Protein AF-A0A354U410-F1 (afdb_monomer_lite)

Sequence (509 aa):
MMLEFVSAIKSRLQSLAKTGERLIVASDSEELFVDKGGERIQIRDIIRLSTDAERTATLAPLDKLYFVVSTGKLWSYRDGWECLNPAQESSAIRLAACTGIGVQYAAAGNVLSWIDPADVIYNGAELARWGKTVLVCKSGSYPASVTDGTIVAQTVRADGTKNAYRNGFTDTGARGGNGYCYRLFSQTESGTWNDLAANSFPNTSVVSWGLVQKFVREGLGATKFPVGTVFEVAHGEYKHTDGTGLTFRVVGHDQVPAADESLTHTMCLEMTDALFAAPLDAAENTYGISEDLYAQEGKTYYKWNYKEGTYPELVAGTDYQIGDRIVGYLEKNIGVRDQLGYSRFSQSNLLQWLNSAKSAGTWFNKQNIWDKATSAMESKAGFCYKLDAEFLAAVSPARITTALPEADGGGSETTDAKFWILSYSQVNGLKTNDYVKNVVAENDQLEWYKNTTHTKLKYPIDGGSSYVNWWLRSIYQTDDGRNLRMSTTPYYTYSANPEPWVVPACIIA

Structure (mmCIF, N/CA/C/O backbone):
data_AF-A0A354U410-F1
#
_entry.id   AF-A0A354U410-F1
#
loop_
_atom_site.group_PDB
_atom_site.id
_atom_site.type_symbol
_atom_site.label_atom_id
_atom_site.label_alt_id
_atom_site.label_comp_id
_atom_site.label_asym_id
_atom_site.label_entity_id
_atom_site.label_seq_id
_atom_site.pdbx_PDB_ins_code
_atom_site.Cartn_x
_atom_site.Cartn_y
_atom_site.Cartn_z
_atom_site.occupancy
_atom_site.B_iso_or_equiv
_atom_site.auth_seq_id
_atom_site.auth_comp_id
_atom_site.auth_asym_id
_atom_site.auth_atom_id
_atom_site.pdbx_PDB_model_num
ATOM 1 N N . MET A 1 1 ? 7.288 -26.033 51.733 1.00 35.72 1 MET A N 1
ATOM 2 C CA . MET A 1 1 ? 8.503 -25.303 51.316 1.00 35.72 1 MET A CA 1
ATOM 3 C C . MET A 1 1 ? 8.498 -25.326 49.798 1.00 35.72 1 MET A C 1
ATOM 5 O O . MET A 1 1 ? 8.440 -26.414 49.244 1.00 35.72 1 MET A O 1
ATOM 9 N N . MET A 1 2 ? 8.346 -24.174 49.147 1.00 40.31 2 MET A N 1
ATOM 10 C CA . MET A 1 2 ? 8.136 -24.089 47.697 1.00 40.31 2 MET A CA 1
ATOM 11 C C . MET A 1 2 ? 9.506 -24.151 47.009 1.00 40.31 2 MET A C 1
ATOM 13 O O . MET A 1 2 ? 10.302 -23.236 47.199 1.00 40.31 2 MET A O 1
ATOM 17 N N . LEU A 1 3 ? 9.801 -25.239 46.288 1.00 50.56 3 LEU A N 1
ATOM 18 C CA . LEU A 1 3 ? 11.000 -25.322 45.446 1.00 50.56 3 LEU A CA 1
ATOM 19 C C . LEU A 1 3 ? 10.814 -24.410 44.228 1.00 50.56 3 LEU A C 1
ATOM 21 O O . LEU A 1 3 ? 9.790 -24.480 43.550 1.00 50.56 3 LEU A O 1
ATOM 25 N N . GLU A 1 4 ? 11.808 -23.580 43.934 1.00 56.00 4 GLU A N 1
ATOM 26 C CA . GLU A 1 4 ? 11.840 -22.763 42.717 1.00 56.00 4 GLU A CA 1
ATOM 27 C C . GLU A 1 4 ? 12.144 -23.654 41.494 1.00 56.00 4 GLU A C 1
ATOM 29 O O . GLU A 1 4 ? 13.003 -24.531 41.572 1.00 56.00 4 GLU A O 1
ATOM 34 N N . PHE A 1 5 ? 11.454 -23.460 40.364 1.00 60.91 5 PHE A N 1
ATOM 35 C CA . PHE A 1 5 ? 11.671 -24.237 39.133 1.00 60.91 5 PHE A CA 1
ATOM 36 C C . PHE A 1 5 ? 12.392 -23.405 38.072 1.00 60.91 5 PHE A C 1
ATOM 38 O O . PHE A 1 5 ? 11.953 -22.310 37.729 1.00 60.91 5 PHE A O 1
ATOM 45 N N . VAL A 1 6 ? 13.472 -23.947 37.510 1.00 64.38 6 VAL A N 1
ATOM 46 C CA . VAL A 1 6 ? 14.327 -23.261 36.533 1.00 64.38 6 VAL A CA 1
ATOM 47 C C . VAL A 1 6 ? 14.554 -24.157 35.313 1.00 64.38 6 VAL A C 1
ATOM 49 O O . VAL A 1 6 ? 14.873 -25.334 35.445 1.00 64.38 6 VAL A O 1
ATOM 52 N N . SER A 1 7 ? 14.421 -23.609 34.106 1.00 63.28 7 SER A N 1
ATOM 53 C CA . SER A 1 7 ? 14.826 -24.280 32.861 1.00 63.28 7 SER A CA 1
ATOM 54 C C . SER A 1 7 ? 16.170 -23.721 32.389 1.00 63.28 7 SER A C 1
ATOM 56 O O . SER A 1 7 ? 16.378 -22.507 32.428 1.00 63.28 7 SER A O 1
ATOM 58 N N . ALA A 1 8 ? 17.102 -24.583 31.978 1.00 66.75 8 ALA A N 1
ATOM 59 C CA . ALA A 1 8 ? 18.435 -24.189 31.516 1.00 66.75 8 ALA A CA 1
ATOM 60 C C . ALA A 1 8 ? 18.971 -25.150 30.442 1.00 66.75 8 ALA A C 1
ATOM 62 O O . ALA A 1 8 ? 18.522 -26.276 30.341 1.00 66.75 8 ALA A O 1
ATOM 63 N N . ILE A 1 9 ? 19.978 -24.738 29.670 1.00 70.81 9 ILE A N 1
ATOM 64 C CA . ILE A 1 9 ? 20.715 -25.626 28.748 1.00 70.81 9 ILE A CA 1
ATOM 65 C C . ILE A 1 9 ? 21.840 -26.321 29.537 1.00 70.81 9 ILE A C 1
ATOM 67 O O . ILE A 1 9 ? 22.535 -25.653 30.311 1.00 70.81 9 ILE A O 1
ATOM 71 N N . LYS A 1 10 ? 22.064 -27.629 29.347 1.00 75.31 10 LYS A N 1
ATOM 72 C CA . LYS A 1 10 ? 23.011 -28.470 30.107 1.00 75.31 10 LYS A CA 1
ATOM 73 C C . LYS A 1 10 ? 24.411 -27.871 30.155 1.00 75.31 10 LYS A C 1
ATOM 75 O O . LYS A 1 10 ? 25.024 -27.811 31.221 1.00 75.31 10 LYS A O 1
ATOM 80 N N . SER A 1 11 ? 24.900 -27.365 29.024 1.00 77.12 11 SER A N 1
ATOM 81 C CA . SER A 1 11 ? 26.223 -26.729 28.920 1.00 77.12 11 SER A CA 1
ATOM 82 C C . SER A 1 11 ? 26.378 -25.477 29.796 1.00 77.12 11 SER A C 1
ATOM 84 O O . SER A 1 11 ? 27.492 -25.127 30.177 1.00 77.12 11 SER A O 1
ATOM 86 N N . ARG A 1 12 ? 25.271 -24.829 30.180 1.00 74.50 12 ARG A N 1
ATOM 87 C CA . ARG A 1 12 ? 25.245 -23.625 31.026 1.00 74.50 12 ARG A CA 1
ATOM 88 C C . ARG A 1 12 ? 24.966 -23.912 32.498 1.00 74.50 12 ARG A C 1
ATOM 90 O O . ARG A 1 12 ? 24.950 -22.985 33.311 1.00 74.50 12 ARG A O 1
ATOM 97 N N . LEU A 1 13 ? 24.793 -25.178 32.877 1.00 70.81 13 LEU A N 1
ATOM 98 C CA . LEU A 1 13 ? 24.575 -25.543 34.275 1.00 70.81 13 LEU A CA 1
ATOM 99 C C . LEU A 1 13 ? 25.763 -25.112 35.144 1.00 70.81 13 LEU A C 1
ATOM 101 O O . LEU A 1 13 ? 25.556 -24.518 36.197 1.00 70.81 13 LEU A O 1
ATOM 105 N N . GLN A 1 14 ? 27.004 -25.315 34.703 1.00 71.38 14 GLN A N 1
ATOM 106 C CA . GLN A 1 14 ? 28.181 -24.965 35.511 1.00 71.38 14 GLN A CA 1
ATOM 107 C C . GLN A 1 14 ? 28.264 -23.467 35.860 1.00 71.38 14 GLN A C 1
ATOM 109 O O . GLN A 1 14 ? 28.764 -23.124 36.926 1.00 71.38 14 GLN A O 1
ATOM 114 N N . SER A 1 15 ? 27.714 -22.591 35.011 1.00 72.31 15 SER A N 1
ATOM 115 C CA . SER A 1 15 ? 27.644 -21.141 35.240 1.00 72.31 15 SER A CA 1
ATOM 116 C C . SER A 1 15 ? 26.437 -20.676 36.066 1.00 72.31 15 SER A C 1
ATOM 118 O O . SER A 1 15 ? 26.373 -19.511 36.451 1.00 72.31 15 SER A O 1
ATOM 120 N N . LEU A 1 16 ? 25.462 -21.549 36.338 1.00 75.38 16 LEU A N 1
ATOM 121 C CA . LEU A 1 16 ? 24.238 -21.181 37.052 1.00 75.38 16 LEU A CA 1
ATOM 122 C C . LEU A 1 16 ? 24.474 -21.186 38.573 1.00 75.38 16 LEU A C 1
ATOM 124 O O . LEU A 1 16 ? 24.647 -22.254 39.170 1.00 75.38 16 LEU A O 1
ATOM 128 N N . ALA A 1 17 ? 24.431 -20.006 39.201 1.00 73.69 17 ALA A N 1
ATOM 129 C CA . ALA A 1 17 ? 24.721 -19.792 40.626 1.00 73.69 17 ALA A CA 1
ATOM 130 C C . ALA A 1 17 ? 23.870 -20.685 41.542 1.00 73.69 17 ALA A C 1
ATOM 132 O O . ALA A 1 17 ? 22.653 -20.565 41.501 1.00 73.69 17 ALA A O 1
ATOM 133 N N . LYS A 1 18 ? 24.479 -21.571 42.345 1.00 77.31 18 LYS A N 1
ATOM 134 C CA . LYS A 1 18 ? 23.812 -22.600 43.178 1.00 77.31 18 LYS A CA 1
ATOM 135 C C . LYS A 1 18 ? 23.160 -22.011 44.441 1.00 77.31 18 LYS A C 1
ATOM 137 O O . LYS A 1 18 ? 23.631 -22.229 45.554 1.00 77.31 18 LYS A O 1
ATOM 142 N N . THR A 1 19 ? 22.117 -21.211 44.263 1.00 66.75 19 THR A N 1
ATOM 143 C CA . THR A 1 19 ? 21.430 -20.490 45.342 1.00 66.75 19 THR A CA 1
ATOM 144 C C . THR A 1 19 ? 20.026 -21.044 45.575 1.00 66.75 19 THR A C 1
ATOM 146 O O . THR A 1 19 ? 19.324 -21.338 44.609 1.00 66.75 19 THR A O 1
ATOM 149 N N . GLY A 1 20 ? 19.606 -21.124 46.842 1.00 68.75 20 GLY A N 1
ATOM 150 C CA . GLY A 1 20 ? 18.267 -21.585 47.235 1.00 68.75 20 GLY A CA 1
ATOM 151 C C . GLY A 1 20 ? 18.055 -23.101 47.117 1.00 68.75 20 GLY A C 1
ATOM 152 O O . GLY A 1 20 ? 18.978 -23.844 46.785 1.00 68.75 20 GLY A O 1
ATOM 153 N N . GLU A 1 21 ? 16.832 -23.552 47.417 1.00 75.00 21 GLU A N 1
ATOM 154 C CA . GLU A 1 21 ? 16.355 -24.900 47.080 1.00 75.00 21 GLU A CA 1
ATOM 155 C C . GLU A 1 21 ? 15.552 -24.827 45.775 1.00 75.00 21 GLU A C 1
ATOM 157 O O . GLU A 1 21 ? 14.444 -24.284 45.750 1.00 75.00 21 GLU A O 1
ATOM 162 N N . ARG A 1 22 ? 16.113 -25.345 44.677 1.00 73.75 22 ARG A N 1
ATOM 163 C CA . ARG A 1 22 ? 15.498 -25.238 43.343 1.00 73.75 22 ARG A CA 1
ATOM 164 C C . ARG A 1 22 ? 15.654 -26.499 42.513 1.00 73.75 22 ARG A C 1
ATOM 166 O O . ARG A 1 22 ? 16.666 -27.192 42.610 1.00 73.75 22 ARG A O 1
ATOM 173 N N . LEU A 1 23 ? 14.671 -26.764 41.664 1.00 72.75 23 LEU A N 1
ATOM 174 C CA . LEU A 1 23 ? 14.696 -27.833 40.680 1.00 72.75 23 LEU A CA 1
ATOM 175 C C . LEU A 1 23 ? 15.019 -27.267 39.297 1.00 72.75 23 LEU A C 1
ATOM 177 O O . LEU A 1 23 ? 14.389 -26.313 38.847 1.00 72.75 23 LEU A O 1
ATOM 181 N N . ILE A 1 24 ? 15.986 -27.869 38.611 1.00 74.44 24 ILE A N 1
ATOM 182 C CA . ILE A 1 24 ? 16.465 -27.427 37.305 1.00 74.44 24 ILE A CA 1
ATOM 183 C C . ILE A 1 24 ? 16.218 -28.516 36.263 1.00 74.44 24 ILE A C 1
ATOM 185 O O . ILE A 1 24 ? 16.673 -29.648 36.432 1.00 74.44 24 ILE A O 1
ATOM 189 N N . VAL A 1 25 ? 15.560 -28.156 35.164 1.00 75.19 25 VAL A N 1
ATOM 190 C CA . VAL A 1 25 ? 15.396 -29.010 33.979 1.00 75.19 25 VAL A CA 1
ATOM 191 C C . VAL A 1 25 ? 16.395 -28.565 32.915 1.00 75.19 25 VAL A C 1
ATOM 193 O O . VAL A 1 25 ? 16.378 -27.404 32.500 1.00 75.19 25 VAL A O 1
ATOM 196 N N . ALA A 1 26 ? 17.262 -29.475 32.472 1.00 71.75 26 ALA A N 1
ATOM 197 C CA . ALA A 1 26 ? 18.112 -29.249 31.313 1.00 71.75 26 ALA A CA 1
ATOM 198 C C . ALA A 1 26 ? 17.288 -29.442 30.029 1.00 71.75 26 ALA A C 1
ATOM 200 O O . ALA A 1 26 ? 16.923 -30.567 29.698 1.00 71.75 26 ALA A O 1
ATOM 201 N N . SER A 1 27 ? 16.948 -28.360 29.333 1.00 63.16 27 SER A N 1
ATOM 202 C CA . SER A 1 27 ? 16.002 -28.373 28.209 1.00 63.16 27 SER A CA 1
ATOM 203 C C . SER A 1 27 ? 16.526 -29.060 26.943 1.00 63.16 27 SER A C 1
ATOM 205 O O . SER A 1 27 ? 15.733 -29.454 26.099 1.00 63.16 27 SER A O 1
ATOM 207 N N . ASP A 1 28 ? 17.842 -29.204 26.808 1.00 63.12 28 ASP A N 1
ATOM 208 C CA . ASP A 1 28 ? 18.547 -29.807 25.669 1.00 63.12 28 ASP A CA 1
ATOM 209 C C . ASP A 1 28 ? 18.929 -31.279 25.890 1.00 63.12 28 ASP A C 1
ATOM 211 O O . ASP A 1 28 ? 19.067 -32.030 24.929 1.00 63.12 28 ASP A O 1
ATOM 215 N N . SER A 1 29 ? 19.138 -31.691 27.142 1.00 69.06 29 SER A N 1
ATOM 216 C CA . SER A 1 29 ? 19.524 -33.064 27.500 1.00 69.06 29 SER A CA 1
ATOM 217 C C . SER A 1 29 ? 18.449 -33.840 28.251 1.00 69.06 29 SER A C 1
ATOM 219 O O . SER A 1 29 ? 18.647 -35.020 28.542 1.00 69.06 29 SER A O 1
ATOM 221 N N . GLU A 1 30 ? 17.359 -33.170 28.625 1.00 63.72 30 GLU A N 1
ATOM 222 C CA . GLU A 1 30 ? 16.240 -33.728 29.390 1.00 63.72 30 GLU A CA 1
ATOM 223 C C . GLU A 1 30 ? 16.666 -34.310 30.754 1.00 63.72 30 GLU A C 1
ATOM 225 O O . GLU A 1 30 ? 16.035 -35.213 31.317 1.00 63.72 30 GLU A O 1
ATOM 230 N N . GLU A 1 31 ? 17.782 -33.828 31.301 1.00 74.38 31 GLU A N 1
ATOM 231 C CA . GLU A 1 31 ? 18.284 -34.203 32.622 1.00 74.38 31 GLU A CA 1
ATOM 232 C C . GLU A 1 31 ? 17.722 -33.291 33.712 1.00 74.38 31 GLU A C 1
ATOM 234 O O . GLU A 1 31 ? 17.593 -32.081 33.533 1.00 74.38 31 GLU A O 1
ATOM 239 N N . LEU A 1 32 ? 17.431 -33.876 34.873 1.00 75.81 32 LEU A N 1
ATOM 240 C CA . LEU A 1 32 ? 16.887 -33.158 36.018 1.00 75.81 32 LEU A CA 1
ATOM 241 C C . LEU A 1 32 ? 17.950 -32.991 37.106 1.00 75.81 32 LEU A C 1
ATOM 243 O O . LEU A 1 32 ? 18.695 -33.925 37.412 1.00 75.81 32 LEU A O 1
ATOM 247 N N . PHE A 1 33 ? 18.003 -31.812 37.713 1.00 79.88 33 PHE A N 1
ATOM 248 C CA . PHE A 1 33 ? 18.924 -31.483 38.796 1.00 79.88 33 PHE A CA 1
ATOM 249 C C . PHE A 1 33 ? 18.185 -30.788 39.935 1.00 79.88 33 PHE A C 1
ATOM 251 O O . PHE A 1 33 ? 17.190 -30.107 39.712 1.00 79.88 33 PHE A O 1
ATOM 258 N N . VAL A 1 34 ? 18.700 -30.914 41.152 1.00 80.62 34 VAL A N 1
ATOM 259 C CA . VAL A 1 34 ? 18.273 -30.120 42.304 1.00 80.62 34 VAL A CA 1
ATOM 260 C C . VAL A 1 34 ? 19.475 -29.389 42.876 1.00 80.62 34 VAL A C 1
ATOM 262 O O . VAL A 1 34 ? 20.539 -29.988 43.046 1.00 80.62 34 VAL A O 1
ATOM 265 N N . ASP A 1 35 ? 19.307 -28.104 43.170 1.00 80.12 35 ASP A N 1
ATOM 266 C CA . ASP A 1 35 ? 20.242 -27.389 44.026 1.00 80.12 35 ASP A CA 1
ATOM 267 C C . ASP A 1 35 ? 19.722 -27.439 45.459 1.00 80.12 35 ASP A C 1
ATOM 269 O O . ASP A 1 35 ? 18.594 -27.022 45.728 1.00 80.12 35 ASP A O 1
ATOM 273 N N . LYS A 1 36 ? 20.530 -27.982 46.370 1.00 75.75 36 LYS A N 1
ATOM 274 C CA . LYS A 1 36 ? 20.214 -28.075 47.798 1.00 75.75 36 LYS A CA 1
ATOM 275 C C . LYS A 1 36 ? 21.492 -27.939 48.614 1.00 75.75 36 LYS A C 1
ATOM 277 O O . LYS A 1 36 ? 22.491 -28.582 48.312 1.00 75.75 36 LYS A O 1
ATOM 282 N N . GLY A 1 37 ? 21.475 -27.081 49.635 1.00 73.31 37 GLY A N 1
ATOM 283 C CA . GLY A 1 37 ? 22.643 -26.865 50.501 1.00 73.31 37 GLY A CA 1
ATOM 284 C C . GLY A 1 37 ? 23.884 -26.326 49.771 1.00 73.31 37 GLY A C 1
ATOM 285 O O . GLY A 1 37 ? 24.997 -26.568 50.218 1.00 73.31 37 GLY A O 1
ATOM 286 N N . GLY A 1 38 ? 23.708 -25.631 48.639 1.00 78.31 38 GLY A N 1
ATOM 287 C CA . GLY A 1 38 ? 24.810 -25.130 47.803 1.00 78.31 38 GLY A CA 1
ATOM 288 C C . GLY A 1 38 ? 25.418 -26.169 46.850 1.00 78.31 38 GLY A C 1
ATOM 289 O O . GLY A 1 38 ? 26.308 -25.838 46.061 1.00 78.31 38 GLY A O 1
ATOM 290 N N . GLU A 1 39 ? 24.923 -27.406 46.861 1.00 79.25 39 GLU A N 1
ATOM 291 C CA . GLU A 1 39 ? 25.323 -28.461 45.932 1.00 79.25 39 GLU A CA 1
ATOM 292 C C . GLU A 1 39 ? 24.299 -28.642 44.815 1.00 79.25 39 GLU A C 1
ATOM 294 O O . GLU A 1 39 ? 23.109 -28.434 45.029 1.00 79.25 39 GLU A O 1
ATOM 299 N N . ARG A 1 40 ? 24.770 -29.060 43.631 1.00 85.00 40 ARG A N 1
ATOM 300 C CA . ARG A 1 40 ? 23.913 -29.472 42.514 1.00 85.00 40 ARG A CA 1
ATOM 301 C C . ARG A 1 40 ? 23.954 -30.982 42.385 1.00 85.00 40 ARG A C 1
ATOM 303 O O . ARG A 1 40 ? 25.010 -31.535 42.082 1.00 85.00 40 ARG A O 1
ATOM 310 N N . ILE A 1 41 ? 22.808 -31.624 42.545 1.00 83.06 41 ILE A N 1
ATOM 311 C CA . ILE A 1 41 ? 22.662 -33.077 42.507 1.00 83.06 41 ILE A CA 1
ATOM 312 C C . ILE A 1 41 ? 21.814 -33.441 41.292 1.00 83.06 41 ILE A C 1
ATOM 314 O O . ILE A 1 41 ? 20.728 -32.901 41.101 1.00 83.06 41 ILE A O 1
ATOM 318 N N . GLN A 1 42 ? 22.302 -34.356 40.454 1.00 84.44 42 GLN A N 1
ATOM 319 C CA . GLN A 1 42 ? 21.511 -34.890 39.347 1.00 84.44 42 GLN A CA 1
ATOM 320 C C . GLN A 1 42 ? 20.494 -35.904 39.876 1.00 84.44 42 GLN A C 1
ATOM 322 O O . GLN A 1 42 ? 20.866 -36.867 40.548 1.00 84.44 42 GLN A O 1
ATOM 327 N N . ILE A 1 43 ? 19.225 -35.730 39.520 1.00 79.00 43 ILE A N 1
ATOM 328 C CA . ILE A 1 43 ? 18.167 -36.691 39.821 1.00 79.00 43 ILE A CA 1
ATOM 329 C C . ILE A 1 43 ? 18.164 -37.739 38.713 1.00 79.00 43 ILE A C 1
ATOM 331 O O . ILE A 1 43 ? 17.879 -37.445 37.552 1.00 79.00 43 ILE A O 1
ATOM 335 N N . ARG A 1 44 ? 18.531 -38.968 39.077 1.00 74.62 44 ARG A N 1
ATOM 336 C CA . ARG A 1 44 ? 18.616 -40.103 38.144 1.00 74.62 44 ARG A CA 1
ATOM 337 C C . ARG A 1 44 ? 17.431 -41.053 38.242 1.00 74.62 44 ARG A C 1
ATOM 339 O O . ARG A 1 44 ? 17.127 -41.726 37.266 1.00 74.62 44 ARG A O 1
ATOM 346 N N . ASP A 1 45 ? 16.767 -41.086 39.393 1.00 75.00 45 ASP A N 1
ATOM 347 C CA . ASP A 1 45 ? 15.606 -41.941 39.625 1.00 75.00 45 ASP A CA 1
ATOM 348 C C . ASP A 1 45 ? 14.314 -41.216 39.222 1.00 75.00 45 ASP A C 1
ATOM 350 O O . ASP A 1 45 ? 13.542 -40.747 40.056 1.00 75.00 45 ASP A O 1
ATOM 354 N N . ILE A 1 46 ? 14.141 -41.045 37.909 1.00 80.31 46 ILE A N 1
ATOM 355 C CA . ILE A 1 46 ? 12.980 -40.402 37.293 1.00 80.31 46 ILE A CA 1
ATOM 356 C C . ILE A 1 46 ? 12.508 -41.212 36.090 1.00 80.31 46 ILE A C 1
ATOM 358 O O . ILE A 1 46 ? 13.314 -41.644 35.263 1.00 80.31 46 ILE A O 1
ATOM 362 N N . ILE A 1 47 ? 11.198 -41.413 35.981 1.00 84.56 47 ILE A N 1
ATOM 363 C CA . ILE A 1 47 ? 10.589 -42.065 34.821 1.00 84.56 47 ILE A CA 1
ATOM 364 C C . ILE A 1 47 ? 10.319 -40.993 33.767 1.00 84.56 47 ILE A C 1
ATOM 366 O O . ILE A 1 47 ? 9.688 -39.978 34.051 1.00 84.56 47 ILE A O 1
ATOM 370 N N . ARG A 1 48 ? 10.813 -41.195 32.546 1.00 81.75 48 ARG A N 1
ATOM 371 C CA . ARG A 1 48 ? 10.570 -40.276 31.429 1.00 81.75 48 ARG A CA 1
ATOM 372 C C . ARG A 1 48 ? 9.453 -40.809 30.551 1.00 81.75 48 ARG A C 1
ATOM 374 O O . ARG A 1 48 ? 9.468 -41.982 30.190 1.00 81.75 48 ARG A O 1
ATOM 381 N N . LEU A 1 49 ? 8.524 -39.929 30.214 1.00 83.62 49 LEU A N 1
ATOM 382 C CA . LEU A 1 49 ? 7.410 -40.187 29.312 1.00 83.62 49 LEU A CA 1
ATOM 383 C C . LEU A 1 49 ? 7.479 -39.159 28.188 1.00 83.62 49 LEU A C 1
ATOM 385 O O . LEU A 1 49 ? 7.723 -37.978 28.441 1.00 83.62 49 LEU A O 1
ATOM 389 N N . SER A 1 50 ? 7.279 -39.574 26.947 1.00 75.31 50 SER A N 1
ATOM 390 C CA . SER A 1 50 ? 7.325 -38.660 25.808 1.00 75.31 50 SER A CA 1
ATOM 391 C C . SER A 1 50 ? 6.090 -37.758 25.788 1.00 75.31 50 SER A C 1
ATOM 393 O O . SER A 1 50 ? 6.191 -36.561 25.500 1.00 75.31 50 SER A O 1
ATOM 395 N N . THR A 1 51 ? 4.925 -38.295 26.159 1.00 77.69 51 THR A N 1
ATOM 396 C CA . THR A 1 51 ? 3.632 -37.596 26.076 1.00 77.69 51 THR A CA 1
ATOM 397 C C . THR A 1 51 ? 2.819 -37.656 27.366 1.00 77.69 51 THR A C 1
ATOM 399 O O . THR A 1 51 ? 2.967 -38.568 28.175 1.00 77.69 51 THR A O 1
ATOM 402 N N . ASP A 1 52 ? 1.923 -36.684 27.575 1.00 80.81 52 ASP A N 1
ATOM 403 C CA . ASP A 1 52 ? 1.004 -36.723 28.726 1.00 80.81 52 ASP A CA 1
ATOM 404 C C . ASP A 1 52 ? -0.024 -37.864 28.602 1.00 80.81 52 ASP A C 1
ATOM 406 O O . ASP A 1 52 ? -0.511 -38.389 29.601 1.00 80.81 52 ASP A O 1
ATOM 410 N N . ALA A 1 53 ? -0.294 -38.312 27.372 1.00 82.56 53 ALA A N 1
ATOM 411 C CA . ALA A 1 53 ? -1.114 -39.488 27.099 1.00 82.56 53 ALA A CA 1
ATOM 412 C C . ALA A 1 53 ? -0.481 -40.780 27.650 1.00 82.56 53 ALA A C 1
ATOM 414 O O . ALA A 1 53 ? -1.185 -41.629 28.187 1.00 82.56 53 ALA A O 1
ATOM 415 N N . GLU A 1 54 ? 0.847 -40.923 27.593 1.00 85.94 54 GLU A N 1
ATOM 416 C CA . GLU A 1 54 ? 1.546 -42.061 28.211 1.00 85.94 54 GLU A CA 1
ATOM 417 C C . GLU A 1 54 ? 1.439 -42.039 29.741 1.00 85.94 54 GLU A C 1
ATOM 419 O O . GLU A 1 54 ? 1.289 -43.086 30.376 1.00 85.94 54 GLU A O 1
ATOM 424 N N . ARG A 1 55 ? 1.452 -40.843 30.344 1.00 91.50 55 ARG A N 1
ATOM 425 C CA . ARG A 1 55 ? 1.261 -40.678 31.792 1.00 91.50 55 ARG A CA 1
ATOM 426 C C . ARG A 1 55 ? -0.118 -41.171 32.209 1.00 91.50 55 ARG A C 1
ATOM 428 O O . ARG A 1 55 ? -0.228 -41.990 33.118 1.00 91.50 55 ARG A O 1
ATOM 435 N N . THR A 1 56 ? -1.168 -40.707 31.539 1.00 86.00 56 THR A N 1
ATOM 436 C CA . THR A 1 56 ? -2.545 -41.106 31.870 1.00 86.00 56 THR A CA 1
ATOM 437 C C . THR A 1 56 ? -2.833 -42.572 31.548 1.00 86.00 56 THR A C 1
ATOM 439 O O . THR A 1 56 ? -3.634 -43.189 32.245 1.00 86.00 56 THR A O 1
ATOM 442 N N . ALA A 1 57 ? -2.143 -43.155 30.565 1.00 87.75 57 ALA A N 1
ATOM 443 C CA . ALA A 1 57 ? -2.241 -44.573 30.221 1.00 87.75 57 ALA A CA 1
ATOM 444 C C . ALA A 1 57 ? -1.442 -45.512 31.149 1.00 87.75 57 ALA A C 1
ATOM 446 O O . ALA A 1 57 ? -1.544 -46.733 31.018 1.00 87.75 57 ALA A O 1
ATOM 447 N N . THR A 1 58 ? -0.645 -44.987 32.087 1.00 87.31 58 THR A N 1
ATOM 448 C CA . THR A 1 58 ? 0.142 -45.817 33.012 1.00 87.31 58 THR A CA 1
ATOM 449 C C . THR A 1 58 ? -0.785 -46.519 34.014 1.00 87.31 58 THR A C 1
ATOM 451 O O . THR A 1 58 ? -1.298 -45.899 34.941 1.00 87.31 58 THR A O 1
ATOM 454 N N . LEU A 1 59 ? -0.985 -47.831 33.840 1.00 83.81 59 LEU A N 1
ATOM 455 C CA . LEU A 1 59 ? -1.951 -48.634 34.611 1.00 83.81 59 LEU A CA 1
ATOM 456 C C . LEU A 1 59 ? -1.534 -48.918 36.066 1.00 83.81 59 LEU A C 1
ATOM 458 O O . LEU A 1 59 ? -2.387 -49.213 36.898 1.00 83.81 59 LEU A O 1
ATOM 462 N N . ALA A 1 60 ? -0.236 -48.849 36.373 1.00 85.00 60 ALA A N 1
ATOM 463 C CA . ALA A 1 60 ? 0.307 -49.057 37.717 1.00 85.00 60 ALA A CA 1
ATOM 464 C C . ALA A 1 60 ? 1.496 -48.113 37.969 1.00 85.00 60 ALA A C 1
ATOM 466 O O . ALA A 1 60 ? 2.651 -48.550 37.913 1.00 85.00 60 ALA A O 1
ATOM 467 N N . PRO A 1 61 ? 1.253 -46.807 38.181 1.00 87.44 61 PRO A N 1
ATOM 468 C CA . PRO A 1 61 ? 2.340 -45.873 38.405 1.00 87.44 61 PRO A CA 1
ATOM 469 C C . PRO A 1 61 ? 3.011 -46.163 39.756 1.00 87.44 61 PRO A C 1
ATOM 471 O O . PRO A 1 61 ? 2.362 -46.318 40.787 1.00 87.44 61 PRO A O 1
ATOM 474 N N . LEU A 1 62 ? 4.336 -46.260 39.730 1.00 84.81 62 LEU A N 1
ATOM 475 C CA . LEU A 1 62 ? 5.203 -46.338 40.902 1.00 84.81 62 LEU A CA 1
ATOM 476 C C . LEU A 1 62 ? 5.226 -45.003 41.658 1.00 84.81 62 LEU A C 1
ATOM 478 O O . LEU A 1 62 ? 5.132 -43.952 41.019 1.00 84.81 62 LEU A O 1
ATOM 482 N N . ASP A 1 63 ? 5.467 -45.058 42.972 1.00 83.81 63 ASP A N 1
ATOM 483 C CA . ASP A 1 63 ? 5.757 -43.892 43.822 1.00 83.81 63 ASP A CA 1
ATOM 484 C C . ASP A 1 63 ? 7.133 -43.302 43.487 1.00 83.81 63 ASP A C 1
ATOM 486 O O . ASP A 1 63 ? 8.154 -43.568 44.127 1.00 83.81 63 ASP A O 1
ATOM 490 N N . LYS A 1 64 ? 7.164 -42.586 42.362 1.00 80.19 64 LYS A N 1
ATOM 491 C CA . LYS A 1 64 ? 8.339 -41.973 41.748 1.00 80.19 64 LYS A CA 1
ATOM 492 C C . LYS A 1 64 ? 7.977 -40.643 41.101 1.00 80.19 64 LYS A C 1
ATOM 494 O O . LYS A 1 64 ? 6.809 -40.292 40.927 1.00 80.19 64 LYS A O 1
ATOM 499 N N . LEU A 1 65 ? 9.019 -39.916 40.712 1.00 84.00 65 LEU A N 1
ATOM 500 C CA . LEU A 1 65 ? 8.894 -38.753 39.847 1.00 84.00 65 LEU A CA 1
ATOM 501 C C . LEU A 1 65 ? 8.758 -39.188 38.384 1.00 84.00 65 LEU A C 1
ATOM 503 O O . LEU A 1 65 ? 9.466 -40.091 37.929 1.00 84.00 65 LEU A O 1
ATOM 507 N N . TYR A 1 66 ? 7.894 -38.495 37.646 1.00 87.00 66 TYR A N 1
ATOM 508 C CA . TYR A 1 66 ? 7.694 -38.666 36.210 1.00 87.00 66 TYR A CA 1
ATOM 509 C C . TYR A 1 66 ? 7.922 -37.340 35.498 1.00 87.00 66 TYR A C 1
ATOM 511 O O . TYR A 1 66 ? 7.314 -36.337 35.863 1.00 87.00 66 TYR A O 1
ATOM 519 N N . PHE A 1 67 ? 8.761 -37.323 34.470 1.00 80.19 67 PHE A N 1
ATOM 520 C CA . PHE A 1 67 ? 8.940 -36.160 33.605 1.00 80.19 67 PHE A CA 1
ATOM 521 C C . PHE A 1 67 ? 8.311 -36.424 32.241 1.00 80.19 67 PHE A C 1
ATOM 523 O O . PHE A 1 67 ? 8.699 -37.368 31.554 1.00 80.19 67 PHE A O 1
ATOM 530 N N . VAL A 1 68 ? 7.347 -35.588 31.861 1.00 78.50 68 VAL A N 1
ATOM 531 C CA . VAL A 1 68 ? 6.688 -35.642 30.555 1.00 78.50 68 VAL A CA 1
ATOM 532 C C . VAL A 1 68 ? 7.388 -34.664 29.615 1.00 78.50 68 VAL A C 1
ATOM 534 O O . VAL A 1 68 ? 7.269 -33.449 29.776 1.00 78.50 68 VAL A O 1
ATOM 537 N N . VAL A 1 69 ? 8.112 -35.192 28.629 1.00 66.94 69 VAL A N 1
ATOM 538 C CA . VAL A 1 69 ? 9.010 -34.426 27.750 1.00 66.94 69 VAL A CA 1
ATOM 539 C C . VAL A 1 69 ? 8.245 -33.387 26.930 1.00 66.94 69 VAL A C 1
ATOM 541 O O . VAL A 1 69 ? 8.585 -32.209 26.974 1.00 66.94 69 VAL A O 1
ATOM 544 N N . SER A 1 70 ? 7.165 -33.785 26.249 1.00 62.25 70 SER A N 1
ATOM 545 C CA . SER A 1 70 ? 6.366 -32.873 25.405 1.00 62.25 70 SER A CA 1
ATOM 546 C C . SER A 1 70 ? 5.724 -31.701 26.151 1.00 62.25 70 SER A C 1
ATOM 548 O O . SER A 1 70 ? 5.403 -30.694 25.526 1.00 62.25 70 SER A O 1
ATOM 550 N N . THR A 1 71 ? 5.525 -31.809 27.468 1.00 63.12 71 THR A N 1
ATOM 551 C CA . THR A 1 71 ? 4.887 -30.757 28.278 1.00 63.12 71 THR A CA 1
ATOM 552 C C . THR A 1 71 ? 5.860 -30.054 29.225 1.00 63.12 71 THR A C 1
ATOM 554 O O . THR A 1 71 ? 5.502 -29.042 29.833 1.00 63.12 71 THR A O 1
ATOM 557 N N . GLY A 1 72 ? 7.080 -30.577 29.389 1.00 63.62 72 GLY A N 1
ATOM 558 C CA . GLY A 1 72 ? 8.043 -30.104 30.385 1.00 63.62 72 GLY A CA 1
ATOM 559 C C . GLY A 1 72 ? 7.544 -30.238 31.831 1.00 63.62 72 GLY A C 1
ATOM 560 O O . GLY A 1 72 ? 8.015 -29.515 32.717 1.00 63.62 72 GLY A O 1
ATOM 561 N N . LYS A 1 73 ? 6.558 -31.110 32.088 1.00 73.69 73 LYS A N 1
ATOM 562 C CA . LYS A 1 73 ? 5.916 -31.262 33.401 1.00 73.69 73 LYS A CA 1
ATOM 563 C C . LYS A 1 73 ? 6.528 -32.391 34.218 1.00 73.69 73 LYS A C 1
ATOM 565 O O . LYS A 1 73 ? 6.777 -33.482 33.714 1.00 73.69 73 LYS A O 1
ATOM 570 N N . LEU A 1 74 ? 6.727 -32.115 35.499 1.00 78.94 74 LEU A N 1
ATOM 571 C CA . LEU A 1 74 ? 7.125 -33.042 36.536 1.00 78.94 74 LEU A CA 1
ATOM 572 C C . LEU A 1 74 ? 5.898 -33.443 37.346 1.00 78.94 74 LEU A C 1
ATOM 574 O O . LEU A 1 74 ? 5.197 -32.595 37.897 1.00 78.94 74 LEU A O 1
ATOM 578 N N . TRP A 1 75 ? 5.703 -34.744 37.469 1.00 83.06 75 TRP A N 1
ATOM 579 C CA . TRP A 1 75 ? 4.598 -35.354 38.179 1.00 83.06 75 TRP A CA 1
ATOM 580 C C . TRP A 1 75 ? 5.101 -36.282 39.282 1.00 83.06 75 TRP A C 1
ATOM 582 O O . TRP A 1 75 ? 6.189 -36.850 39.191 1.00 83.06 75 TRP A O 1
ATOM 592 N N . SER A 1 76 ? 4.285 -36.444 40.312 1.00 86.12 76 SER A N 1
ATOM 593 C CA . SER A 1 76 ? 4.432 -37.407 41.403 1.00 86.12 76 SER A CA 1
ATOM 594 C C . SER A 1 76 ? 3.179 -38.277 41.442 1.00 86.12 76 SER A C 1
ATOM 596 O O . SER A 1 76 ? 2.086 -37.783 41.158 1.00 86.12 76 SER A O 1
ATOM 598 N N . TYR A 1 77 ? 3.328 -39.561 41.769 1.00 81.69 77 TYR A N 1
ATOM 599 C CA . TYR A 1 77 ? 2.194 -40.459 41.971 1.00 81.69 77 TYR A CA 1
ATOM 600 C C . TYR A 1 77 ? 2.272 -41.110 43.350 1.00 81.69 77 TYR A C 1
ATOM 602 O O . TYR A 1 77 ? 2.965 -42.105 43.521 1.00 81.69 77 TYR A O 1
ATOM 610 N N . ARG A 1 78 ? 1.570 -40.532 44.331 1.00 76.06 78 ARG A N 1
ATOM 611 C CA . ARG A 1 78 ? 1.455 -41.089 45.693 1.00 76.06 78 ARG A CA 1
ATOM 612 C C . ARG A 1 78 ? 0.051 -41.624 45.931 1.00 76.06 78 ARG A C 1
ATOM 614 O O . ARG A 1 78 ? -0.147 -42.828 45.982 1.00 76.06 78 ARG A O 1
ATOM 621 N N . ASP A 1 79 ? -0.921 -40.714 45.926 1.00 75.56 79 ASP A N 1
ATOM 622 C CA . ASP A 1 79 ? -2.355 -40.991 46.088 1.00 75.56 79 ASP A CA 1
ATOM 623 C C . ASP A 1 79 ? -3.155 -40.497 44.864 1.00 75.56 79 ASP A C 1
ATOM 625 O O . ASP A 1 79 ? -4.278 -40.005 44.966 1.00 75.56 79 ASP A O 1
ATOM 629 N N . GLY A 1 80 ? -2.528 -40.572 43.686 1.00 82.50 80 GLY A N 1
ATOM 630 C CA . GLY A 1 80 ? -2.992 -39.968 42.439 1.00 82.50 80 GLY A CA 1
ATOM 631 C C . GLY A 1 80 ? -1.910 -39.115 41.777 1.00 82.50 80 GLY A C 1
ATOM 632 O O . GLY A 1 80 ? -0.859 -38.849 42.361 1.00 82.50 80 GLY A O 1
ATOM 633 N N . TRP A 1 81 ? -2.160 -38.702 40.533 1.00 87.38 81 TRP A N 1
ATOM 634 C CA . TRP A 1 81 ? -1.239 -37.852 39.779 1.00 87.38 81 TRP A CA 1
ATOM 635 C C . TRP A 1 81 ? -1.244 -36.419 40.316 1.00 87.38 81 TRP A C 1
ATOM 637 O O . TRP A 1 81 ? -2.235 -35.705 40.181 1.00 87.38 81 TRP A O 1
ATOM 647 N N . GLU A 1 82 ? -0.109 -35.979 40.846 1.00 83.69 82 GLU A N 1
ATOM 648 C CA . GLU A 1 82 ? 0.117 -34.613 41.312 1.00 83.69 82 GLU A CA 1
ATOM 649 C C . GLU A 1 82 ? 1.177 -33.936 40.436 1.00 83.69 82 GLU A C 1
ATOM 651 O O . GLU A 1 82 ? 2.303 -34.423 40.323 1.00 83.69 82 GLU A O 1
ATOM 656 N N . CYS A 1 83 ? 0.832 -32.814 39.797 1.00 79.94 83 CYS A N 1
ATOM 657 C CA . CYS A 1 83 ? 1.802 -32.017 39.048 1.00 79.94 83 CYS A CA 1
ATOM 658 C C . CYS A 1 83 ? 2.604 -31.160 40.030 1.00 79.94 83 CYS A C 1
ATOM 660 O O . CYS A 1 83 ? 2.033 -30.349 40.753 1.00 79.94 83 CYS A O 1
ATOM 662 N N . LEU A 1 84 ? 3.927 -31.307 40.028 1.00 71.12 84 LEU A N 1
ATOM 663 C CA . LEU A 1 84 ? 4.827 -30.608 40.949 1.00 71.12 84 LEU A CA 1
ATOM 664 C C . LEU A 1 84 ? 5.322 -29.270 40.389 1.00 71.12 84 LEU A C 1
ATOM 666 O O . LEU A 1 84 ? 5.712 -28.395 41.155 1.00 71.12 84 LEU A O 1
ATOM 670 N N . ASN A 1 85 ? 5.272 -29.096 39.065 1.00 63.19 85 ASN A N 1
ATOM 671 C CA . ASN A 1 85 ? 5.467 -27.818 38.374 1.00 63.19 85 ASN A CA 1
ATOM 672 C C . ASN A 1 85 ? 4.263 -27.484 37.483 1.00 63.19 85 ASN A C 1
ATOM 674 O O . ASN A 1 85 ? 4.405 -27.330 36.254 1.00 63.19 85 ASN A O 1
ATOM 678 N N . PRO A 1 86 ? 3.053 -27.360 38.070 1.00 62.91 86 PRO A N 1
ATOM 679 C CA . PRO A 1 86 ? 1.949 -26.799 37.309 1.00 62.91 86 PRO A CA 1
ATOM 680 C C . PRO A 1 86 ? 2.482 -25.507 36.698 1.00 62.91 86 PRO A C 1
ATOM 682 O O . PRO A 1 86 ? 3.315 -24.830 37.314 1.00 62.91 86 PRO A O 1
ATOM 685 N N . ALA A 1 87 ? 2.129 -25.231 35.435 1.00 52.78 87 ALA A N 1
ATOM 686 C CA . ALA A 1 87 ? 2.479 -23.928 34.889 1.00 52.78 87 ALA A CA 1
ATOM 687 C C . ALA A 1 87 ? 2.046 -22.947 35.972 1.00 52.78 87 ALA A C 1
ATOM 689 O O . ALA A 1 87 ? 0.967 -23.126 36.547 1.00 52.78 87 ALA A O 1
ATOM 690 N N . GLN A 1 88 ? 2.894 -21.984 36.323 1.00 43.78 88 GLN A N 1
ATOM 691 C CA . GLN A 1 88 ? 2.309 -20.786 36.877 1.00 43.78 88 GLN A CA 1
ATOM 692 C C . GLN A 1 88 ? 1.391 -20.328 35.751 1.00 43.78 88 GLN A C 1
ATOM 694 O O . GLN A 1 88 ? 1.843 -19.724 34.781 1.00 43.78 88 GLN A O 1
ATOM 699 N N . GLU A 1 89 ? 0.125 -20.747 35.804 1.00 40.75 89 GLU A N 1
ATOM 700 C CA . GLU A 1 89 ? -0.932 -20.038 35.144 1.00 40.75 89 GLU A CA 1
ATOM 701 C C . GLU A 1 89 ? -0.762 -18.659 35.719 1.00 40.75 89 GLU A C 1
ATOM 703 O O . GLU A 1 89 ? -1.028 -18.409 36.900 1.00 40.75 89 GLU A O 1
ATOM 708 N N . SER A 1 90 ? -0.145 -17.799 34.921 1.00 43.56 90 SER A N 1
ATOM 709 C CA . SER A 1 90 ? -0.060 -16.418 35.282 1.00 43.56 90 SER A CA 1
ATOM 710 C C . SER A 1 90 ? -1.465 -15.888 35.099 1.00 43.56 90 SER A C 1
ATOM 712 O O . SER A 1 90 ? -1.811 -15.278 34.093 1.00 43.56 90 SER A O 1
ATOM 714 N N . SER A 1 91 ? -2.282 -16.123 36.115 1.00 42.75 91 SER A N 1
ATOM 715 C CA . SER A 1 91 ? -3.558 -15.467 36.343 1.00 42.75 91 SER A CA 1
ATOM 716 C C . SER A 1 91 ? -3.401 -13.937 36.406 1.00 42.75 91 SER A C 1
ATOM 718 O O . SER A 1 91 ? -4.398 -13.220 36.463 1.00 42.75 91 SER A O 1
ATOM 720 N N . ALA A 1 92 ? -2.166 -13.418 36.323 1.00 56.66 92 ALA A N 1
ATOM 721 C CA . ALA A 1 92 ? -1.816 -12.009 36.365 1.00 56.66 92 ALA A CA 1
ATOM 722 C C . ALA A 1 92 ? -1.187 -11.428 35.078 1.00 56.66 92 ALA A C 1
ATOM 724 O O . ALA A 1 92 ? -1.054 -10.203 35.016 1.00 56.66 92 ALA A O 1
ATOM 725 N N . ILE A 1 93 ? -0.798 -12.209 34.054 1.00 69.62 93 ILE A N 1
ATOM 726 C CA . ILE A 1 93 ? -0.250 -11.605 32.820 1.00 69.62 93 ILE A CA 1
ATOM 727 C C . ILE A 1 93 ? -1.401 -11.055 31.980 1.00 69.62 93 ILE A C 1
ATOM 729 O O . ILE A 1 93 ? -2.163 -11.778 31.342 1.00 69.62 93 ILE A O 1
ATOM 733 N N . ARG A 1 94 ? -1.519 -9.728 32.013 1.00 77.94 94 ARG A N 1
ATOM 734 C CA . ARG A 1 94 ? -2.466 -8.962 31.207 1.00 77.94 94 ARG A CA 1
ATOM 735 C C . ARG A 1 94 ? -1.951 -8.822 29.777 1.00 77.94 94 ARG A C 1
ATOM 737 O O . ARG A 1 94 ? -0.749 -8.736 29.535 1.00 77.94 94 ARG A O 1
ATOM 744 N N . LEU A 1 95 ? -2.888 -8.740 28.842 1.00 88.94 95 LEU A N 1
ATOM 745 C CA . LEU A 1 95 ? -2.615 -8.369 27.456 1.00 88.94 95 LEU A CA 1
ATOM 746 C C . LEU A 1 95 ? -2.257 -6.878 27.358 1.00 88.94 95 LEU A C 1
ATOM 748 O O . LEU A 1 95 ? -2.647 -6.081 28.215 1.00 88.94 95 LEU A O 1
ATOM 752 N N . ALA A 1 96 ? -1.568 -6.498 26.282 1.00 89.81 96 ALA A N 1
ATOM 753 C CA . ALA A 1 96 ? -1.377 -5.094 25.929 1.00 89.81 96 ALA A CA 1
ATOM 754 C C . ALA A 1 96 ? -2.721 -4.404 25.624 1.00 89.81 96 ALA A C 1
ATOM 756 O O . ALA A 1 96 ? -3.735 -5.063 25.382 1.00 89.81 96 ALA A O 1
ATOM 757 N N . ALA A 1 97 ? -2.731 -3.069 25.634 1.00 93.56 97 ALA A N 1
ATOM 758 C CA . ALA A 1 97 ? -3.880 -2.299 25.167 1.00 93.56 97 ALA A CA 1
ATOM 759 C C . ALA A 1 97 ? -4.203 -2.621 23.697 1.00 93.56 97 ALA A C 1
ATOM 761 O O . ALA A 1 97 ? -3.312 -2.953 22.912 1.00 93.56 97 ALA A O 1
ATOM 762 N N . CYS A 1 98 ? -5.480 -2.509 23.341 1.00 95.31 98 CYS A N 1
ATOM 763 C CA . CYS A 1 98 ? -5.908 -2.523 21.947 1.00 95.31 98 CYS A CA 1
ATOM 764 C C . CYS A 1 98 ? -5.311 -1.307 21.220 1.00 95.31 98 CYS A C 1
ATOM 766 O O . CYS A 1 98 ? -5.077 -0.262 21.831 1.00 95.31 98 CYS A O 1
ATOM 768 N N . THR A 1 99 ? -5.084 -1.433 19.917 1.00 94.88 99 THR A N 1
ATOM 769 C CA . THR A 1 99 ? -4.580 -0.342 19.061 1.00 94.88 99 THR A CA 1
ATOM 770 C C . THR A 1 99 ? -5.598 -0.008 17.968 1.00 94.88 99 THR A C 1
ATOM 772 O O . THR A 1 99 ? -6.701 -0.550 17.978 1.00 94.88 99 THR A O 1
ATOM 775 N N . GLY A 1 100 ? -5.300 0.936 17.066 1.00 93.50 100 GLY A N 1
ATOM 776 C CA . GLY A 1 100 ? -6.226 1.330 15.989 1.00 93.50 100 GLY A CA 1
ATOM 777 C C . GLY A 1 100 ? -7.571 1.880 16.487 1.00 93.50 100 GLY A C 1
ATOM 778 O O . GLY A 1 100 ? -8.592 1.744 15.808 1.00 93.50 100 GLY A O 1
ATOM 779 N N . ILE A 1 101 ? -7.587 2.435 17.706 1.00 95.94 101 ILE A N 1
ATOM 780 C CA . ILE A 1 101 ? -8.780 2.980 18.358 1.00 95.94 101 ILE A CA 1
ATOM 781 C C . ILE A 1 101 ? -9.188 4.255 17.619 1.00 95.94 101 ILE A C 1
ATOM 783 O O . ILE A 1 101 ? -8.545 5.295 17.745 1.00 95.94 101 ILE A O 1
ATOM 787 N N . GLY A 1 102 ? -10.273 4.163 16.855 1.00 95.81 102 GLY A N 1
ATOM 788 C CA . GLY A 1 102 ? -10.880 5.286 16.146 1.00 95.81 102 GLY A CA 1
ATOM 789 C C . GLY A 1 102 ? -12.372 5.355 16.429 1.00 95.81 102 GLY A C 1
ATOM 790 O O . GLY A 1 102 ? -13.031 4.323 16.515 1.00 95.81 102 GLY A O 1
ATOM 791 N N . VAL A 1 103 ? -12.921 6.559 16.557 1.00 95.19 103 VAL A N 1
ATOM 792 C CA . VAL A 1 103 ? -14.363 6.788 16.704 1.00 95.19 103 VAL A CA 1
ATOM 793 C C . VAL A 1 103 ? -14.810 7.970 15.854 1.00 95.19 103 VAL A C 1
ATOM 795 O O . VAL A 1 103 ? -14.179 9.024 15.849 1.00 95.19 103 VAL A O 1
ATOM 798 N N . GLN A 1 104 ? -15.932 7.813 15.158 1.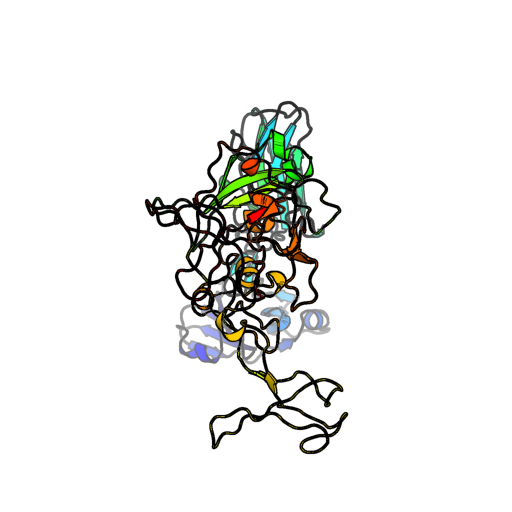00 93.25 104 GLN A N 1
ATOM 799 C CA . GLN A 1 104 ? -16.702 8.914 14.597 1.00 93.25 104 GLN A CA 1
ATOM 800 C C . GLN A 1 104 ? -18.074 8.959 15.266 1.00 93.25 104 GLN A C 1
ATOM 802 O O . GLN A 1 104 ? -18.854 8.010 15.174 1.00 93.25 104 GLN A O 1
ATOM 807 N N . TYR A 1 105 ? -18.372 10.090 15.900 1.00 90.38 105 TYR A N 1
ATOM 808 C CA . TYR A 1 105 ? -19.663 10.337 16.529 1.00 90.38 105 TYR A CA 1
ATOM 809 C C . TYR A 1 105 ? -20.673 10.905 15.529 1.00 90.38 105 TYR A C 1
ATOM 811 O O . TYR A 1 105 ? -20.378 11.885 14.842 1.00 90.38 105 TYR A O 1
ATOM 819 N N . ALA A 1 106 ? -21.876 10.330 15.470 1.00 86.38 106 ALA A N 1
ATOM 820 C CA . ALA A 1 106 ? -22.969 10.845 14.644 1.00 86.38 106 ALA A CA 1
ATOM 821 C C . ALA A 1 106 ? -24.345 10.548 15.256 1.00 86.38 106 ALA A C 1
ATOM 823 O O . ALA A 1 106 ? -24.518 9.599 16.017 1.00 86.38 106 ALA A O 1
ATOM 824 N N . ALA A 1 107 ? -25.350 11.357 14.904 1.00 81.31 107 ALA A N 1
ATOM 825 C CA . ALA A 1 107 ? -26.711 11.218 15.433 1.00 81.31 107 ALA A CA 1
ATOM 826 C C . ALA A 1 107 ? -27.361 9.865 15.084 1.00 81.31 107 ALA A C 1
ATOM 828 O O . ALA A 1 107 ? -28.143 9.341 15.869 1.00 81.31 107 ALA A O 1
ATOM 829 N N . ALA A 1 108 ? -27.010 9.293 13.929 1.00 80.50 108 ALA A N 1
ATOM 830 C CA . ALA A 1 108 ? -27.527 8.010 13.452 1.00 80.50 108 ALA A CA 1
ATOM 831 C C . ALA A 1 108 ? -26.814 6.780 14.055 1.00 80.50 108 ALA A C 1
ATOM 833 O O . ALA A 1 108 ? -27.156 5.651 13.714 1.00 80.50 108 ALA A O 1
ATOM 834 N N . GLY A 1 109 ? -25.821 6.990 14.924 1.00 87.00 109 GLY A N 1
ATOM 835 C CA . GLY A 1 109 ? -24.986 5.936 15.493 1.00 87.00 109 GLY A CA 1
ATOM 836 C C . GLY A 1 109 ? -23.507 6.292 15.416 1.00 87.00 109 GLY A C 1
ATOM 837 O O . GLY A 1 109 ? -23.090 7.121 14.605 1.00 87.00 109 GLY A O 1
ATOM 838 N N . ASN A 1 110 ? -22.712 5.668 16.276 1.00 92.31 110 ASN A N 1
ATOM 839 C CA . ASN A 1 110 ? -21.272 5.896 16.330 1.00 92.31 110 ASN A CA 1
ATOM 840 C C . ASN A 1 110 ? -20.543 4.794 15.562 1.00 92.31 110 ASN A C 1
ATOM 842 O O . ASN A 1 110 ? -20.951 3.632 15.592 1.00 92.31 110 ASN A O 1
ATOM 846 N N . VAL A 1 111 ? -19.457 5.152 14.882 1.00 93.62 111 VAL A N 1
ATOM 847 C CA . VAL A 1 111 ? -18.631 4.201 14.131 1.00 93.62 111 VAL A CA 1
ATOM 848 C C . VAL A 1 111 ? -17.283 4.073 14.820 1.00 93.62 111 VAL A C 1
ATOM 850 O O . VAL A 1 111 ? -16.608 5.080 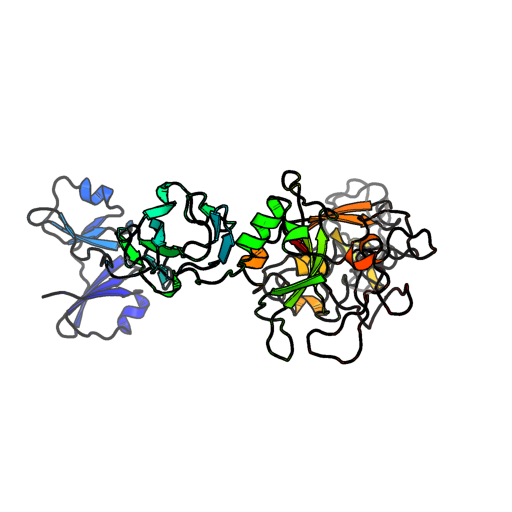15.009 1.00 93.62 111 VAL A O 1
ATOM 853 N N . LEU A 1 112 ? -16.900 2.857 15.205 1.00 95.69 112 LEU A N 1
ATOM 854 C CA . LEU A 1 112 ? -15.720 2.580 16.025 1.00 95.69 112 LEU A CA 1
ATOM 855 C C . LEU A 1 112 ? -14.816 1.547 15.362 1.00 95.69 112 LEU A C 1
ATOM 857 O O . LEU A 1 112 ? -15.325 0.572 14.830 1.00 95.69 112 LEU A O 1
ATOM 861 N N . SER A 1 113 ? -13.499 1.686 15.447 1.00 97.12 113 SER A N 1
ATOM 862 C CA . SER A 1 113 ? -12.540 0.657 15.017 1.00 97.12 113 SER A CA 1
ATOM 863 C C . SER A 1 113 ? -11.562 0.309 16.129 1.00 97.12 113 SER A C 1
ATOM 865 O O . SER A 1 113 ? -11.288 1.147 16.988 1.00 97.12 113 SER A O 1
ATOM 867 N N . TRP A 1 114 ? -11.007 -0.902 16.089 1.00 97.12 114 TRP A N 1
ATOM 868 C CA . TRP A 1 114 ? -9.868 -1.291 16.923 1.00 97.12 114 TRP A CA 1
ATOM 869 C C . TRP A 1 114 ? -9.155 -2.533 16.384 1.00 97.12 114 TRP A C 1
ATOM 871 O O . TRP A 1 114 ? -9.708 -3.313 15.608 1.00 97.12 114 TRP A O 1
ATOM 881 N N . ILE A 1 115 ? -7.934 -2.740 16.861 1.00 96.31 115 ILE A N 1
ATOM 882 C CA . ILE A 1 115 ? -7.109 -3.926 16.660 1.00 96.31 115 ILE A CA 1
ATOM 883 C C . ILE A 1 115 ? -6.976 -4.638 18.007 1.00 96.31 115 ILE A C 1
ATOM 885 O O . ILE A 1 115 ? -6.611 -4.033 19.020 1.00 96.31 115 ILE A O 1
ATOM 889 N N . ASP A 1 116 ? -7.291 -5.930 18.009 1.00 97.12 116 ASP A N 1
ATOM 890 C CA . ASP A 1 116 ? -7.159 -6.804 19.168 1.00 97.12 116 ASP A CA 1
ATOM 891 C C . ASP A 1 116 ? -5.681 -6.993 19.534 1.00 97.12 116 ASP A C 1
ATOM 893 O O . ASP A 1 116 ? -4.823 -7.085 18.648 1.00 97.12 116 ASP A O 1
ATOM 897 N N . PRO A 1 117 ? -5.350 -7.114 20.829 1.00 95.00 117 PRO A N 1
ATOM 898 C CA . PRO A 1 117 ? -3.965 -7.245 21.243 1.00 95.00 117 PRO A CA 1
ATOM 899 C C . PRO A 1 117 ? -3.332 -8.549 20.738 1.00 95.00 117 PRO A C 1
ATOM 901 O O . PRO A 1 117 ? -3.971 -9.600 20.570 1.00 95.00 117 PRO A O 1
ATOM 904 N N . ALA A 1 118 ? -2.025 -8.477 20.497 1.00 91.94 118 ALA A N 1
ATOM 905 C CA . ALA A 1 118 ? -1.211 -9.643 20.194 1.00 91.94 118 ALA A CA 1
ATOM 906 C C . ALA A 1 118 ? -1.102 -10.581 21.409 1.00 91.94 118 ALA A C 1
ATOM 908 O O . ALA A 1 118 ? -1.377 -10.197 22.548 1.00 91.94 118 ALA A O 1
ATOM 909 N N . ASP A 1 119 ? -0.683 -11.817 21.144 1.00 90.25 119 ASP A N 1
ATOM 910 C CA . ASP A 1 119 ? -0.304 -12.753 22.202 1.00 90.25 119 ASP A CA 1
ATOM 911 C C . ASP A 1 119 ? 0.980 -12.265 22.887 1.00 90.25 119 ASP A C 1
ATOM 913 O O . ASP A 1 119 ? 1.828 -11.621 22.264 1.00 90.25 119 ASP A O 1
ATOM 917 N N . VAL A 1 120 ? 1.117 -12.536 24.185 1.00 82.75 120 VAL A N 1
ATOM 918 C CA . VAL A 1 120 ? 2.298 -12.131 24.954 1.00 82.75 120 VAL A CA 1
ATOM 919 C C . VAL A 1 120 ? 3.336 -13.234 24.831 1.00 82.75 120 VAL A C 1
ATOM 921 O O . VAL A 1 120 ? 3.181 -14.302 25.418 1.00 82.75 120 VAL A O 1
ATOM 924 N N . ILE A 1 121 ? 4.399 -12.971 24.073 1.00 78.69 121 ILE A N 1
ATOM 925 C CA . ILE A 1 121 ? 5.507 -13.904 23.851 1.00 78.69 121 ILE A CA 1
ATOM 926 C C . ILE A 1 121 ? 6.780 -13.306 24.454 1.00 78.69 121 ILE A C 1
ATOM 928 O O . ILE A 1 121 ? 7.126 -12.160 24.170 1.00 78.69 121 ILE A O 1
ATOM 932 N N . TYR A 1 122 ? 7.497 -14.084 25.265 1.00 65.94 122 TYR A N 1
ATOM 933 C CA . TYR A 1 122 ? 8.785 -13.699 25.843 1.00 65.94 122 TYR A CA 1
ATOM 934 C C . TYR A 1 122 ? 9.819 -14.803 25.618 1.00 65.94 122 TYR A C 1
ATOM 936 O O . TYR A 1 122 ? 9.616 -15.942 26.028 1.00 65.94 122 TYR A O 1
ATOM 944 N N . ASN A 1 123 ? 10.935 -14.476 24.957 1.00 64.69 123 ASN A N 1
ATOM 945 C CA . ASN A 1 123 ? 11.999 -15.430 24.608 1.00 64.69 123 ASN A CA 1
ATOM 946 C C . ASN A 1 123 ? 11.492 -16.712 23.913 1.00 64.69 123 ASN A C 1
ATOM 948 O O . ASN A 1 123 ? 11.983 -17.807 24.175 1.00 64.69 123 ASN A O 1
ATOM 952 N N . GLY A 1 124 ? 10.489 -16.578 23.040 1.00 64.88 124 GLY A N 1
ATOM 953 C CA . GLY A 1 124 ? 9.877 -17.703 22.324 1.00 64.88 124 GLY A CA 1
ATOM 954 C C . GLY A 1 124 ? 8.874 -18.523 23.144 1.00 64.88 124 GLY A C 1
ATOM 955 O O . GLY A 1 124 ? 8.217 -19.390 22.577 1.00 64.88 124 GLY A O 1
ATOM 956 N N . ALA A 1 125 ? 8.708 -18.238 24.439 1.00 60.50 125 ALA A N 1
ATOM 957 C CA . ALA A 1 125 ? 7.661 -18.825 25.263 1.00 60.50 125 ALA A CA 1
ATOM 958 C C . ALA A 1 125 ? 6.398 -17.955 25.231 1.00 60.50 125 ALA A C 1
ATOM 960 O O . ALA A 1 125 ? 6.453 -16.738 25.419 1.00 60.50 125 ALA A O 1
ATOM 961 N N . GLU A 1 126 ? 5.252 -18.587 25.011 1.00 79.88 126 GLU A N 1
ATOM 962 C CA . GLU A 1 126 ? 3.947 -17.939 25.074 1.00 79.88 126 GLU A CA 1
ATOM 963 C C . GLU A 1 126 ? 3.520 -17.804 26.543 1.00 79.88 126 GLU A C 1
ATOM 965 O O . GLU A 1 126 ? 3.369 -18.795 27.256 1.00 79.88 126 GLU A O 1
ATOM 970 N N . LEU A 1 127 ? 3.381 -16.566 27.015 1.00 75.94 127 LEU A N 1
ATOM 971 C CA . LEU A 1 127 ? 3.043 -16.250 28.403 1.00 75.94 127 LEU A CA 1
ATOM 972 C C . LEU A 1 127 ? 1.549 -15.980 28.607 1.00 75.94 127 LEU A C 1
ATOM 974 O O . LEU A 1 127 ? 1.031 -16.201 29.700 1.00 75.94 127 LEU A O 1
ATOM 978 N N . ALA A 1 128 ? 0.864 -15.473 27.580 1.00 83.12 128 ALA A N 1
ATOM 979 C CA . ALA A 1 128 ? -0.580 -15.278 27.587 1.00 83.12 128 ALA A CA 1
ATOM 980 C C . ALA A 1 128 ? -1.137 -15.236 26.162 1.00 83.12 128 ALA A C 1
ATOM 982 O O . ALA A 1 128 ? -0.597 -14.552 25.290 1.00 83.12 128 ALA A O 1
ATOM 983 N N . ARG A 1 129 ? -2.267 -15.914 25.955 1.00 88.69 129 ARG A N 1
ATOM 984 C CA . ARG A 1 129 ? -2.990 -15.946 24.680 1.00 88.69 129 ARG A CA 1
ATOM 985 C C . ARG A 1 129 ? -4.228 -15.086 24.765 1.00 88.69 129 ARG A C 1
ATOM 987 O O . ARG A 1 129 ? -5.016 -15.258 25.691 1.00 88.69 129 ARG A O 1
ATOM 994 N N . TRP A 1 130 ? -4.429 -14.193 23.803 1.00 95.25 130 TRP A N 1
ATOM 995 C CA . TRP A 1 130 ? -5.667 -13.425 23.678 1.00 95.25 130 TRP A CA 1
ATOM 996 C C . TRP A 1 130 ? -6.852 -14.368 23.444 1.00 95.25 130 TRP A C 1
ATOM 998 O O . TRP A 1 130 ? -6.847 -15.094 22.464 1.00 95.25 130 TRP A O 1
ATOM 1008 N N . GLY A 1 131 ? -7.860 -14.372 24.308 1.00 95.56 131 GLY A N 1
ATOM 1009 C CA . GLY A 1 131 ? -9.068 -15.187 24.160 1.00 95.56 131 GLY A CA 1
ATOM 1010 C C . GLY A 1 131 ? -10.213 -14.439 23.476 1.00 95.56 131 GLY A C 1
ATOM 1011 O O . GLY A 1 131 ? -10.872 -14.993 22.598 1.00 95.56 131 GLY A O 1
ATOM 1012 N N . LYS A 1 132 ? -10.454 -13.181 23.867 1.00 97.50 132 LYS A N 1
ATOM 1013 C CA . LYS A 1 132 ? -11.510 -12.325 23.300 1.00 97.50 132 LYS A CA 1
ATOM 1014 C C . LYS A 1 132 ? -11.301 -10.845 23.611 1.00 97.50 132 LYS A C 1
ATOM 1016 O O . LYS A 1 132 ? -10.579 -10.519 24.549 1.00 97.50 132 LYS A O 1
ATOM 1021 N N . THR A 1 133 ? -11.992 -9.965 22.895 1.00 98.31 133 THR A N 1
ATOM 1022 C CA . THR A 1 133 ? -12.168 -8.547 23.242 1.00 98.31 133 THR A CA 1
ATOM 1023 C C . THR A 1 133 ? -13.650 -8.210 23.250 1.00 98.31 133 THR A C 1
ATOM 1025 O O . THR A 1 133 ? -14.371 -8.586 22.332 1.00 98.31 133 THR A O 1
ATOM 1028 N N . VAL A 1 134 ? -14.117 -7.490 24.270 1.00 98.00 134 VAL A N 1
ATOM 1029 C CA . VAL A 1 134 ? -15.492 -6.974 24.335 1.00 98.00 134 VAL A CA 1
ATOM 1030 C C . VAL A 1 134 ? -15.491 -5.450 24.320 1.00 98.00 134 VAL A C 1
ATOM 1032 O O . VAL A 1 134 ? -14.710 -4.818 25.032 1.00 98.00 134 VAL A O 1
ATOM 1035 N N . LEU A 1 135 ? -16.378 -4.863 23.519 1.00 97.81 135 LEU A N 1
ATOM 1036 C CA . LEU A 1 135 ? -16.636 -3.428 23.478 1.00 97.81 135 LEU A CA 1
ATOM 1037 C C . LEU A 1 135 ? -17.853 -3.117 24.344 1.00 97.81 135 LEU A C 1
ATOM 1039 O O . LEU A 1 135 ? -18.963 -3.573 24.057 1.00 97.81 135 LEU A O 1
ATOM 1043 N N . VAL A 1 136 ? -17.649 -2.321 25.389 1.00 97.12 136 VAL A N 1
ATOM 1044 C CA . VAL A 1 136 ? -18.703 -1.915 26.321 1.00 97.12 136 VAL A CA 1
ATOM 1045 C C . VAL A 1 136 ? -19.009 -0.440 26.119 1.00 97.12 136 VAL A C 1
ATOM 1047 O O . VAL A 1 136 ? -18.102 0.386 26.013 1.00 97.12 136 VAL A O 1
ATOM 1050 N N . CYS A 1 137 ? -20.295 -0.116 26.088 1.00 94.88 137 CYS A N 1
ATOM 1051 C CA . CYS A 1 137 ? -20.833 1.228 25.951 1.00 94.88 137 CYS A CA 1
ATOM 1052 C C . CYS A 1 137 ? -21.575 1.634 27.232 1.00 94.88 137 CYS A C 1
ATOM 1054 O O . CYS A 1 137 ? -22.397 0.866 27.744 1.00 94.88 137 CYS A O 1
ATOM 1056 N N . LYS A 1 138 ? -21.351 2.862 27.711 1.00 94.31 138 LYS A N 1
ATOM 1057 C CA . LYS A 1 138 ? -22.036 3.448 28.875 1.00 94.31 138 LYS A CA 1
ATOM 1058 C C . LYS A 1 138 ? -22.285 4.943 28.670 1.00 94.31 138 LYS A C 1
ATOM 1060 O O . LYS A 1 138 ? -21.449 5.650 28.119 1.00 94.31 138 LYS A O 1
ATOM 1065 N N . SER A 1 139 ? -23.443 5.438 29.104 1.00 92.31 139 SER A N 1
ATOM 1066 C CA . SER A 1 139 ? -23.775 6.866 29.033 1.00 92.31 139 SER A CA 1
ATOM 1067 C C . SER A 1 139 ? -23.013 7.672 30.090 1.00 92.31 139 SER A C 1
ATOM 1069 O O . SER A 1 139 ? -22.981 7.285 31.261 1.00 92.31 139 SER A O 1
ATOM 1071 N N . GLY A 1 140 ? -22.447 8.814 29.698 1.00 91.06 140 GLY A N 1
ATOM 1072 C CA . GLY A 1 140 ? -21.882 9.828 30.601 1.00 91.06 140 GLY A CA 1
ATOM 1073 C C . GLY A 1 140 ? -20.554 9.493 31.298 1.00 91.06 140 GLY A C 1
ATOM 1074 O O . GLY A 1 140 ? -19.938 10.392 31.860 1.00 91.06 140 GLY A O 1
ATOM 1075 N N . SER A 1 141 ? -20.088 8.241 31.283 1.00 94.81 141 SER A N 1
ATOM 1076 C CA . SER A 1 141 ? -18.789 7.845 31.855 1.00 94.81 141 SER A CA 1
ATOM 1077 C C . SER A 1 141 ? -18.261 6.559 31.224 1.00 94.81 141 SER A C 1
ATOM 1079 O O . SER A 1 141 ? -19.043 5.736 30.750 1.00 94.81 141 SER A O 1
ATOM 1081 N N . TYR A 1 142 ? -16.938 6.364 31.240 1.00 96.25 142 TYR A N 1
ATOM 1082 C CA . TYR A 1 142 ? -16.325 5.129 30.750 1.00 96.25 142 TYR A CA 1
ATOM 1083 C C . TYR A 1 142 ? -16.726 3.920 31.610 1.00 96.25 142 TYR A C 1
ATOM 1085 O O . TYR A 1 142 ? -16.700 4.021 32.840 1.00 96.25 142 TYR A O 1
ATOM 1093 N N . PRO A 1 143 ? -17.031 2.767 30.990 1.00 96.44 143 PRO A N 1
ATOM 1094 C CA . PRO A 1 143 ? -17.182 1.503 31.704 1.00 96.44 143 PRO A CA 1
ATOM 1095 C C . PRO A 1 143 ? -15.946 1.155 32.551 1.00 96.44 143 PRO A C 1
ATOM 1097 O O . PRO A 1 143 ? -14.802 1.262 32.087 1.00 96.44 143 PRO A O 1
ATOM 1100 N N . ALA A 1 144 ? -16.165 0.693 33.781 1.00 93.75 144 ALA A N 1
ATOM 1101 C CA . ALA A 1 144 ? -15.125 0.181 34.674 1.00 93.75 144 ALA A CA 1
ATOM 1102 C C . ALA A 1 144 ? -14.873 -1.329 34.507 1.00 93.75 144 ALA A C 1
ATOM 1104 O O . ALA A 1 144 ? -13.785 -1.805 34.817 1.00 93.75 144 ALA A O 1
ATOM 1105 N N . SER A 1 145 ? -15.854 -2.081 34.002 1.00 93.25 145 SER A N 1
ATOM 1106 C CA . SER A 1 145 ? -15.765 -3.526 33.768 1.00 93.25 145 SER A CA 1
ATOM 1107 C C . SER A 1 145 ? -16.684 -3.967 32.625 1.00 93.25 145 SER A C 1
ATOM 1109 O O . SER A 1 145 ? -17.502 -3.193 32.125 1.00 93.25 145 SER A O 1
ATOM 1111 N N . VAL A 1 146 ? -16.605 -5.248 32.257 1.00 94.88 146 VAL A N 1
ATOM 1112 C CA . VAL A 1 146 ? -17.464 -5.862 31.228 1.00 94.88 146 VAL A CA 1
ATOM 1113 C C . VAL A 1 146 ? -18.951 -5.901 31.582 1.00 94.88 146 VAL A C 1
ATOM 1115 O O . VAL A 1 146 ? -19.783 -6.086 30.699 1.00 94.88 146 VAL A O 1
ATOM 1118 N N . THR A 1 147 ? -19.292 -5.715 32.858 1.00 95.56 147 THR A N 1
ATOM 1119 C CA . THR A 1 147 ? -20.674 -5.650 33.352 1.00 95.56 147 THR A CA 1
ATOM 1120 C C . THR A 1 147 ? -21.129 -4.218 33.652 1.00 95.56 147 THR A C 1
ATOM 1122 O O . THR A 1 147 ? -22.285 -4.017 34.012 1.00 95.56 147 THR A O 1
ATOM 1125 N N . ASP A 1 148 ? -20.247 -3.219 33.531 1.00 94.62 148 ASP A N 1
ATOM 1126 C CA . ASP A 1 148 ? -20.538 -1.802 33.797 1.00 94.62 148 ASP A CA 1
ATOM 1127 C C . ASP A 1 148 ? -20.978 -1.068 32.520 1.00 94.62 148 ASP A C 1
ATOM 1129 O O . ASP A 1 148 ? -20.341 -0.125 32.049 1.00 94.62 148 ASP A O 1
ATOM 1133 N N . GLY A 1 149 ? -22.058 -1.547 31.910 1.00 94.44 149 GLY A N 1
ATOM 1134 C CA . GLY A 1 149 ? -22.605 -0.989 30.678 1.00 94.44 149 GLY A CA 1
ATOM 1135 C C . GLY A 1 149 ? -23.235 -2.056 29.795 1.00 94.44 149 GLY A C 1
ATOM 1136 O O . GLY A 1 149 ? -23.568 -3.150 30.240 1.00 94.44 149 GLY A O 1
ATOM 1137 N N . THR A 1 150 ? -23.414 -1.723 28.520 1.00 94.56 150 THR A N 1
ATOM 1138 C CA . THR A 1 150 ? -23.943 -2.647 27.512 1.00 94.56 150 THR A CA 1
ATOM 1139 C C . THR A 1 150 ? -22.823 -3.097 26.587 1.00 94.56 150 THR A C 1
ATOM 1141 O O . THR A 1 150 ? -22.170 -2.258 25.966 1.00 94.56 150 THR A O 1
ATOM 1144 N N . ILE A 1 151 ? -22.627 -4.408 26.452 1.00 96.00 151 ILE A N 1
ATOM 1145 C CA . ILE A 1 151 ? -21.746 -4.976 25.426 1.00 96.00 151 ILE A CA 1
ATOM 1146 C C . ILE A 1 151 ? -22.399 -4.746 24.059 1.00 96.00 151 ILE A C 1
ATOM 1148 O O . ILE A 1 151 ? -23.554 -5.118 23.859 1.00 96.00 151 ILE A O 1
ATOM 1152 N N . VAL A 1 152 ? -21.681 -4.106 23.138 1.00 95.56 152 VAL A N 1
ATOM 1153 C CA . VAL A 1 152 ? -22.182 -3.786 21.785 1.00 95.56 152 VAL A CA 1
ATOM 1154 C C . VAL A 1 152 ? -21.494 -4.580 20.685 1.00 95.56 152 VAL A C 1
ATOM 1156 O O . VAL A 1 152 ? -22.089 -4.798 19.637 1.00 95.56 152 VAL A O 1
ATOM 1159 N N . ALA A 1 153 ? -20.273 -5.049 20.928 1.00 96.75 153 ALA A N 1
ATOM 1160 C CA . ALA A 1 153 ? -19.531 -5.893 20.003 1.00 96.75 153 ALA A CA 1
ATOM 1161 C C . ALA A 1 153 ? -18.546 -6.781 20.764 1.00 96.75 153 ALA A C 1
ATOM 1163 O O . ALA A 1 153 ? -18.136 -6.455 21.884 1.00 96.75 153 ALA A O 1
ATOM 1164 N N . GLN A 1 154 ? -18.144 -7.886 20.140 1.00 97.62 154 GLN A N 1
ATOM 1165 C CA . GLN A 1 154 ? -17.092 -8.752 20.660 1.00 97.62 154 GLN A CA 1
ATOM 1166 C C . GLN A 1 154 ? -16.333 -9.465 19.539 1.00 97.62 154 GLN A C 1
ATOM 1168 O O . GLN A 1 154 ? -16.921 -9.832 18.525 1.00 97.62 154 GLN A O 1
ATOM 1173 N N . THR A 1 155 ? -15.047 -9.706 19.759 1.00 98.12 155 THR A N 1
ATOM 1174 C CA . THR A 1 155 ? -14.201 -10.602 18.961 1.00 98.12 155 THR A CA 1
ATOM 1175 C C . THR A 1 155 ? -13.718 -11.741 19.850 1.00 98.12 155 THR A C 1
ATOM 1177 O O . THR A 1 155 ? -13.450 -11.540 21.032 1.00 98.12 155 THR A O 1
ATOM 1180 N N . VAL A 1 156 ? -13.633 -12.952 19.312 1.00 97.75 156 VAL A N 1
ATOM 1181 C CA . VAL A 1 156 ? -13.384 -14.200 20.045 1.00 97.75 156 VAL A CA 1
ATOM 1182 C C . VAL A 1 156 ? -12.432 -15.074 19.231 1.00 97.75 156 VAL A C 1
ATOM 1184 O O . VAL A 1 156 ? -12.650 -15.297 18.038 1.00 97.75 156 VAL A O 1
ATOM 1187 N N . ARG A 1 157 ? -11.374 -15.597 19.868 1.00 94.69 157 ARG A N 1
ATOM 1188 C CA . ARG A 1 157 ? -10.390 -16.472 19.208 1.00 94.69 157 ARG A CA 1
ATOM 1189 C C . ARG A 1 157 ? -11.023 -17.739 18.659 1.00 94.69 157 ARG A C 1
ATOM 1191 O O . ARG A 1 157 ? -10.750 -18.078 17.514 1.00 94.69 157 ARG A O 1
ATOM 1198 N N . ALA A 1 158 ? -11.833 -18.420 19.468 1.00 93.44 158 ALA A N 1
ATOM 1199 C CA . ALA A 1 158 ? -12.473 -19.679 19.087 1.00 93.44 158 ALA A CA 1
ATOM 1200 C C . ALA A 1 158 ? -13.331 -19.541 17.817 1.00 93.44 158 ALA A C 1
ATOM 1202 O O . ALA A 1 158 ? -13.407 -20.477 17.028 1.00 93.44 158 ALA A O 1
ATOM 1203 N N . ASP A 1 159 ? -13.884 -18.347 17.584 1.00 96.12 159 ASP A N 1
ATOM 1204 C CA . ASP A 1 159 ? -14.729 -18.042 16.427 1.00 96.12 159 ASP A CA 1
ATOM 1205 C C . ASP A 1 159 ? -13.924 -17.500 15.231 1.00 96.12 159 ASP A C 1
ATOM 1207 O O . ASP A 1 159 ? -14.494 -17.158 14.198 1.00 96.12 159 ASP A O 1
ATOM 1211 N N . GLY A 1 160 ? -12.601 -17.350 15.363 1.00 95.62 160 GLY A N 1
ATOM 1212 C CA . GLY A 1 160 ? -11.744 -16.791 14.315 1.00 95.62 160 GLY A CA 1
ATOM 1213 C C . GLY A 1 160 ? -11.985 -15.304 14.028 1.00 95.62 160 GLY A C 1
ATOM 1214 O O . GLY A 1 160 ? -11.592 -14.817 12.973 1.00 95.62 160 GLY A O 1
ATOM 1215 N N . THR A 1 161 ? -12.605 -14.556 14.949 1.00 97.50 161 THR A N 1
ATOM 1216 C CA . THR A 1 161 ? -13.017 -13.155 14.719 1.00 97.50 161 THR A CA 1
ATOM 1217 C C . THR A 1 161 ? -11.986 -12.118 15.174 1.00 97.50 161 THR A C 1
ATOM 1219 O O . THR A 1 161 ? -12.303 -10.933 15.294 1.00 97.50 161 THR A O 1
ATOM 1222 N N . LYS A 1 162 ? -10.731 -12.523 15.419 1.00 96.75 162 LYS A N 1
ATOM 1223 C CA . LYS A 1 162 ? -9.649 -11.592 15.783 1.00 96.75 162 LYS A CA 1
ATOM 1224 C C . LYS A 1 162 ? -9.511 -10.492 14.726 1.00 96.75 162 LYS A C 1
ATOM 1226 O O . LYS A 1 162 ? -9.406 -10.785 13.537 1.00 96.75 162 LYS A O 1
ATOM 1231 N N . ASN A 1 163 ? -9.479 -9.232 15.153 1.00 95.94 163 ASN A N 1
ATOM 1232 C CA . ASN A 1 163 ? -9.388 -8.042 14.299 1.00 95.94 163 ASN A CA 1
ATOM 1233 C C . ASN A 1 163 ? -10.546 -7.878 13.294 1.00 95.94 163 ASN A C 1
ATOM 1235 O O . ASN A 1 163 ? -10.384 -7.183 12.282 1.00 95.94 163 ASN A O 1
ATOM 1239 N N . ALA A 1 164 ? -11.712 -8.489 13.545 1.00 96.44 164 ALA A N 1
ATOM 1240 C CA . ALA A 1 164 ? -12.879 -8.365 12.667 1.00 96.44 164 ALA A CA 1
ATOM 1241 C C . ALA A 1 164 ? -13.349 -6.907 12.512 1.00 96.44 164 ALA A C 1
ATOM 1243 O O . ALA A 1 164 ? -13.776 -6.512 11.431 1.00 96.44 164 ALA A O 1
ATOM 1244 N N . TYR A 1 165 ? -13.199 -6.088 13.558 1.00 96.50 165 TYR A N 1
ATOM 1245 C CA . TYR A 1 165 ? -13.637 -4.687 13.574 1.00 96.50 165 TYR A CA 1
ATOM 1246 C C . TYR A 1 165 ? -12.507 -3.674 13.378 1.00 96.50 165 TYR A C 1
ATOM 1248 O O . TYR A 1 165 ? -12.693 -2.477 13.608 1.00 96.50 165 TYR A O 1
ATOM 1256 N N . ARG A 1 166 ? -11.342 -4.121 12.889 1.00 94.19 166 ARG A N 1
ATOM 1257 C CA . ARG A 1 166 ? -10.247 -3.210 12.525 1.00 94.19 166 ARG A CA 1
ATOM 1258 C C . ARG A 1 166 ? -10.675 -2.207 11.456 1.00 94.19 166 ARG A C 1
ATOM 1260 O O . ARG A 1 166 ? -10.226 -1.081 11.489 1.00 94.19 166 ARG A O 1
ATOM 1267 N N . ASN A 1 167 ? -11.617 -2.590 10.593 1.00 90.69 167 ASN A N 1
ATOM 1268 C CA . ASN A 1 167 ? -12.177 -1.755 9.528 1.00 90.69 167 ASN A CA 1
ATOM 1269 C C . ASN A 1 167 ? -13.515 -1.117 9.927 1.00 90.69 167 ASN A C 1
ATOM 1271 O O . ASN A 1 167 ? -14.324 -0.777 9.074 1.00 90.69 167 ASN A O 1
ATOM 1275 N N . GLY A 1 168 ? -13.786 -1.015 11.226 1.00 93.69 168 GLY A N 1
ATOM 1276 C CA . GLY A 1 168 ? -14.942 -0.322 11.767 1.00 93.69 168 GLY A CA 1
ATOM 1277 C C . GLY A 1 168 ? -16.172 -1.193 12.065 1.00 93.69 168 GLY A C 1
ATOM 1278 O O . GLY A 1 168 ? -16.494 -2.167 11.388 1.00 93.69 168 GLY A O 1
ATOM 1279 N N . PHE A 1 169 ? -16.887 -0.774 13.099 1.00 94.69 169 PHE A N 1
ATOM 1280 C CA . PHE A 1 169 ? -18.100 -1.331 13.676 1.00 94.69 169 PHE A CA 1
ATOM 1281 C C . PHE A 1 169 ? -19.095 -0.187 13.879 1.00 94.69 169 PHE A C 1
ATOM 1283 O O . PHE A 1 169 ? -18.734 0.851 14.433 1.00 94.69 169 PHE A O 1
ATOM 1290 N N . THR A 1 170 ? -20.338 -0.362 13.438 1.00 92.81 170 THR A N 1
ATOM 1291 C CA . THR A 1 170 ? -21.389 0.649 13.605 1.00 92.81 170 THR A CA 1
ATOM 1292 C C . THR A 1 170 ? -22.270 0.280 14.798 1.00 92.81 170 THR A C 1
ATOM 1294 O O . THR A 1 170 ? -22.994 -0.712 14.744 1.00 92.81 170 THR A O 1
ATOM 1297 N N . ASP A 1 171 ? -22.252 1.095 15.855 1.00 92.75 171 ASP A N 1
ATOM 1298 C CA . ASP A 1 171 ? -23.209 1.009 16.964 1.00 92.75 171 ASP A CA 1
ATOM 1299 C C . ASP A 1 171 ? -24.471 1.807 16.606 1.00 92.75 171 ASP A C 1
ATOM 1301 O O . ASP A 1 171 ? -24.552 3.019 16.818 1.00 92.75 171 ASP A O 1
ATOM 1305 N N . THR A 1 172 ? -25.446 1.120 16.007 1.00 78.62 172 THR A N 1
ATOM 1306 C CA . THR A 1 172 ? -26.697 1.699 15.480 1.00 78.62 172 THR A CA 1
ATOM 1307 C C . THR A 1 172 ? -27.796 1.872 16.531 1.00 78.62 172 THR A C 1
ATOM 1309 O O . THR A 1 172 ? -28.935 2.182 16.182 1.00 78.62 172 THR A O 1
ATOM 1312 N N . GLY A 1 173 ? -27.519 1.622 17.817 1.00 66.62 173 GLY A N 1
ATOM 1313 C CA . GLY A 1 173 ? -28.504 1.856 18.876 1.00 66.62 173 GLY A CA 1
ATOM 1314 C C . GLY A 1 173 ? -28.905 3.334 18.980 1.00 66.62 173 GLY A C 1
ATOM 1315 O O . GLY A 1 173 ? -28.291 4.197 18.360 1.00 66.62 173 GLY A O 1
ATOM 1316 N N . ALA A 1 174 ? -29.872 3.665 19.849 1.00 66.62 174 ALA A N 1
ATOM 1317 C CA . ALA A 1 174 ? -30.215 5.048 20.238 1.00 66.62 174 ALA A CA 1
ATOM 1318 C C . ALA A 1 174 ? -29.078 5.769 21.014 1.00 66.62 174 ALA A C 1
ATOM 1320 O O . ALA A 1 174 ? -29.322 6.547 21.931 1.00 66.62 174 ALA A O 1
ATOM 1321 N N . ARG A 1 175 ? -27.824 5.450 20.677 1.00 76.19 175 ARG A N 1
ATOM 1322 C CA . ARG A 1 175 ? -26.571 5.834 21.318 1.00 76.19 175 ARG A CA 1
ATOM 1323 C C . ARG A 1 175 ? -25.733 6.759 20.436 1.00 76.19 175 ARG A C 1
ATOM 1325 O O . ARG A 1 175 ? -24.521 6.845 20.595 1.00 76.19 175 ARG A O 1
ATOM 1332 N N . GLY A 1 176 ? -26.383 7.435 19.490 1.00 71.19 176 GLY A N 1
ATOM 1333 C CA . GLY A 1 176 ? -25.735 8.395 18.608 1.00 71.19 176 GLY A CA 1
ATOM 1334 C C . GLY A 1 176 ? -25.186 9.609 19.361 1.00 71.19 176 GLY A C 1
ATOM 1335 O O . GLY A 1 176 ? -25.729 10.042 20.379 1.00 71.19 176 GLY A O 1
ATOM 1336 N N . GLY A 1 177 ? -24.109 10.178 18.828 1.00 75.88 177 GLY A N 1
ATOM 1337 C CA . GLY A 1 177 ? -23.461 11.371 19.366 1.00 75.88 177 GLY A CA 1
ATOM 1338 C C . GLY A 1 177 ? -22.499 11.091 20.524 1.00 75.88 177 GLY A C 1
ATOM 1339 O O . GLY A 1 177 ? -22.254 9.952 20.915 1.00 75.88 177 GLY A O 1
ATOM 1340 N N . ASN A 1 178 ? -21.932 12.161 21.081 1.00 80.44 178 ASN A N 1
ATOM 1341 C CA . ASN A 1 178 ? -20.827 12.118 22.048 1.00 80.44 178 ASN A CA 1
ATOM 1342 C C . ASN A 1 178 ? -21.248 11.869 23.514 1.00 80.44 178 ASN A C 1
ATOM 1344 O O . ASN A 1 178 ? -20.418 11.971 24.414 1.00 80.44 178 ASN A O 1
ATOM 1348 N N . GLY A 1 179 ? -22.521 11.547 23.776 1.00 86.31 179 GLY A N 1
ATOM 1349 C CA . GLY A 1 179 ? -23.034 11.271 25.128 1.00 86.31 179 GLY A CA 1
ATOM 1350 C C . GLY A 1 179 ? -22.678 9.881 25.678 1.00 86.31 179 GLY A C 1
ATOM 1351 O O . GLY A 1 179 ? -22.914 9.601 26.858 1.00 86.31 179 GLY A O 1
ATOM 1352 N N . TYR A 1 180 ? -22.113 9.012 24.836 1.00 90.19 180 TYR A N 1
ATOM 1353 C CA . TYR A 1 180 ? -21.754 7.637 25.170 1.00 90.19 180 TYR A CA 1
ATOM 1354 C C . TYR A 1 180 ? -20.241 7.434 25.145 1.00 90.19 180 TYR A C 1
ATOM 1356 O O . TYR A 1 180 ? -19.546 7.811 24.200 1.00 90.19 180 TYR A O 1
ATOM 1364 N N . CYS A 1 181 ? -19.742 6.805 26.201 1.00 93.31 181 CYS A N 1
ATOM 1365 C CA . CYS A 1 181 ? -18.352 6.428 26.362 1.00 93.31 181 CYS A CA 1
ATOM 1366 C C . CYS A 1 181 ? -18.187 4.940 26.053 1.00 93.31 181 CYS A C 1
ATOM 1368 O O . CYS A 1 181 ? -18.988 4.106 26.489 1.00 93.31 181 CYS A O 1
ATOM 1370 N N . TYR A 1 182 ? -17.112 4.612 25.342 1.00 96.25 182 TYR A N 1
ATOM 1371 C CA . TYR A 1 182 ? -16.811 3.256 24.903 1.00 96.25 182 TYR A CA 1
ATOM 1372 C C . TYR A 1 182 ? -15.472 2.803 25.460 1.00 96.25 182 TYR A C 1
ATOM 1374 O O . TYR A 1 182 ? -14.520 3.588 25.517 1.00 96.25 182 TYR A O 1
ATOM 1382 N N . ARG A 1 183 ? -15.385 1.533 25.854 1.00 97.69 183 ARG A N 1
ATOM 1383 C CA . ARG A 1 183 ? -14.134 0.935 26.317 1.00 97.69 183 ARG A CA 1
ATOM 1384 C C . ARG A 1 183 ? -14.023 -0.529 25.926 1.00 97.69 183 ARG A C 1
ATOM 1386 O O . ARG A 1 183 ? -14.996 -1.277 26.029 1.00 97.69 183 ARG A O 1
ATOM 1393 N N . LEU A 1 184 ? -12.823 -0.921 25.509 1.00 98.25 184 LEU A N 1
ATOM 1394 C CA . LEU A 1 184 ? -12.477 -2.305 25.206 1.00 98.25 184 LEU A CA 1
ATOM 1395 C C . LEU A 1 184 ? -11.956 -3.024 26.452 1.00 98.25 184 LEU A C 1
ATOM 1397 O O . LEU A 1 184 ? -11.157 -2.487 27.222 1.00 98.25 184 LEU A O 1
ATOM 1401 N N . PHE A 1 185 ? -12.365 -4.277 26.607 1.00 97.31 185 PHE A N 1
ATOM 1402 C CA . PHE A 1 185 ? -11.820 -5.193 27.600 1.00 97.31 185 PHE A CA 1
ATOM 1403 C C . PHE A 1 185 ? -11.394 -6.468 26.886 1.00 97.31 185 PHE A C 1
ATOM 1405 O O . PHE A 1 185 ? -12.234 -7.239 26.423 1.00 97.31 185 PHE A O 1
ATOM 1412 N N . SER A 1 186 ? -10.088 -6.689 26.771 1.00 96.19 186 SER A N 1
ATOM 1413 C CA . SER A 1 186 ? -9.552 -7.938 26.227 1.00 96.19 186 SER A CA 1
ATOM 1414 C C . SER A 1 186 ? -9.306 -8.946 27.345 1.00 96.19 186 SER A C 1
ATOM 1416 O O . SER A 1 186 ? -8.865 -8.563 28.424 1.00 96.19 186 SER A O 1
ATOM 1418 N N . GLN A 1 187 ? -9.555 -10.225 27.103 1.00 94.00 187 GLN A N 1
ATOM 1419 C CA . GLN A 1 187 ? -9.336 -11.310 28.056 1.00 94.00 187 GLN A CA 1
ATOM 1420 C C . GLN A 1 187 ? -8.334 -12.307 27.494 1.00 94.00 187 GLN A C 1
ATOM 1422 O O . GLN A 1 187 ? -8.351 -12.566 26.291 1.00 94.00 187 GLN A O 1
ATOM 1427 N N . THR A 1 188 ? -7.496 -12.894 28.342 1.00 90.25 188 THR A N 1
ATOM 1428 C CA . THR A 1 188 ? -6.710 -14.078 27.977 1.00 90.25 188 THR A CA 1
ATOM 1429 C C . THR A 1 188 ? -7.588 -15.337 27.919 1.00 90.25 188 THR A C 1
ATOM 1431 O O . THR A 1 188 ? -8.681 -15.356 28.486 1.00 90.25 188 THR A O 1
ATOM 1434 N N . GLU A 1 189 ? -7.118 -16.418 27.289 1.00 87.50 189 GLU A N 1
ATOM 1435 C CA . GLU A 1 189 ? -7.795 -17.732 27.355 1.00 87.50 189 GLU A CA 1
ATOM 1436 C C . GLU A 1 189 ? -7.877 -18.278 28.795 1.00 87.50 189 GLU A C 1
ATOM 1438 O O . GLU A 1 189 ? -8.825 -18.979 29.132 1.00 87.50 189 GLU A O 1
ATOM 1443 N N . SER A 1 190 ? -6.941 -17.880 29.668 1.00 78.81 190 SER A N 1
ATOM 1444 C CA . SER A 1 190 ? -6.942 -18.186 31.108 1.00 78.81 190 SER A CA 1
ATOM 1445 C C . SER A 1 190 ? -7.876 -17.296 31.943 1.00 78.81 190 SER A C 1
ATOM 1447 O O . SER A 1 190 ? -7.964 -17.448 33.159 1.00 78.81 190 SER A O 1
ATOM 1449 N N . GLY A 1 191 ? -8.581 -16.349 31.319 1.00 84.19 191 GLY A N 1
ATOM 1450 C CA . GLY A 1 191 ? -9.609 -15.547 31.978 1.00 84.19 191 GLY A CA 1
ATOM 1451 C C . GLY A 1 191 ? -9.151 -14.204 32.567 1.00 84.19 191 GLY A C 1
ATOM 1452 O O . GLY A 1 191 ? -9.984 -13.475 33.113 1.00 84.19 191 GLY A O 1
ATOM 1453 N N . THR A 1 192 ? -7.882 -13.817 32.425 1.00 84.94 192 THR A N 1
ATOM 1454 C CA . THR A 1 192 ? -7.354 -12.531 32.915 1.00 84.94 192 THR A CA 1
ATOM 1455 C C . THR A 1 192 ? -7.822 -11.375 32.030 1.00 84.94 192 THR A C 1
ATOM 1457 O O . THR A 1 192 ? -7.546 -11.348 30.831 1.00 84.94 192 THR A O 1
ATOM 1460 N N . TRP A 1 193 ? -8.510 -10.393 32.621 1.00 90.25 193 TRP A N 1
ATOM 1461 C CA . TRP A 1 193 ? -8.986 -9.198 31.920 1.00 90.25 193 TRP A CA 1
ATOM 1462 C C . TRP A 1 193 ? -7.929 -8.089 31.840 1.00 90.25 193 TRP A C 1
ATOM 1464 O O . TRP A 1 193 ? -7.178 -7.837 32.782 1.00 90.25 193 TRP A O 1
ATOM 1474 N N . ASN A 1 194 ? -7.933 -7.383 30.714 1.00 86.69 194 ASN A N 1
ATOM 1475 C CA . ASN A 1 194 ? -7.240 -6.127 30.481 1.00 86.69 194 ASN A CA 1
ATOM 1476 C C . ASN A 1 194 ? -8.235 -4.966 30.586 1.00 86.69 194 ASN A C 1
ATOM 1478 O O . ASN A 1 194 ? -9.072 -4.755 29.707 1.00 86.69 194 ASN A O 1
ATOM 1482 N N . ASP A 1 195 ? -8.096 -4.206 31.659 1.00 84.31 195 ASP A N 1
ATOM 1483 C CA . ASP A 1 195 ? -8.884 -3.036 32.025 1.00 84.31 195 ASP A CA 1
ATOM 1484 C C . ASP A 1 195 ? -8.023 -1.762 32.002 1.00 84.31 195 ASP A C 1
ATOM 1486 O O . ASP A 1 195 ? -8.194 -0.867 32.829 1.00 84.31 195 ASP A O 1
ATOM 1490 N N . LEU A 1 196 ? -7.067 -1.654 31.073 1.00 86.56 196 LEU A N 1
ATOM 1491 C CA . LEU A 1 196 ? -6.231 -0.459 30.931 1.00 86.56 196 LEU A CA 1
ATOM 1492 C C . LEU A 1 196 ? -7.043 0.739 30.427 1.00 86.56 196 LEU A C 1
ATOM 1494 O O . LEU A 1 196 ? -7.963 0.599 29.619 1.00 86.56 196 LEU A O 1
ATOM 1498 N N . ALA A 1 197 ? -6.743 1.941 30.925 1.00 89.25 197 ALA A N 1
ATOM 1499 C CA . ALA A 1 197 ? -7.436 3.171 30.513 1.00 89.25 197 ALA A CA 1
ATOM 1500 C C . ALA A 1 197 ? -7.179 3.524 29.037 1.00 89.25 197 ALA A C 1
ATOM 1502 O O . ALA A 1 197 ? -8.020 4.146 28.402 1.00 89.25 197 ALA A O 1
ATOM 1503 N N . ALA A 1 198 ? -6.058 3.055 28.478 1.00 90.44 198 ALA A N 1
ATOM 1504 C CA . ALA A 1 198 ? -5.720 3.193 27.062 1.00 90.44 198 ALA A CA 1
ATOM 1505 C C . ALA A 1 198 ? -6.714 2.493 26.113 1.00 90.44 198 ALA A C 1
ATOM 1507 O O . ALA A 1 198 ? -6.727 2.792 24.929 1.00 90.44 198 ALA A O 1
ATOM 1508 N N . ASN A 1 199 ? -7.567 1.597 26.624 1.00 95.12 199 ASN A N 1
ATOM 1509 C CA . ASN A 1 199 ? -8.626 0.947 25.848 1.00 95.12 199 ASN A CA 1
ATOM 1510 C C . ASN A 1 199 ? -9.917 1.781 25.741 1.00 95.12 199 ASN A C 1
ATOM 1512 O O . ASN A 1 199 ? -10.921 1.296 25.213 1.00 95.12 199 ASN A O 1
ATOM 1516 N N . SER A 1 200 ? -9.941 2.986 26.309 1.00 96.31 200 SER A N 1
ATOM 1517 C CA . SER A 1 200 ? -11.075 3.902 26.210 1.00 96.31 200 SER A CA 1
ATOM 1518 C C . SER A 1 200 ? -11.025 4.669 24.892 1.00 96.31 200 SER A C 1
ATOM 1520 O O . SER A 1 200 ? -9.992 5.234 24.540 1.00 96.31 200 SER A O 1
ATOM 1522 N N . PHE A 1 201 ? -12.152 4.736 24.186 1.00 95.88 201 PHE A N 1
ATOM 1523 C CA . PHE A 1 201 ? -12.269 5.601 23.013 1.00 95.88 201 PHE A CA 1
ATOM 1524 C C . PHE A 1 201 ? -12.306 7.069 23.447 1.00 95.88 201 PHE A C 1
ATOM 1526 O O . PHE A 1 201 ? -12.937 7.374 24.455 1.00 95.88 201 PHE A O 1
ATOM 1533 N N . PRO A 1 202 ? -11.670 7.989 22.710 1.00 92.00 202 PRO A N 1
ATOM 1534 C CA . PRO A 1 202 ? -11.710 9.410 23.034 1.00 92.00 202 PRO A CA 1
ATOM 1535 C C . PRO A 1 202 ? -13.140 9.950 22.944 1.00 92.00 202 PRO A C 1
ATOM 1537 O O . PRO A 1 202 ? -13.930 9.489 22.133 1.00 92.00 202 PRO A O 1
ATOM 1540 N N . ASN A 1 203 ? -13.464 10.970 23.741 1.00 87.69 203 ASN A N 1
ATOM 1541 C CA . ASN A 1 203 ? -14.772 11.645 23.717 1.00 87.69 203 ASN A CA 1
ATOM 1542 C C . ASN A 1 203 ? -14.948 12.611 22.528 1.00 87.69 203 ASN A C 1
ATOM 1544 O O . ASN A 1 203 ? -15.977 13.278 22.401 1.00 87.69 203 ASN A O 1
ATOM 1548 N N . THR A 1 204 ? -13.935 12.703 21.674 1.00 89.69 204 THR A N 1
ATOM 1549 C CA . THR A 1 204 ? -13.928 13.434 20.413 1.00 89.69 204 THR A CA 1
ATOM 1550 C C . THR A 1 204 ? -13.672 12.460 19.274 1.00 89.69 204 THR A C 1
ATOM 1552 O O . THR A 1 204 ? -13.091 11.393 19.471 1.00 89.69 204 THR A O 1
ATOM 1555 N N . SER A 1 205 ? -14.116 12.816 18.068 1.00 90.56 205 SER A N 1
ATOM 1556 C CA . SER A 1 205 ? -13.862 11.971 16.906 1.00 90.56 205 SER A CA 1
ATOM 1557 C C . SER A 1 205 ? -12.359 11.870 16.644 1.00 90.56 205 SER A C 1
ATOM 1559 O O . SER A 1 205 ? -11.675 12.889 16.547 1.00 90.56 205 SER A O 1
ATOM 1561 N N . VAL A 1 206 ? -11.871 10.645 16.490 1.00 91.19 206 VAL A N 1
ATOM 1562 C CA . VAL A 1 206 ? -10.497 10.322 16.097 1.00 91.19 206 VAL A CA 1
ATOM 1563 C C . VAL A 1 206 ? -10.578 9.313 14.966 1.00 91.19 206 VAL A C 1
ATOM 1565 O O . VAL A 1 206 ? -11.235 8.282 15.090 1.00 91.19 206 VAL A O 1
ATOM 1568 N N . VAL A 1 207 ? -9.946 9.632 13.842 1.00 88.50 207 VAL A N 1
ATOM 1569 C CA . VAL A 1 207 ? -9.993 8.803 12.639 1.00 88.50 207 VAL A CA 1
ATOM 1570 C C . VAL A 1 207 ? -8.765 7.901 12.619 1.00 88.50 207 VAL A C 1
ATOM 1572 O O . VAL A 1 207 ? -7.640 8.381 12.555 1.00 88.50 207 VAL A O 1
ATOM 1575 N N . SER A 1 208 ? -9.004 6.597 12.683 1.00 94.31 208 SER A N 1
ATOM 1576 C CA . SER A 1 208 ? -8.021 5.539 12.453 1.00 94.31 208 SER A CA 1
ATOM 1577 C C . SER A 1 208 ? -7.983 5.166 10.965 1.00 94.31 208 SER A C 1
ATOM 1579 O O . SER A 1 208 ? -8.938 5.453 10.232 1.00 94.31 208 SER A O 1
ATOM 1581 N N . TRP A 1 209 ? -6.946 4.463 10.508 1.00 95.50 209 TRP A N 1
ATOM 1582 C CA . TRP A 1 209 ? -6.903 3.943 9.132 1.00 95.50 209 TRP A CA 1
ATOM 1583 C C . TRP A 1 209 ? -8.006 2.920 8.871 1.00 95.50 209 TRP A C 1
ATOM 1585 O O . TRP A 1 209 ? -8.573 2.880 7.777 1.00 95.50 209 TRP A O 1
ATOM 1595 N N . GLY A 1 210 ? -8.392 2.178 9.906 1.00 93.25 210 GLY A N 1
ATOM 1596 C CA . GLY A 1 210 ? -9.590 1.349 9.908 1.00 93.25 210 GLY A CA 1
ATOM 1597 C C . GLY A 1 210 ? -10.874 2.090 9.531 1.00 93.25 210 GLY A C 1
ATOM 1598 O O . GLY A 1 210 ? -11.644 1.631 8.683 1.00 93.25 210 GLY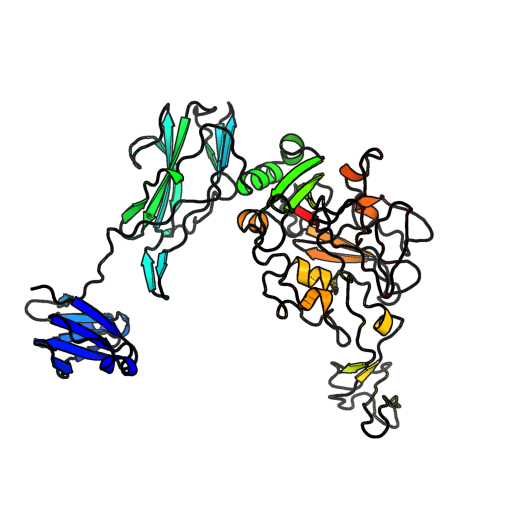 A O 1
ATOM 1599 N N . LEU A 1 211 ? -11.106 3.258 10.139 1.00 95.44 211 LEU A N 1
ATOM 1600 C CA . LEU A 1 211 ? -12.259 4.102 9.820 1.00 95.44 211 LEU A CA 1
ATOM 1601 C C . LEU A 1 211 ? -12.128 4.768 8.450 1.00 95.44 211 LEU A C 1
ATOM 1603 O O . LEU A 1 211 ? -13.132 4.864 7.744 1.00 95.44 211 LEU A O 1
ATOM 1607 N N . VAL A 1 212 ? -10.921 5.193 8.053 1.00 96.69 212 VAL A N 1
ATOM 1608 C CA . VAL A 1 212 ? -10.682 5.696 6.690 1.00 96.69 212 VAL A CA 1
ATOM 1609 C C . VAL A 1 212 ? -11.125 4.646 5.672 1.00 96.69 212 VAL A C 1
ATOM 1611 O O . VAL A 1 212 ? -11.953 4.948 4.814 1.00 96.69 212 VAL A O 1
ATOM 1614 N N . GLN A 1 213 ? -10.649 3.405 5.806 1.00 96.69 213 GLN A N 1
ATOM 1615 C CA . GLN A 1 213 ? -10.998 2.320 4.890 1.00 96.69 213 GLN A CA 1
ATOM 1616 C C . GLN A 1 213 ? -12.503 2.034 4.880 1.00 96.69 213 GLN A C 1
ATOM 1618 O O . GLN A 1 213 ? -13.079 1.867 3.806 1.00 96.69 213 GLN A O 1
ATOM 1623 N N . LYS A 1 214 ? -13.167 2.038 6.044 1.00 95.06 214 LYS A N 1
ATOM 1624 C CA . LYS A 1 214 ? -14.627 1.872 6.118 1.00 95.06 214 LYS A CA 1
ATOM 1625 C C . LYS A 1 214 ? -15.369 2.911 5.290 1.00 95.06 214 LYS A C 1
ATOM 1627 O O . LYS A 1 214 ? -16.216 2.554 4.478 1.00 95.06 214 LYS A O 1
ATOM 1632 N N . PHE A 1 215 ? -15.052 4.189 5.494 1.00 95.94 215 PHE A N 1
ATOM 1633 C CA . PHE A 1 215 ? -15.743 5.264 4.793 1.00 95.94 215 PHE A CA 1
ATOM 1634 C C . PHE A 1 215 ? -15.490 5.214 3.293 1.00 95.94 215 PHE A C 1
ATOM 1636 O O . PHE A 1 215 ? -16.409 5.487 2.529 1.00 95.94 215 PHE A O 1
ATOM 1643 N N . VAL A 1 216 ? -14.287 4.834 2.861 1.00 97.94 216 VAL A N 1
ATOM 1644 C CA . VAL A 1 216 ? -14.015 4.630 1.435 1.00 97.94 216 VAL A CA 1
ATOM 1645 C C . VAL A 1 216 ? -14.894 3.508 0.878 1.00 97.94 216 VAL A C 1
ATOM 1647 O O . VAL A 1 216 ? -15.633 3.757 -0.066 1.00 97.94 216 VAL A O 1
ATOM 1650 N N . ARG A 1 217 ? -14.926 2.332 1.520 1.00 96.81 217 ARG A N 1
ATOM 1651 C CA . ARG A 1 217 ? -15.754 1.180 1.100 1.00 96.81 217 ARG A CA 1
ATOM 1652 C C . ARG A 1 217 ? -17.246 1.467 1.033 1.00 96.81 217 ARG A C 1
ATOM 1654 O O . ARG A 1 217 ? -17.952 0.875 0.227 1.00 96.81 217 ARG A O 1
ATOM 1661 N N . GLU A 1 218 ? -17.726 2.362 1.887 1.00 95.25 218 GLU A N 1
ATOM 1662 C CA . GLU A 1 218 ? -19.127 2.790 1.924 1.00 95.25 218 GLU A CA 1
ATOM 1663 C C . GLU A 1 218 ? -19.445 3.908 0.912 1.00 95.25 218 GLU A C 1
ATOM 1665 O O . GLU A 1 218 ? -20.546 4.454 0.936 1.00 95.25 218 GLU A O 1
ATOM 1670 N N . GLY A 1 219 ? -18.498 4.287 0.044 1.00 97.06 219 GLY A N 1
ATOM 1671 C CA . GLY A 1 219 ? -18.677 5.364 -0.937 1.00 97.06 219 GLY A CA 1
ATOM 1672 C C . GLY A 1 219 ? -18.682 6.766 -0.314 1.00 97.06 219 GLY A C 1
ATOM 1673 O O . GLY A 1 219 ? -19.084 7.744 -0.941 1.00 97.06 219 GLY A O 1
ATOM 1674 N N . LEU A 1 220 ? -18.234 6.893 0.937 1.00 96.12 220 LEU A N 1
ATOM 1675 C CA . LEU A 1 220 ? -18.187 8.150 1.687 1.00 96.12 220 LEU A CA 1
ATOM 1676 C C . LEU A 1 220 ? -16.820 8.844 1.602 1.00 96.12 220 LEU A C 1
ATOM 1678 O O . LEU A 1 220 ? -16.669 9.936 2.157 1.00 96.12 220 LEU A O 1
ATOM 1682 N N . GLY A 1 221 ? -15.844 8.250 0.903 1.00 96.81 221 GLY A N 1
ATOM 1683 C CA . GLY A 1 221 ? -14.479 8.764 0.747 1.00 96.81 221 GLY A CA 1
ATOM 1684 C C . GLY A 1 221 ? -14.441 10.242 0.358 1.00 96.81 221 GLY A C 1
ATOM 1685 O O . GLY A 1 221 ? -13.926 11.053 1.122 1.00 96.81 221 GLY A O 1
ATOM 1686 N N . ALA A 1 222 ? -15.071 10.620 -0.757 1.00 97.56 222 ALA A N 1
ATOM 1687 C CA . ALA A 1 222 ? -15.080 12.003 -1.252 1.00 97.56 222 ALA A CA 1
ATOM 1688 C C . ALA A 1 222 ? -15.733 13.011 -0.288 1.00 97.56 222 ALA A C 1
ATOM 1690 O O . ALA A 1 222 ? -15.350 14.179 -0.251 1.00 97.56 222 ALA A O 1
ATOM 1691 N N . THR A 1 223 ? -16.700 12.564 0.519 1.00 96.50 223 THR A N 1
ATOM 1692 C CA . THR A 1 223 ? -17.393 13.421 1.495 1.00 96.50 223 THR A CA 1
ATOM 1693 C C . THR A 1 223 ? -16.578 13.594 2.777 1.00 96.50 223 THR A C 1
ATOM 1695 O O . THR A 1 223 ? -16.551 14.680 3.354 1.00 96.50 223 THR A O 1
ATOM 1698 N N . LYS A 1 224 ? -15.935 12.524 3.259 1.00 94.56 224 LYS A N 1
ATOM 1699 C CA . LYS A 1 224 ? -15.165 12.530 4.514 1.00 94.56 224 LYS A CA 1
ATOM 1700 C C . LYS A 1 224 ? -13.742 13.050 4.324 1.00 94.56 224 LYS A C 1
ATOM 1702 O O . LYS A 1 224 ? -13.212 13.695 5.225 1.00 94.56 224 LYS A O 1
ATOM 1707 N N . PHE A 1 225 ? -13.155 12.777 3.165 1.00 97.56 225 PHE A N 1
ATOM 1708 C CA . PHE A 1 225 ? -11.771 13.066 2.805 1.00 97.56 225 PHE A CA 1
ATOM 1709 C C . PHE A 1 225 ? -11.741 13.644 1.381 1.00 97.56 225 PHE A C 1
ATOM 1711 O O . PHE A 1 225 ? -11.363 12.955 0.427 1.00 97.56 225 PHE A O 1
ATOM 1718 N N . PRO A 1 226 ? -12.214 14.888 1.197 1.00 98.06 226 PRO A N 1
ATOM 1719 C CA . PRO A 1 226 ? -12.217 15.522 -0.114 1.00 98.06 226 PRO A CA 1
ATOM 1720 C C . PRO A 1 226 ? -10.802 15.603 -0.704 1.00 98.06 226 PRO A C 1
ATOM 1722 O O . PRO A 1 226 ? -9.796 15.607 0.010 1.00 98.06 226 PRO A O 1
ATOM 1725 N N . VAL A 1 227 ? -10.720 15.696 -2.032 1.00 98.31 227 VAL A N 1
ATOM 1726 C CA . VAL A 1 227 ? -9.447 15.899 -2.736 1.00 98.31 227 VAL A CA 1
ATOM 1727 C C . VAL A 1 227 ? -8.688 17.085 -2.137 1.00 98.31 227 VAL A C 1
ATOM 1729 O O . VAL A 1 227 ? -9.238 18.171 -1.956 1.00 98.31 227 VAL A O 1
ATOM 1732 N N . GLY A 1 228 ? -7.412 16.865 -1.818 1.00 97.50 228 GLY A N 1
ATOM 1733 C CA . GLY A 1 228 ? -6.566 17.821 -1.109 1.00 97.50 228 GLY A CA 1
ATOM 1734 C C . GLY A 1 228 ? -6.430 17.587 0.399 1.00 97.50 228 GLY A C 1
ATOM 1735 O O . GLY A 1 228 ? -5.515 18.168 0.981 1.00 97.50 228 GLY A O 1
ATOM 1736 N N . THR A 1 229 ? -7.249 16.730 1.028 1.00 98.00 229 THR A N 1
ATOM 1737 C CA . THR A 1 229 ? -7.004 16.261 2.405 1.00 98.00 229 THR A CA 1
ATOM 1738 C C . THR A 1 229 ? -5.616 15.626 2.498 1.00 98.00 229 THR A C 1
ATOM 1740 O O . THR A 1 229 ? -5.241 14.844 1.626 1.00 98.00 229 THR A O 1
ATOM 1743 N N . VAL A 1 230 ? -4.856 15.964 3.544 1.00 97.38 230 VAL A N 1
ATOM 1744 C CA . VAL A 1 230 ? -3.513 15.425 3.800 1.00 97.38 230 VAL A CA 1
ATOM 1745 C C . VAL A 1 230 ? -3.532 14.606 5.085 1.00 97.38 230 VAL A C 1
ATOM 1747 O O . VAL A 1 230 ? -4.013 15.077 6.114 1.00 97.38 230 VAL A O 1
ATOM 1750 N N . PHE A 1 231 ? -2.997 13.394 5.008 1.00 97.06 231 PHE A N 1
ATOM 1751 C CA . PHE A 1 231 ? -2.766 12.496 6.129 1.00 97.06 231 PHE A CA 1
ATOM 1752 C C . PHE A 1 231 ? -1.283 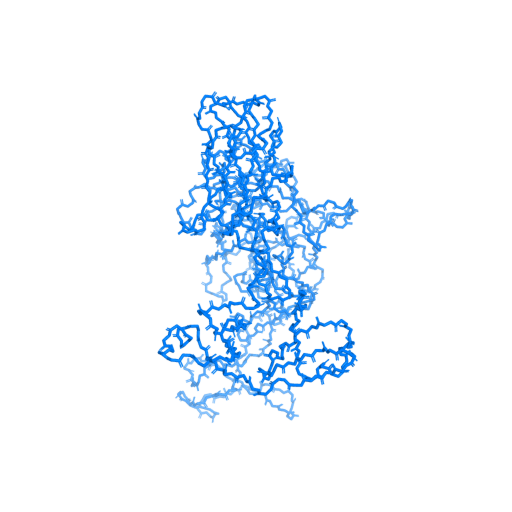12.462 6.470 1.00 97.06 231 PHE A C 1
ATOM 1754 O O . PHE A 1 231 ? -0.445 12.424 5.571 1.00 97.06 231 PHE A O 1
ATOM 1761 N N . GLU A 1 232 ? -0.972 12.417 7.760 1.00 96.38 232 GLU A N 1
ATOM 1762 C CA . GLU A 1 232 ? 0.358 12.062 8.245 1.00 96.38 232 GLU A CA 1
ATOM 1763 C C . GLU A 1 232 ? 0.409 10.552 8.526 1.00 96.38 232 GLU A C 1
ATOM 1765 O O . GLU A 1 232 ? -0.510 9.984 9.118 1.00 96.38 232 GLU A O 1
ATOM 1770 N N . VAL A 1 233 ? 1.480 9.899 8.086 1.00 96.69 233 VAL A N 1
ATOM 1771 C CA . VAL A 1 233 ? 1.731 8.462 8.208 1.00 96.69 233 VAL A CA 1
ATOM 1772 C C . VAL A 1 233 ? 3.109 8.266 8.821 1.00 96.69 233 VAL A C 1
ATOM 1774 O O . VAL A 1 233 ? 4.118 8.681 8.254 1.00 96.69 233 VAL A O 1
ATOM 1777 N N . ALA A 1 234 ? 3.182 7.590 9.964 1.00 96.19 234 ALA A N 1
ATOM 1778 C CA . ALA A 1 234 ? 4.466 7.290 10.580 1.00 96.19 234 ALA A CA 1
ATOM 1779 C C . ALA A 1 234 ? 5.317 6.365 9.687 1.00 96.19 234 ALA A C 1
ATOM 1781 O O . ALA A 1 234 ? 4.827 5.401 9.097 1.00 96.19 234 ALA A O 1
ATOM 1782 N N . HIS A 1 235 ? 6.621 6.629 9.629 1.00 96.50 235 HIS A N 1
ATOM 1783 C CA . HIS A 1 235 ? 7.594 5.726 9.025 1.00 96.50 235 HIS A CA 1
ATOM 1784 C C . HIS A 1 235 ? 8.869 5.726 9.865 1.00 96.50 235 HIS A C 1
ATOM 1786 O O . HIS A 1 235 ? 9.423 6.768 10.205 1.00 96.50 235 HIS A O 1
ATOM 1792 N N . GLY A 1 236 ? 9.377 4.541 10.197 1.00 95.06 236 GLY A N 1
ATOM 1793 C CA . GLY A 1 236 ? 10.537 4.394 11.081 1.00 95.06 236 GLY A CA 1
ATOM 1794 C C . GLY A 1 236 ? 11.893 4.780 10.472 1.00 95.06 236 GLY A C 1
ATOM 1795 O O . GLY A 1 236 ? 12.913 4.529 11.108 1.00 95.06 236 GLY A O 1
ATOM 1796 N N . GLU A 1 237 ? 11.922 5.336 9.256 1.00 93.12 237 GLU A N 1
ATOM 1797 C CA . GLU A 1 237 ? 13.156 5.671 8.515 1.00 93.12 237 GLU A CA 1
ATOM 1798 C C . GLU A 1 237 ? 13.033 7.032 7.827 1.00 93.12 237 GLU A C 1
ATOM 1800 O O . GLU A 1 237 ? 13.941 7.851 7.940 1.00 93.12 237 GLU A O 1
ATOM 1805 N N . TYR A 1 238 ? 11.893 7.302 7.187 1.00 94.31 238 TYR A N 1
ATOM 1806 C CA . TYR A 1 238 ? 11.615 8.578 6.533 1.00 94.31 238 TYR A CA 1
ATOM 1807 C C . TYR A 1 238 ? 10.731 9.470 7.406 1.00 94.31 238 TYR A C 1
ATOM 1809 O O . TYR A 1 238 ? 9.692 9.040 7.901 1.00 94.31 238 TYR A O 1
ATOM 1817 N N . LYS A 1 239 ? 11.149 10.718 7.590 1.00 94.12 239 LYS A N 1
ATOM 1818 C CA . LYS A 1 239 ? 10.428 11.743 8.348 1.00 94.12 239 LYS A CA 1
ATOM 1819 C C . LYS A 1 239 ? 10.864 13.120 7.878 1.00 94.12 239 LYS A C 1
ATOM 1821 O O . LYS A 1 239 ? 11.991 13.269 7.400 1.00 94.12 239 LYS A O 1
ATOM 1826 N N . HIS A 1 240 ? 10.001 14.103 8.064 1.00 93.00 240 HIS A N 1
ATOM 1827 C CA . HIS A 1 240 ? 10.364 15.494 7.855 1.00 93.00 240 HIS A CA 1
ATOM 1828 C C . HIS A 1 240 ? 11.341 15.974 8.929 1.00 93.00 240 HIS A C 1
ATOM 1830 O O . HIS A 1 240 ? 11.487 15.382 10.005 1.00 93.00 240 HIS A O 1
ATOM 1836 N N . THR A 1 241 ? 12.006 17.090 8.643 1.00 90.62 241 THR A N 1
ATOM 1837 C CA . THR A 1 241 ? 12.989 17.715 9.541 1.00 90.62 241 THR A CA 1
ATOM 1838 C C . THR A 1 241 ? 12.387 18.158 10.878 1.00 90.62 241 THR A C 1
ATOM 1840 O O . THR A 1 241 ? 13.094 18.190 11.884 1.00 90.62 241 THR A O 1
ATOM 1843 N N . ASP A 1 242 ? 11.083 18.438 10.924 1.00 90.62 242 ASP A N 1
ATOM 1844 C CA . ASP A 1 242 ? 10.344 18.746 12.157 1.00 90.62 242 ASP A CA 1
ATOM 1845 C C . ASP A 1 242 ? 9.930 17.498 12.964 1.00 90.62 242 ASP A C 1
ATOM 1847 O O . ASP A 1 242 ? 9.399 17.618 14.068 1.00 90.62 242 ASP A O 1
ATOM 1851 N N . GLY A 1 243 ? 10.219 16.300 12.449 1.00 90.69 243 GLY A N 1
ATOM 1852 C CA . GLY A 1 243 ? 9.912 15.019 13.075 1.00 90.69 243 GLY A CA 1
ATOM 1853 C C . GLY A 1 243 ? 8.570 14.409 12.672 1.00 90.69 243 GLY A C 1
ATOM 1854 O O . GLY A 1 243 ? 8.322 13.270 13.071 1.00 90.69 243 GLY A O 1
ATOM 1855 N N . THR A 1 244 ? 7.744 15.106 11.886 1.00 92.25 244 THR A N 1
ATOM 1856 C CA . THR A 1 244 ? 6.485 14.552 11.363 1.00 92.25 244 THR A CA 1
ATOM 1857 C C . THR A 1 244 ? 6.741 13.407 10.380 1.00 92.25 244 THR A C 1
ATOM 1859 O O . THR A 1 244 ? 7.787 13.334 9.722 1.00 92.25 244 THR A O 1
ATOM 1862 N N . GLY A 1 245 ? 5.794 12.472 10.308 1.00 94.69 245 GLY A N 1
ATOM 1863 C CA . GLY A 1 245 ? 5.835 11.327 9.400 1.00 94.69 245 GLY A CA 1
ATOM 1864 C C . GLY A 1 245 ? 5.713 11.711 7.922 1.00 94.69 245 GLY A C 1
ATOM 1865 O O . GLY A 1 245 ? 5.764 12.876 7.545 1.00 94.69 245 GLY A O 1
ATOM 1866 N N . LEU A 1 246 ? 5.53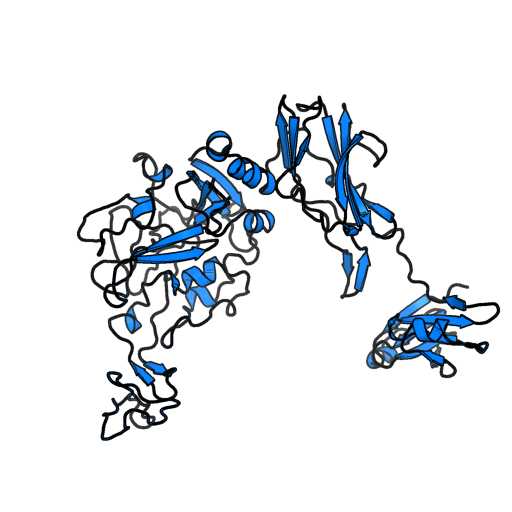3 10.711 7.064 1.00 97.19 246 LEU A N 1
ATOM 1867 C CA . LEU A 1 246 ? 5.218 10.908 5.652 1.00 97.19 246 LEU A CA 1
ATOM 1868 C C . LEU A 1 246 ? 3.856 11.583 5.489 1.00 97.19 246 LEU A C 1
ATOM 1870 O O . LEU A 1 246 ? 2.915 11.284 6.214 1.00 97.19 246 LEU A O 1
ATOM 1874 N N . THR A 1 247 ? 3.716 12.427 4.482 1.00 97.00 247 THR A N 1
ATOM 1875 C CA . THR A 1 247 ? 2.486 13.167 4.187 1.00 97.00 247 THR A CA 1
ATOM 1876 C C . THR A 1 247 ? 1.866 12.657 2.891 1.00 97.00 247 THR A C 1
ATOM 1878 O O . THR A 1 247 ? 2.485 12.706 1.830 1.00 97.00 247 THR A O 1
ATOM 1881 N N . PHE A 1 248 ? 0.630 12.161 2.959 1.00 98.38 248 PHE A N 1
ATOM 1882 C CA . PHE A 1 248 ? -0.125 11.632 1.820 1.00 98.38 248 PHE A CA 1
ATOM 1883 C C . PHE A 1 248 ? -1.361 12.480 1.551 1.00 98.38 248 PHE A C 1
ATOM 1885 O O . PHE A 1 248 ? -2.199 12.671 2.429 1.00 98.38 248 PHE A O 1
ATOM 1892 N N . ARG A 1 249 ? -1.510 12.962 0.320 1.00 98.31 249 ARG A N 1
ATOM 1893 C CA . ARG A 1 249 ? -2.657 13.752 -0.123 1.00 98.31 249 ARG A CA 1
ATOM 1894 C C . ARG A 1 249 ? -3.657 12.887 -0.869 1.00 98.31 249 ARG A C 1
ATOM 1896 O O . ARG A 1 249 ? -3.269 12.114 -1.739 1.00 98.31 249 ARG A O 1
ATOM 1903 N N . VAL A 1 250 ? -4.941 13.109 -0.612 1.00 98.75 250 VAL A N 1
ATOM 1904 C CA . VAL A 1 250 ? -6.028 12.600 -1.453 1.00 98.75 250 VAL A CA 1
ATOM 1905 C C . VAL A 1 250 ? -5.974 13.273 -2.820 1.00 98.75 250 VAL A C 1
ATOM 1907 O O . VAL A 1 250 ? -6.188 14.484 -2.927 1.00 98.75 250 VAL A O 1
ATOM 1910 N N . VAL A 1 251 ? -5.694 12.490 -3.860 1.00 98.50 251 VAL A N 1
ATOM 1911 C CA . VAL A 1 251 ? -5.541 12.982 -5.237 1.00 98.50 251 VAL A CA 1
ATOM 1912 C C . VAL A 1 251 ? -6.717 12.639 -6.154 1.00 98.50 251 VAL A C 1
ATOM 1914 O O . VAL A 1 251 ? -6.868 13.282 -7.191 1.00 98.50 251 VAL A O 1
ATOM 1917 N N . GLY A 1 252 ? -7.578 11.699 -5.763 1.00 98.12 252 GLY A N 1
ATOM 1918 C CA . GLY A 1 252 ? -8.808 11.360 -6.485 1.00 98.12 252 GLY A CA 1
ATOM 1919 C C . GLY A 1 252 ? -9.579 10.215 -5.829 1.00 98.12 252 GLY A C 1
ATOM 1920 O O . GLY A 1 252 ? -9.016 9.493 -5.003 1.00 98.12 252 GLY A O 1
ATOM 1921 N N . HIS A 1 253 ? -10.846 10.045 -6.211 1.00 98.56 253 HIS A N 1
ATOM 1922 C CA . HIS A 1 253 ? -11.727 8.960 -5.752 1.00 98.56 253 HIS A CA 1
ATOM 1923 C C . HIS A 1 253 ? -12.276 8.180 -6.945 1.00 98.56 253 HIS A C 1
ATOM 1925 O O . HIS A 1 253 ? -12.674 8.787 -7.931 1.00 98.56 253 HIS A O 1
ATOM 1931 N N . ASP A 1 254 ? -12.288 6.850 -6.875 1.00 97.50 254 ASP A N 1
ATOM 1932 C CA . ASP A 1 254 ? -12.832 5.955 -7.913 1.00 97.50 254 ASP A CA 1
ATOM 1933 C C . ASP A 1 254 ? -12.170 6.100 -9.306 1.00 97.50 254 ASP A C 1
ATOM 1935 O O . ASP A 1 254 ? -12.722 5.695 -10.325 1.00 97.50 254 ASP A O 1
ATOM 1939 N N . GLN A 1 255 ? -10.951 6.658 -9.365 1.00 96.00 255 GLN A N 1
ATOM 1940 C CA . GLN A 1 255 ? -10.178 6.869 -10.608 1.00 96.00 255 GLN A CA 1
ATOM 1941 C C . GLN A 1 255 ? -9.010 5.887 -10.780 1.00 96.00 255 GLN A C 1
ATOM 1943 O O . GLN A 1 255 ? -8.371 5.837 -11.833 1.00 96.00 255 GLN A O 1
ATOM 1948 N N . VAL A 1 256 ? -8.691 5.137 -9.723 1.00 96.81 256 VAL A N 1
ATOM 1949 C CA . VAL A 1 256 ? -7.682 4.075 -9.734 1.00 96.81 256 VAL A CA 1
ATOM 1950 C C . VAL A 1 256 ? -8.347 2.810 -9.199 1.00 96.81 256 VAL A C 1
ATOM 1952 O O . VAL A 1 256 ? -8.680 2.775 -8.012 1.00 96.81 256 VAL A O 1
ATOM 1955 N N . PRO A 1 257 ? -8.585 1.797 -10.047 1.00 96.12 257 PRO A N 1
ATOM 1956 C CA . PRO A 1 257 ? -9.281 0.591 -9.625 1.00 96.12 257 PRO A CA 1
ATOM 1957 C C . PRO A 1 257 ? -8.425 -0.240 -8.666 1.00 96.12 257 PRO A C 1
ATOM 1959 O O . PRO A 1 257 ? -7.203 -0.340 -8.817 1.00 96.12 257 PRO A O 1
ATOM 1962 N N . ALA A 1 258 ? -9.078 -0.871 -7.694 1.00 98.19 258 ALA A N 1
ATOM 1963 C CA . ALA A 1 258 ? -8.458 -1.918 -6.900 1.00 98.19 258 ALA A CA 1
ATOM 1964 C C . ALA A 1 258 ? -8.213 -3.170 -7.757 1.00 98.19 258 ALA A C 1
ATOM 1966 O O . ALA A 1 258 ? -8.934 -3.435 -8.719 1.00 98.19 258 ALA A O 1
ATOM 1967 N N . ALA A 1 259 ? -7.189 -3.945 -7.404 1.00 98.00 259 ALA A N 1
ATOM 1968 C CA . ALA A 1 259 ? -6.936 -5.245 -8.022 1.00 98.00 259 ALA A CA 1
ATOM 1969 C C . ALA A 1 259 ? -8.063 -6.247 -7.718 1.00 98.00 259 ALA A C 1
ATOM 1971 O O . ALA A 1 259 ? -8.430 -7.050 -8.576 1.00 98.00 259 ALA A O 1
ATOM 1972 N N . ASP A 1 260 ? -8.621 -6.165 -6.506 1.00 97.69 260 ASP A N 1
ATOM 1973 C CA . ASP A 1 260 ? -9.846 -6.855 -6.111 1.00 97.69 260 ASP A CA 1
ATOM 1974 C C . ASP A 1 260 ? -11.063 -6.064 -6.608 1.00 97.69 260 ASP A C 1
ATOM 1976 O O . ASP A 1 260 ? -11.416 -5.022 -6.057 1.00 97.69 260 ASP A O 1
ATOM 1980 N N . GLU A 1 261 ? -11.712 -6.579 -7.650 1.00 95.44 261 GLU A N 1
ATOM 1981 C CA . GLU A 1 261 ? -12.861 -5.944 -8.308 1.00 95.44 261 GLU A CA 1
ATOM 1982 C C . GLU A 1 261 ? -14.114 -5.867 -7.422 1.00 95.44 261 GLU A C 1
ATOM 1984 O O . GLU A 1 261 ? -15.049 -5.137 -7.751 1.00 95.44 261 GLU A O 1
ATOM 1989 N N . SER A 1 262 ? -14.152 -6.583 -6.289 1.00 96.69 262 SER A N 1
ATOM 1990 C CA . SER A 1 262 ? -15.239 -6.443 -5.312 1.00 96.69 262 SER A CA 1
ATOM 1991 C C . SER A 1 262 ? -15.171 -5.127 -4.527 1.00 96.69 262 SER A C 1
ATOM 1993 O O . SER A 1 262 ? -16.175 -4.699 -3.952 1.00 96.69 262 SER A O 1
ATOM 1995 N N . LEU A 1 263 ? -14.013 -4.460 -4.526 1.00 96.62 263 LEU A N 1
ATOM 1996 C CA . LEU A 1 263 ? -13.812 -3.153 -3.908 1.00 96.62 263 LEU A CA 1
ATOM 1997 C C . LEU A 1 263 ? -14.153 -2.054 -4.923 1.00 96.62 263 LEU A C 1
ATOM 1999 O O . LEU A 1 263 ? -13.301 -1.565 -5.663 1.00 96.62 263 LEU A O 1
ATOM 2003 N N . THR A 1 264 ? -15.430 -1.673 -4.964 1.00 96.38 264 THR A N 1
ATOM 2004 C CA . THR A 1 264 ? -15.971 -0.746 -5.973 1.00 96.38 264 THR A CA 1
ATOM 2005 C C . THR A 1 264 ? -15.697 0.729 -5.693 1.00 96.38 264 THR A C 1
ATOM 2007 O O . THR A 1 264 ? -15.982 1.557 -6.554 1.00 96.38 264 THR A O 1
ATOM 2010 N N . HIS A 1 265 ? -15.180 1.058 -4.507 1.00 98.31 265 HIS A N 1
ATOM 2011 C CA . HIS A 1 265 ? -14.832 2.420 -4.122 1.00 98.31 265 HIS A CA 1
ATOM 2012 C C . HIS A 1 265 ? -13.372 2.510 -3.694 1.00 98.31 265 HIS A C 1
ATOM 2014 O O . HIS A 1 265 ? -12.910 1.704 -2.884 1.00 98.31 265 HIS A O 1
ATOM 2020 N N . THR A 1 266 ? -12.650 3.501 -4.211 1.00 98.38 266 THR A N 1
ATOM 2021 C CA . THR A 1 266 ? -11.232 3.714 -3.918 1.00 98.38 266 THR A CA 1
ATOM 2022 C C . THR A 1 266 ? -10.932 5.177 -3.631 1.00 98.38 266 THR A C 1
ATOM 2024 O O . THR A 1 266 ? -11.520 6.092 -4.201 1.00 98.38 266 THR A O 1
ATOM 2027 N N . MET A 1 267 ? -9.959 5.410 -2.756 1.00 98.81 267 MET A N 1
ATOM 2028 C CA . MET A 1 267 ? -9.377 6.725 -2.514 1.00 98.81 267 MET A CA 1
ATOM 2029 C C . MET A 1 267 ? -7.891 6.659 -2.842 1.00 98.81 267 MET A C 1
ATOM 2031 O O . MET A 1 267 ? -7.128 5.982 -2.149 1.00 98.81 267 MET A O 1
ATOM 2035 N N . CYS A 1 268 ? -7.475 7.361 -3.894 1.00 98.75 268 CYS A N 1
ATOM 2036 C CA . CYS A 1 268 ? -6.079 7.430 -4.301 1.00 98.75 268 CYS A CA 1
ATOM 2037 C C . CYS A 1 268 ? -5.337 8.467 -3.456 1.00 98.75 268 CYS A C 1
ATOM 2039 O O . CYS A 1 268 ? -5.741 9.633 -3.371 1.00 98.75 268 CYS A O 1
ATOM 2041 N N . LEU A 1 269 ? -4.224 8.039 -2.873 1.00 98.81 269 LEU A N 1
ATOM 2042 C CA . LEU A 1 269 ? -3.300 8.854 -2.104 1.00 98.81 269 LEU A CA 1
ATOM 2043 C C . LEU A 1 269 ? -1.968 8.976 -2.848 1.00 98.81 269 LEU A C 1
ATOM 2045 O O . LEU A 1 269 ? -1.500 8.018 -3.455 1.00 98.81 269 LEU A O 1
ATOM 2049 N N . GLU A 1 270 ? -1.331 10.135 -2.766 1.00 98.50 270 GLU A N 1
ATOM 2050 C CA . GLU A 1 270 ? 0.025 10.367 -3.271 1.00 98.50 270 GLU A CA 1
ATOM 2051 C C . GLU A 1 270 ? 0.824 11.137 -2.222 1.00 98.50 270 GLU A C 1
ATOM 2053 O O . GLU A 1 270 ? 0.298 12.063 -1.598 1.00 98.50 270 GLU A O 1
ATOM 2058 N N . MET A 1 271 ? 2.094 10.788 -2.031 1.00 97.88 271 MET A N 1
ATOM 2059 C CA . MET A 1 271 ? 2.968 11.568 -1.162 1.00 97.88 271 MET A CA 1
ATOM 2060 C C . MET A 1 271 ? 3.068 13.030 -1.625 1.00 97.88 271 MET A C 1
ATOM 2062 O O . MET A 1 271 ? 3.190 13.317 -2.821 1.00 97.88 271 MET A O 1
ATOM 2066 N N . THR A 1 272 ? 3.011 13.986 -0.693 1.00 95.50 272 THR A N 1
ATOM 2067 C CA . THR A 1 272 ? 3.162 15.415 -1.032 1.00 95.50 272 THR A CA 1
ATOM 2068 C C . THR A 1 272 ? 4.604 15.803 -1.304 1.00 95.50 272 THR A C 1
ATOM 2070 O O . THR A 1 272 ? 4.838 16.701 -2.110 1.00 95.50 272 THR A O 1
ATOM 2073 N N . ASP A 1 273 ? 5.533 15.079 -0.695 1.00 94.19 273 ASP A N 1
ATOM 2074 C CA . ASP A 1 273 ? 6.968 15.323 -0.729 1.00 94.19 273 ASP A CA 1
ATOM 2075 C C . ASP A 1 273 ? 7.690 14.135 -1.369 1.00 94.19 273 ASP A C 1
ATOM 2077 O O . ASP A 1 273 ? 7.126 13.052 -1.552 1.00 94.19 273 ASP A O 1
ATOM 2081 N N . ALA A 1 274 ? 8.936 14.352 -1.768 1.00 94.38 274 ALA A N 1
ATOM 2082 C CA . ALA A 1 274 ? 9.739 13.372 -2.476 1.00 94.38 274 ALA A CA 1
ATOM 2083 C C . ALA A 1 274 ? 10.796 12.770 -1.542 1.00 94.38 274 ALA A C 1
ATOM 2085 O O . ALA A 1 274 ? 11.448 13.488 -0.784 1.00 94.38 274 ALA A O 1
ATOM 2086 N N . LEU A 1 275 ? 10.982 11.450 -1.608 1.00 94.12 275 LEU A N 1
ATOM 2087 C CA . LEU A 1 275 ? 11.802 10.715 -0.639 1.00 94.12 275 LEU A CA 1
ATOM 2088 C C . LEU A 1 275 ? 13.306 10.910 -0.849 1.00 94.12 275 LEU A C 1
ATOM 2090 O O . LEU A 1 275 ? 14.011 11.403 0.024 1.00 94.12 275 LEU A O 1
ATOM 2094 N N . PHE A 1 276 ? 13.802 10.462 -1.996 1.00 92.25 276 PHE A N 1
ATOM 2095 C CA . PHE A 1 276 ? 15.200 10.564 -2.396 1.00 92.25 276 PHE A CA 1
ATOM 2096 C C . PHE A 1 276 ? 15.305 10.410 -3.911 1.00 92.25 276 PHE A C 1
ATOM 2098 O O . PHE A 1 276 ? 14.409 9.858 -4.558 1.00 92.25 276 PHE A O 1
ATOM 2105 N N . ALA A 1 277 ? 16.419 10.889 -4.452 1.00 90.19 277 ALA A N 1
ATOM 2106 C CA . ALA A 1 277 ? 16.854 10.641 -5.816 1.00 90.19 277 ALA A CA 1
ATOM 2107 C C . ALA A 1 277 ? 17.318 9.180 -5.953 1.00 90.19 277 ALA A C 1
ATOM 2109 O O . ALA A 1 277 ? 18.142 8.725 -5.157 1.00 90.19 277 ALA A O 1
ATOM 2110 N N . ALA A 1 278 ? 16.741 8.442 -6.901 1.00 89.00 278 ALA A N 1
ATOM 2111 C CA . ALA A 1 278 ? 17.165 7.088 -7.262 1.00 89.00 278 ALA A CA 1
ATOM 2112 C C . ALA A 1 278 ? 16.746 6.771 -8.700 1.00 89.00 278 ALA A C 1
ATOM 2114 O O . ALA A 1 278 ? 15.746 7.319 -9.169 1.00 89.00 278 ALA A O 1
ATOM 2115 N N . PRO A 1 279 ? 17.468 5.907 -9.428 1.00 87.00 279 PRO A N 1
ATOM 2116 C CA . PRO A 1 279 ? 17.015 5.479 -10.740 1.00 87.00 279 PRO A CA 1
ATOM 2117 C C . PRO A 1 279 ? 15.770 4.593 -10.604 1.00 87.00 279 PRO A C 1
ATOM 2119 O O . PRO A 1 279 ? 15.590 3.912 -9.595 1.00 87.00 279 PRO A O 1
ATOM 2122 N N . LEU A 1 280 ? 14.908 4.604 -11.624 1.00 89.12 280 LEU A N 1
ATOM 2123 C CA . LEU A 1 280 ? 13.747 3.712 -11.675 1.00 89.12 280 LEU A CA 1
ATOM 2124 C C . LEU A 1 280 ? 14.193 2.243 -11.737 1.00 89.12 280 LEU A C 1
ATOM 2126 O O . LEU A 1 280 ? 13.617 1.390 -11.061 1.00 89.12 280 LEU A O 1
ATOM 2130 N N . ASP A 1 281 ? 15.249 1.983 -12.507 1.00 90.38 281 ASP A N 1
ATOM 2131 C CA . ASP A 1 281 ? 15.868 0.674 -12.656 1.00 90.38 281 ASP A CA 1
ATOM 2132 C C . ASP A 1 281 ? 17.388 0.782 -12.854 1.00 90.38 281 ASP A C 1
ATOM 2134 O O . ASP A 1 281 ? 17.904 1.860 -13.168 1.00 90.38 281 ASP A O 1
ATOM 2138 N N . ALA A 1 282 ? 18.129 -0.302 -12.627 1.00 89.38 282 ALA A N 1
ATOM 2139 C CA . ALA A 1 282 ? 19.573 -0.308 -12.850 1.00 89.38 282 ALA A CA 1
ATOM 2140 C C . ALA A 1 282 ? 19.906 -0.571 -14.320 1.00 89.38 282 ALA A C 1
ATOM 2142 O O . ALA A 1 282 ? 19.205 -1.320 -14.987 1.00 89.38 282 ALA A O 1
ATOM 2143 N N . ALA A 1 283 ? 21.035 -0.037 -14.796 1.00 89.25 283 ALA A N 1
ATOM 2144 C CA . ALA A 1 283 ? 21.614 -0.481 -16.061 1.00 89.25 283 ALA A CA 1
ATOM 2145 C C . ALA A 1 283 ? 21.811 -2.007 -16.044 1.00 89.25 283 ALA A C 1
ATOM 2147 O O . ALA A 1 283 ? 22.473 -2.549 -15.147 1.00 89.25 283 ALA A O 1
ATOM 2148 N N . GLU A 1 284 ? 21.203 -2.678 -17.020 1.00 90.94 284 GLU A N 1
ATOM 2149 C CA . GLU A 1 284 ? 21.191 -4.132 -17.114 1.00 90.94 284 GLU A CA 1
ATOM 2150 C C . GLU A 1 284 ? 22.579 -4.674 -17.498 1.00 90.94 284 GLU A C 1
ATOM 2152 O O . GLU A 1 284 ? 23.452 -3.965 -18.001 1.00 90.94 284 GLU A O 1
ATOM 2157 N N . ASN A 1 285 ? 22.820 -5.963 -17.270 1.00 92.69 285 ASN A N 1
ATOM 2158 C CA . ASN A 1 285 ? 24.039 -6.596 -17.763 1.00 92.69 285 ASN A CA 1
ATOM 2159 C C . ASN A 1 285 ? 23.987 -6.702 -19.294 1.00 92.69 285 ASN A C 1
ATOM 2161 O O . ASN A 1 285 ? 22.989 -7.153 -19.850 1.00 92.69 285 ASN A O 1
ATOM 2165 N N . THR A 1 286 ? 25.088 -6.384 -19.983 1.00 93.62 286 THR A N 1
ATOM 2166 C CA . THR A 1 286 ? 25.182 -6.563 -21.446 1.00 93.62 286 THR A CA 1
ATOM 2167 C C . THR A 1 286 ? 25.004 -8.028 -21.864 1.00 93.62 286 THR A C 1
ATOM 2169 O O . THR A 1 286 ? 24.548 -8.297 -22.970 1.00 93.62 286 THR A O 1
ATOM 2172 N N . TYR A 1 287 ? 25.342 -8.984 -20.991 1.00 95.00 287 TYR A N 1
ATOM 2173 C CA . TYR A 1 287 ? 25.150 -10.417 -21.218 1.00 95.00 287 TYR A CA 1
ATOM 2174 C C . TYR A 1 287 ? 24.531 -11.075 -19.982 1.00 95.00 287 TYR A C 1
ATOM 2176 O O . TYR A 1 287 ? 24.966 -10.816 -18.858 1.00 95.00 287 TYR A O 1
ATOM 2184 N N . GLY A 1 288 ? 23.537 -11.935 -20.193 1.00 94.31 288 GLY A N 1
ATOM 2185 C CA . GLY A 1 288 ? 22.863 -12.729 -19.162 1.00 94.31 288 GLY A CA 1
ATOM 2186 C C . GLY A 1 288 ? 23.021 -14.218 -19.450 1.00 94.31 288 GLY A C 1
ATOM 2187 O O . GLY A 1 288 ? 23.122 -14.603 -20.610 1.00 94.31 288 GLY A O 1
ATOM 2188 N N . ILE A 1 289 ? 23.081 -15.065 -18.419 1.00 95.12 289 ILE A N 1
ATOM 2189 C CA . ILE A 1 289 ? 23.102 -16.524 -18.621 1.00 95.12 289 ILE A CA 1
ATOM 2190 C C . ILE A 1 289 ? 21.736 -16.937 -19.159 1.00 95.12 289 ILE A C 1
ATOM 2192 O O . ILE A 1 289 ? 20.724 -16.624 -18.538 1.00 95.12 289 ILE A O 1
ATOM 2196 N N . SER A 1 290 ? 21.727 -17.628 -20.298 1.00 94.75 290 SER A N 1
ATOM 2197 C CA . SER A 1 290 ? 20.504 -18.132 -20.909 1.00 94.75 290 SER A CA 1
ATOM 2198 C C . SER A 1 290 ? 19.807 -19.112 -19.968 1.00 94.75 290 SER A C 1
ATOM 2200 O O . SER A 1 290 ? 20.444 -19.987 -19.373 1.00 94.75 290 SER A O 1
ATOM 2202 N N . GLU A 1 291 ? 18.489 -18.973 -19.853 1.00 94.00 291 GLU A N 1
ATOM 2203 C CA . GLU A 1 291 ? 17.635 -19.939 -19.153 1.00 94.00 291 GLU A CA 1
ATOM 2204 C C . GLU A 1 291 ? 17.340 -21.177 -20.013 1.00 94.00 291 GLU A C 1
ATOM 2206 O O . GLU A 1 291 ? 16.839 -22.187 -19.510 1.00 94.00 291 GLU A O 1
ATOM 2211 N N . ASP A 1 292 ? 17.683 -21.134 -21.303 1.00 93.44 292 ASP A N 1
ATOM 2212 C CA . ASP A 1 292 ? 17.457 -22.235 -22.222 1.00 93.44 292 ASP A CA 1
ATOM 2213 C C . ASP A 1 292 ? 18.337 -23.443 -21.863 1.00 93.44 292 ASP A C 1
ATOM 2215 O O . ASP A 1 292 ? 19.565 -23.368 -21.771 1.00 93.44 292 ASP A O 1
ATOM 2219 N N . LEU A 1 293 ? 17.711 -24.614 -21.722 1.00 95.06 293 LEU A N 1
ATOM 2220 C CA . LEU A 1 293 ? 18.448 -25.876 -21.587 1.00 95.06 293 LEU A CA 1
ATOM 2221 C C . LEU A 1 293 ? 18.995 -26.373 -22.929 1.00 95.06 293 LEU A C 1
ATOM 2223 O O . LEU A 1 293 ? 20.033 -27.042 -22.956 1.00 95.06 293 LEU A O 1
ATOM 2227 N N . TYR A 1 294 ? 18.297 -26.046 -24.018 1.00 96.56 294 TYR A N 1
ATOM 2228 C CA . TYR A 1 294 ? 18.596 -26.486 -25.375 1.00 96.56 294 TYR A CA 1
ATOM 2229 C C . TYR A 1 294 ? 18.532 -25.315 -26.353 1.00 96.56 294 TYR A C 1
ATOM 2231 O O . TYR A 1 294 ? 17.668 -24.451 -26.210 1.00 96.56 294 TYR A O 1
ATOM 2239 N N . ALA A 1 295 ? 19.424 -25.306 -27.343 1.00 95.94 295 ALA A N 1
ATOM 2240 C CA . ALA A 1 295 ? 19.507 -24.249 -28.342 1.00 95.94 295 ALA A CA 1
ATOM 2241 C C . ALA A 1 295 ? 18.203 -24.126 -29.137 1.00 95.94 295 ALA A C 1
ATOM 2243 O O . ALA A 1 295 ? 17.717 -25.115 -29.694 1.00 95.94 295 ALA A O 1
ATOM 2244 N N . GLN A 1 296 ? 17.666 -22.911 -29.205 1.00 95.56 296 GLN A N 1
ATOM 2245 C CA . GLN A 1 296 ? 16.411 -22.606 -29.886 1.00 95.56 296 GLN A CA 1
ATOM 2246 C C . GLN A 1 296 ? 16.651 -21.965 -31.253 1.00 95.56 296 GLN A C 1
ATOM 2248 O O . GLN A 1 296 ? 17.640 -21.264 -31.472 1.00 95.56 296 GLN A O 1
ATOM 2253 N N . GLU A 1 297 ? 15.725 -22.197 -32.180 1.00 94.50 297 GLU A N 1
ATOM 2254 C CA . GLU A 1 297 ? 15.754 -21.563 -33.496 1.00 94.50 297 GLU A CA 1
ATOM 2255 C C . GLU A 1 297 ? 15.574 -20.040 -33.373 1.00 94.50 297 GLU A C 1
ATOM 2257 O O . GLU A 1 297 ? 14.744 -19.561 -32.602 1.00 94.50 297 GLU A O 1
ATOM 2262 N N . GLY A 1 298 ? 16.365 -19.270 -34.127 1.00 90.06 298 GLY A N 1
ATOM 2263 C CA . GLY A 1 298 ? 16.279 -17.805 -34.163 1.00 90.06 298 GLY A CA 1
ATOM 2264 C C . GLY A 1 298 ? 16.933 -17.067 -32.988 1.00 90.06 298 GLY A C 1
ATOM 2265 O O . GLY A 1 298 ? 16.921 -15.837 -32.987 1.00 90.06 298 GLY A O 1
ATOM 2266 N N . LYS A 1 299 ? 17.527 -17.775 -32.018 1.00 92.31 299 LYS A N 1
ATOM 2267 C CA . LYS A 1 299 ? 18.306 -17.166 -30.930 1.00 92.31 299 LYS A CA 1
ATOM 2268 C C . LYS A 1 299 ? 19.801 -17.132 -31.241 1.00 92.31 299 LYS A C 1
ATOM 2270 O O . LYS A 1 299 ? 20.342 -18.035 -31.874 1.00 92.31 299 LYS A O 1
ATOM 2275 N N . THR A 1 300 ? 20.470 -16.102 -30.729 1.00 94.56 300 THR A N 1
ATOM 2276 C CA . THR A 1 300 ? 21.927 -15.951 -30.798 1.00 94.56 300 THR A CA 1
ATOM 2277 C C . THR A 1 300 ? 22.526 -16.132 -29.411 1.00 94.56 300 THR A C 1
ATOM 2279 O O . THR A 1 300 ? 22.114 -15.467 -28.461 1.00 94.56 300 THR A O 1
ATOM 2282 N N . TYR A 1 301 ? 23.527 -17.005 -29.307 1.00 96.44 301 TYR A N 1
ATOM 2283 C CA . TYR A 1 301 ? 24.196 -17.318 -28.049 1.00 96.44 301 TYR A CA 1
ATOM 2284 C C . TYR A 1 301 ? 25.647 -16.840 -28.045 1.00 96.44 301 TYR A C 1
ATOM 2286 O O . TYR A 1 301 ? 26.291 -16.726 -29.085 1.00 96.44 301 TYR A O 1
ATOM 2294 N N . TYR A 1 302 ? 26.170 -16.595 -26.850 1.00 96.75 302 TYR A N 1
ATOM 2295 C CA . TYR A 1 302 ? 27.518 -16.099 -26.605 1.00 96.75 302 TYR A CA 1
ATOM 2296 C C . TYR A 1 302 ? 28.209 -16.946 -25.537 1.00 96.75 302 TYR A C 1
ATOM 2298 O O . TYR A 1 302 ? 27.563 -17.591 -24.706 1.00 96.75 302 TYR A O 1
ATOM 2306 N N . LYS A 1 303 ? 29.542 -16.914 -25.509 1.00 94.69 303 LYS A N 1
ATOM 2307 C CA . LYS A 1 303 ? 30.330 -17.548 -24.445 1.00 94.69 303 LYS A CA 1
ATOM 2308 C C . LYS A 1 303 ? 31.432 -16.620 -23.975 1.00 94.69 303 LYS A C 1
ATOM 2310 O O . LYS A 1 303 ? 32.079 -15.975 -24.786 1.00 94.69 303 LYS A O 1
ATOM 2315 N N . TRP A 1 304 ? 31.679 -16.573 -22.671 1.00 93.88 304 TRP A N 1
ATOM 2316 C CA . TRP A 1 304 ? 32.784 -15.787 -22.132 1.00 93.88 304 TRP A CA 1
ATOM 2317 C C . TRP A 1 304 ? 34.141 -16.403 -22.503 1.00 93.88 304 TRP A C 1
ATOM 2319 O O . TRP A 1 304 ? 34.440 -17.551 -22.155 1.00 93.88 304 TRP A O 1
ATOM 2329 N N . ASN A 1 305 ? 34.980 -15.625 -23.187 1.00 91.56 305 ASN A N 1
ATOM 2330 C CA . ASN A 1 305 ? 36.366 -15.962 -23.474 1.00 91.56 305 ASN A CA 1
ATOM 2331 C C . ASN A 1 305 ? 37.285 -15.338 -22.415 1.00 91.56 305 ASN A C 1
ATOM 2333 O O . ASN A 1 305 ? 37.696 -14.183 -22.518 1.00 91.56 305 ASN A O 1
ATOM 2337 N N . TYR A 1 306 ? 37.671 -16.144 -21.422 1.00 89.44 306 TYR A N 1
ATOM 2338 C CA . TYR A 1 306 ? 38.558 -15.724 -20.330 1.00 89.44 306 TYR A CA 1
ATOM 2339 C C . TYR A 1 306 ? 39.924 -15.188 -20.787 1.00 89.44 306 TYR A C 1
ATOM 2341 O O . TYR A 1 306 ? 40.533 -14.417 -20.051 1.00 89.44 306 TYR A O 1
ATOM 2349 N N . LYS A 1 307 ? 40.438 -15.610 -21.952 1.00 91.25 307 LYS A N 1
ATOM 2350 C CA . LYS A 1 307 ? 41.775 -15.201 -22.421 1.00 91.25 307 LYS A CA 1
ATOM 2351 C C . LYS A 1 307 ? 41.774 -13.807 -23.032 1.00 91.25 307 LYS A C 1
ATOM 2353 O O . LYS A 1 307 ? 42.739 -13.072 -22.865 1.00 91.25 307 LYS A O 1
ATOM 2358 N N . GLU A 1 308 ? 40.711 -13.476 -23.751 1.00 91.81 308 GLU A N 1
ATOM 2359 C CA . GLU A 1 308 ? 40.591 -12.217 -24.493 1.00 91.81 308 GLU A CA 1
ATOM 2360 C C . GLU A 1 308 ? 39.726 -11.188 -23.764 1.00 91.81 308 GLU A C 1
ATOM 2362 O O . GLU A 1 308 ? 39.743 -10.013 -24.115 1.00 91.81 308 GLU A O 1
ATOM 2367 N N . GLY A 1 309 ? 38.977 -11.613 -22.743 1.00 91.00 309 GLY A N 1
ATOM 2368 C CA . GLY A 1 309 ? 38.023 -10.754 -22.052 1.00 91.00 309 GLY A CA 1
ATOM 2369 C C . GLY A 1 309 ? 36.824 -10.383 -22.931 1.00 91.00 309 GLY A C 1
ATOM 2370 O O . GLY A 1 309 ? 36.270 -9.296 -22.789 1.00 91.00 309 GLY A O 1
ATOM 2371 N N . THR A 1 310 ? 36.456 -11.259 -23.869 1.00 93.44 310 THR A N 1
ATOM 2372 C CA . THR A 1 310 ? 35.437 -11.016 -24.899 1.00 93.44 310 THR A CA 1
ATOM 2373 C C . THR A 1 310 ? 34.262 -11.982 -24.766 1.00 93.44 310 THR A C 1
ATOM 2375 O O . THR A 1 310 ? 34.356 -13.035 -24.134 1.00 93.44 310 THR A O 1
ATOM 2378 N N . TYR A 1 311 ? 33.144 -11.623 -25.394 1.00 94.69 311 TYR A N 1
ATOM 2379 C CA . TYR A 1 311 ? 31.968 -12.476 -25.552 1.00 94.69 311 TYR A CA 1
ATOM 2380 C C . TYR A 1 311 ? 31.784 -12.786 -27.043 1.00 94.69 311 TYR A C 1
ATOM 2382 O O . TYR A 1 311 ? 30.994 -12.108 -27.700 1.00 94.69 311 TYR A O 1
ATOM 2390 N N . PRO A 1 312 ? 32.558 -13.722 -27.626 1.00 95.19 312 PRO A N 1
ATOM 2391 C CA . PRO A 1 312 ? 32.343 -14.148 -29.003 1.00 95.19 312 PRO A CA 1
ATOM 2392 C C . PRO A 1 312 ? 30.919 -14.673 -29.205 1.00 95.19 312 PRO A C 1
ATOM 2394 O O . PRO A 1 312 ? 30.392 -15.424 -28.377 1.00 95.19 312 PRO A O 1
ATOM 2397 N N . GLU A 1 313 ? 30.323 -14.257 -30.319 1.00 96.31 313 GLU A N 1
ATOM 2398 C CA . GLU A 1 313 ? 29.072 -14.804 -30.833 1.00 96.31 313 GLU A CA 1
ATOM 2399 C C . GLU A 1 313 ? 29.292 -16.240 -31.310 1.00 96.31 313 GLU A C 1
ATOM 2401 O O . GLU A 1 313 ? 30.286 -16.523 -31.979 1.00 96.31 313 GLU A O 1
ATOM 2406 N N . LEU A 1 314 ? 28.375 -17.136 -30.952 1.00 95.44 314 LEU A N 1
ATOM 2407 C CA . LEU A 1 314 ? 28.387 -18.532 -31.371 1.00 95.44 314 LEU A CA 1
ATOM 2408 C C . LEU A 1 314 ? 27.538 -18.704 -32.631 1.00 95.44 314 LEU A C 1
ATOM 2410 O O . LEU A 1 314 ? 26.396 -18.244 -32.700 1.00 95.44 314 LEU A O 1
ATOM 2414 N N . VAL A 1 315 ? 28.078 -19.419 -33.611 1.00 94.50 315 VAL A N 1
ATOM 2415 C CA . VAL A 1 315 ? 27.473 -19.613 -34.928 1.00 94.50 315 VAL A CA 1
ATOM 2416 C C . VAL A 1 315 ? 26.719 -20.942 -34.972 1.00 94.50 315 VAL A C 1
ATOM 2418 O O . VAL A 1 315 ? 27.319 -22.016 -34.873 1.00 94.50 315 VAL A O 1
ATOM 2421 N N . ALA A 1 316 ? 25.400 -20.884 -35.180 1.00 94.19 316 ALA A N 1
ATOM 2422 C CA . ALA A 1 316 ? 24.579 -22.074 -35.408 1.00 94.19 316 ALA A CA 1
ATOM 2423 C C . ALA A 1 316 ? 25.108 -22.888 -36.605 1.00 94.19 316 ALA A C 1
ATOM 2425 O O . ALA A 1 316 ? 25.499 -22.337 -37.634 1.00 94.19 316 ALA A O 1
ATOM 2426 N N . GLY A 1 317 ? 25.150 -24.210 -36.473 1.00 92.31 317 GLY A N 1
ATOM 2427 C CA . GLY A 1 317 ? 25.746 -25.119 -37.451 1.00 92.31 317 GLY A CA 1
ATOM 2428 C C . GLY A 1 317 ? 27.256 -25.330 -37.282 1.00 92.31 317 GLY A C 1
ATOM 2429 O O . GLY A 1 317 ? 27.762 -26.348 -37.752 1.00 92.31 317 GLY A O 1
ATOM 2430 N N . THR A 1 318 ? 27.961 -24.417 -36.600 1.00 94.88 318 THR A N 1
ATOM 2431 C CA . THR A 1 318 ? 29.409 -24.517 -36.328 1.00 94.88 318 THR A CA 1
ATOM 2432 C C . THR A 1 318 ? 29.683 -24.795 -34.855 1.00 94.88 318 THR A C 1
ATOM 2434 O O . THR A 1 318 ? 30.283 -25.815 -34.525 1.00 94.88 318 THR A O 1
ATOM 2437 N N . ASP A 1 319 ? 29.223 -23.906 -33.975 1.00 94.19 319 ASP A N 1
ATOM 2438 C CA . ASP A 1 319 ? 29.474 -23.972 -32.533 1.00 94.19 319 ASP A CA 1
ATOM 2439 C C . ASP A 1 319 ? 28.402 -24.780 -31.786 1.00 94.19 319 ASP A C 1
ATOM 2441 O O . ASP A 1 319 ? 28.683 -25.345 -30.730 1.00 94.19 319 ASP A O 1
ATOM 2445 N N . TYR A 1 320 ? 27.181 -24.844 -32.331 1.00 94.62 320 TYR A N 1
ATOM 2446 C CA . TYR A 1 320 ? 26.057 -25.628 -31.808 1.00 94.62 320 TYR A CA 1
ATOM 2447 C C . TYR A 1 320 ? 25.037 -25.952 -32.913 1.00 94.62 320 TYR A C 1
ATOM 2449 O O . TYR A 1 320 ? 24.954 -25.245 -33.918 1.00 94.62 320 TYR A O 1
ATOM 2457 N N . GLN A 1 321 ? 24.233 -26.997 -32.727 1.00 96.50 321 GLN A N 1
ATOM 2458 C CA . GLN A 1 321 ? 23.038 -27.313 -33.518 1.00 96.50 321 GLN A CA 1
ATOM 2459 C C . GLN A 1 321 ? 21.764 -26.966 -32.735 1.00 96.50 321 GLN A C 1
ATOM 2461 O O . GLN A 1 321 ? 21.760 -26.955 -31.504 1.00 96.50 321 GLN A O 1
ATOM 2466 N N . ILE A 1 322 ? 20.653 -26.707 -33.432 1.00 95.94 322 ILE A N 1
ATOM 2467 C CA . ILE A 1 322 ? 19.348 -26.524 -32.774 1.00 95.94 322 ILE A CA 1
ATOM 2468 C C . ILE A 1 322 ? 18.972 -27.812 -32.031 1.00 95.94 322 ILE A C 1
ATOM 2470 O O . ILE A 1 322 ? 19.032 -28.903 -32.597 1.00 95.94 322 ILE A O 1
ATOM 2474 N N . GLY A 1 323 ? 18.594 -27.679 -30.759 1.00 95.12 323 GLY A N 1
ATOM 2475 C CA . GLY A 1 323 ? 18.349 -28.801 -29.852 1.00 95.12 323 GLY A CA 1
ATOM 2476 C C . GLY A 1 323 ? 19.576 -29.284 -29.068 1.00 95.12 323 GLY A C 1
ATOM 2477 O O . GLY A 1 323 ? 19.411 -30.112 -28.171 1.00 95.12 323 GLY A O 1
ATOM 2478 N N . ASP A 1 324 ? 20.780 -28.761 -29.329 1.00 96.62 324 ASP A N 1
ATOM 2479 C CA . ASP A 1 324 ? 21.956 -29.071 -28.508 1.00 96.62 324 ASP A CA 1
ATOM 2480 C C . ASP A 1 324 ? 21.800 -28.519 -27.094 1.00 96.62 324 ASP A C 1
ATOM 2482 O O . ASP A 1 324 ? 21.208 -27.464 -26.877 1.00 96.62 324 ASP A O 1
ATOM 2486 N N . ARG A 1 325 ? 22.376 -29.212 -26.108 1.00 96.25 325 ARG A N 1
ATOM 2487 C CA . ARG A 1 325 ? 22.385 -28.749 -24.716 1.00 96.25 325 ARG A CA 1
ATOM 2488 C C . ARG A 1 325 ? 23.377 -27.592 -24.538 1.00 96.25 325 ARG A C 1
ATOM 2490 O O . ARG A 1 325 ? 24.575 -27.789 -24.730 1.00 96.25 325 ARG A O 1
ATOM 2497 N N . ILE A 1 326 ? 22.901 -26.435 -24.069 1.00 92.56 326 ILE A N 1
ATOM 2498 C CA . ILE A 1 326 ? 23.662 -25.162 -24.043 1.00 92.56 326 ILE A CA 1
ATOM 2499 C C . ILE A 1 326 ? 23.815 -24.527 -22.649 1.00 92.56 326 ILE A C 1
ATOM 2501 O O . ILE A 1 326 ? 23.987 -23.320 -22.506 1.00 92.56 326 ILE A O 1
ATOM 2505 N N . VAL A 1 327 ? 23.776 -25.334 -21.586 1.00 89.44 327 VAL A N 1
ATOM 2506 C CA . VAL A 1 327 ? 23.877 -24.835 -20.202 1.00 89.44 327 VAL A CA 1
ATOM 2507 C C . VAL A 1 327 ? 25.121 -23.952 -20.009 1.00 89.44 327 VAL A C 1
ATOM 2509 O O . VAL A 1 327 ? 26.249 -24.396 -20.233 1.00 89.44 327 VAL A O 1
ATOM 2512 N N . GLY A 1 328 ? 24.906 -22.716 -19.545 1.00 89.69 328 GLY A N 1
ATOM 2513 C CA . GLY A 1 328 ? 25.960 -21.724 -19.302 1.00 89.69 328 GLY A CA 1
ATOM 2514 C C . GLY A 1 328 ? 26.287 -20.827 -20.499 1.00 89.69 328 GLY A C 1
ATOM 2515 O O . GLY A 1 328 ? 27.217 -20.024 -20.410 1.00 89.69 328 GLY A O 1
ATOM 2516 N N . TYR A 1 329 ? 25.554 -20.957 -21.606 1.00 95.19 329 TYR A N 1
ATOM 2517 C CA . TYR A 1 329 ? 25.622 -20.005 -22.711 1.00 95.19 329 TYR A CA 1
ATOM 2518 C C . TYR A 1 329 ? 24.941 -18.700 -22.301 1.00 95.19 329 TYR A C 1
ATOM 2520 O O . TYR A 1 329 ? 24.125 -18.664 -21.380 1.00 95.19 329 TYR A O 1
ATOM 2528 N N . LEU A 1 330 ? 25.325 -17.614 -22.958 1.00 96.75 330 LEU A N 1
ATOM 2529 C CA . LEU A 1 330 ? 24.881 -16.266 -22.638 1.00 96.75 330 LEU A CA 1
ATOM 2530 C C . LEU A 1 330 ? 24.004 -15.713 -23.760 1.00 96.75 330 LEU A C 1
ATOM 2532 O O . LEU A 1 330 ? 24.214 -16.033 -24.927 1.00 96.75 330 LEU A O 1
ATOM 2536 N N . GLU A 1 331 ? 23.086 -14.824 -23.411 1.00 95.38 331 GLU A N 1
ATOM 2537 C CA . GLU A 1 331 ? 22.311 -14.008 -24.342 1.00 95.38 331 GLU A CA 1
ATOM 2538 C C . GLU A 1 331 ? 22.737 -12.548 -24.192 1.00 95.38 331 GLU A C 1
ATOM 2540 O O . GLU A 1 331 ? 22.936 -12.051 -23.076 1.00 95.38 331 GLU A O 1
ATOM 2545 N N . LYS A 1 332 ? 22.896 -11.855 -25.320 1.00 93.56 332 LYS A N 1
ATOM 2546 C CA . LYS A 1 332 ? 23.253 -10.438 -25.333 1.00 93.56 332 LYS A CA 1
ATOM 2547 C C . LYS A 1 332 ? 22.001 -9.585 -25.175 1.00 93.56 332 LYS A C 1
ATOM 2549 O O . LYS A 1 332 ? 21.007 -9.812 -25.859 1.00 93.56 332 LYS A O 1
ATOM 2554 N N . ASN A 1 333 ? 22.081 -8.595 -24.299 1.00 90.06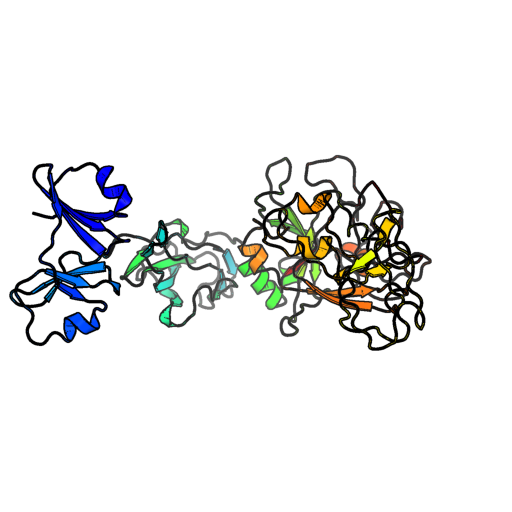 333 ASN A N 1
ATOM 2555 C CA . ASN A 1 333 ? 21.034 -7.606 -24.126 1.00 90.06 333 ASN A CA 1
ATOM 2556 C C . ASN A 1 333 ? 20.901 -6.728 -25.381 1.00 90.06 333 ASN A C 1
ATOM 2558 O O . ASN A 1 333 ? 21.884 -6.467 -26.084 1.00 90.06 333 ASN A O 1
ATOM 2562 N N . ILE A 1 334 ? 19.688 -6.272 -25.664 1.00 80.88 334 ILE A N 1
ATOM 2563 C CA . ILE A 1 334 ? 19.356 -5.469 -26.840 1.00 80.88 334 ILE A CA 1
ATOM 2564 C C . ILE A 1 334 ? 19.091 -4.009 -26.459 1.00 80.88 334 ILE A C 1
ATOM 2566 O O . ILE A 1 334 ? 18.739 -3.684 -25.327 1.00 80.88 334 ILE A O 1
ATOM 2570 N N . GLY A 1 335 ? 19.235 -3.111 -27.435 1.00 82.00 335 GLY A N 1
ATOM 2571 C CA . GLY A 1 335 ? 18.894 -1.700 -27.259 1.00 82.00 335 GLY A CA 1
ATOM 2572 C C . GLY A 1 335 ? 19.877 -0.948 -26.363 1.00 82.00 335 GLY A C 1
ATOM 2573 O O . GLY A 1 335 ? 21.090 -1.109 -26.488 1.00 82.00 335 GLY A O 1
ATOM 2574 N N . VAL A 1 336 ? 19.342 -0.075 -25.509 1.00 85.06 336 VAL A N 1
ATOM 2575 C CA . VAL A 1 336 ? 20.124 0.824 -24.636 1.00 85.06 336 VAL A CA 1
ATOM 2576 C C . VAL A 1 336 ? 20.028 0.450 -23.151 1.00 85.06 336 VAL A C 1
ATOM 2578 O O . VAL A 1 336 ? 20.459 1.216 -22.286 1.00 85.06 336 VAL A O 1
ATOM 2581 N N . ARG A 1 337 ? 19.470 -0.724 -22.830 1.00 87.19 337 ARG A N 1
ATOM 2582 C CA . ARG A 1 337 ? 19.180 -1.157 -21.450 1.00 87.19 337 ARG A CA 1
ATOM 2583 C C . ARG A 1 337 ? 20.428 -1.370 -20.605 1.00 87.19 337 ARG A C 1
ATOM 2585 O O . ARG A 1 337 ? 20.429 -1.073 -19.412 1.00 87.19 337 ARG A O 1
ATOM 2592 N N . ASP A 1 338 ? 21.520 -1.795 -21.234 1.00 85.44 338 ASP A N 1
ATOM 2593 C CA . ASP A 1 338 ? 22.813 -1.981 -20.572 1.00 85.44 338 ASP A CA 1
ATOM 2594 C C . ASP A 1 338 ? 23.508 -0.664 -20.182 1.00 85.44 338 ASP A C 1
ATOM 2596 O O . ASP A 1 338 ? 24.487 -0.658 -19.434 1.00 85.44 338 ASP A O 1
ATOM 2600 N N . GLN A 1 339 ? 22.979 0.466 -20.654 1.00 84.75 339 GLN A N 1
ATOM 2601 C CA . GLN A 1 339 ? 23.449 1.812 -20.327 1.00 84.75 339 GLN A CA 1
ATOM 2602 C C . GLN A 1 339 ? 22.445 2.575 -19.464 1.00 84.75 339 GLN A C 1
ATOM 2604 O O . GLN A 1 339 ? 22.848 3.355 -18.598 1.00 84.75 339 GLN A O 1
ATOM 2609 N N . LEU A 1 340 ? 21.147 2.401 -19.727 1.00 82.81 340 LEU A N 1
ATOM 2610 C CA . LEU A 1 340 ? 20.086 3.261 -19.194 1.00 82.81 340 LEU A CA 1
ATOM 2611 C C . LEU A 1 340 ? 19.172 2.572 -18.178 1.00 82.81 340 LEU A C 1
ATOM 2613 O O . LEU A 1 340 ? 18.459 3.262 -17.452 1.00 82.81 340 LEU A O 1
ATOM 2617 N N . GLY A 1 341 ? 19.235 1.246 -18.098 1.00 87.00 341 GLY A N 1
ATOM 2618 C CA . GLY A 1 341 ? 18.295 0.415 -17.356 1.00 87.00 341 GLY A CA 1
ATOM 2619 C C . GLY A 1 341 ? 17.047 0.096 -18.160 1.00 87.00 341 GLY A C 1
ATOM 2620 O O . GLY A 1 341 ? 16.968 0.409 -19.351 1.00 87.00 341 GLY A O 1
ATOM 2621 N N . TYR A 1 342 ? 16.087 -0.563 -17.520 1.00 87.69 342 TYR A N 1
ATOM 2622 C CA . TYR A 1 342 ? 14.903 -1.059 -18.201 1.00 87.69 342 TYR A CA 1
ATOM 2623 C C . TYR A 1 342 ? 13.662 -0.223 -17.872 1.00 87.69 342 TYR A C 1
ATOM 2625 O O . TYR A 1 342 ? 13.243 -0.103 -16.722 1.00 87.69 342 TYR A O 1
ATOM 2633 N N . SER A 1 343 ? 13.041 0.364 -18.901 1.00 88.06 343 SER A N 1
ATOM 2634 C CA . SER A 1 343 ? 11.899 1.275 -18.711 1.00 88.06 343 SER A CA 1
ATOM 2635 C C . SER A 1 343 ? 10.571 0.586 -18.377 1.00 88.06 343 SER A C 1
ATOM 2637 O O . SER A 1 343 ? 9.583 1.259 -18.057 1.00 88.06 343 SER A O 1
ATOM 2639 N N . ARG A 1 344 ? 10.515 -0.748 -18.426 1.00 90.12 344 ARG A N 1
ATOM 2640 C CA . ARG A 1 344 ? 9.309 -1.520 -18.122 1.00 90.12 344 ARG A CA 1
ATOM 2641 C C . ARG A 1 344 ? 9.045 -1.538 -16.615 1.00 90.12 344 ARG A C 1
ATOM 2643 O O . ARG A 1 344 ? 9.632 -2.313 -15.866 1.00 90.12 344 ARG A O 1
ATOM 2650 N N . PHE A 1 345 ? 8.118 -0.691 -16.166 1.00 92.06 345 PHE A N 1
ATOM 2651 C CA . PHE A 1 345 ? 7.868 -0.456 -14.740 1.00 92.06 345 PHE A CA 1
ATOM 2652 C C . PHE A 1 345 ? 7.540 -1.724 -13.935 1.00 92.06 345 PHE A C 1
ATOM 2654 O O . PHE A 1 345 ? 7.990 -1.836 -12.792 1.00 92.06 345 PHE A O 1
ATOM 2661 N N . SER A 1 346 ? 6.812 -2.685 -14.516 1.00 94.19 346 SER A N 1
ATOM 2662 C CA . SER A 1 346 ? 6.462 -3.949 -13.847 1.00 94.19 346 SER A CA 1
ATOM 2663 C C . SER A 1 346 ? 7.673 -4.785 -13.427 1.00 94.19 346 SER A C 1
ATOM 2665 O O . SER A 1 346 ? 7.569 -5.573 -12.491 1.00 94.19 346 SER A O 1
ATOM 2667 N N . GLN A 1 347 ? 8.821 -4.590 -14.080 1.00 92.94 347 GLN A N 1
ATOM 2668 C CA . GLN A 1 347 ? 10.067 -5.297 -13.787 1.00 92.94 347 GLN A CA 1
ATOM 2669 C C . GLN A 1 347 ? 11.081 -4.431 -13.030 1.00 92.94 347 GLN A C 1
ATOM 2671 O O . GLN A 1 347 ? 12.156 -4.899 -12.673 1.00 92.94 347 GLN A O 1
ATOM 2676 N N . SER A 1 348 ? 10.735 -3.176 -12.743 1.00 93.12 348 SER A N 1
ATOM 2677 C CA . SER A 1 348 ? 11.680 -2.219 -12.181 1.00 93.12 348 SER A CA 1
ATOM 2678 C C . SER A 1 348 ? 12.106 -2.550 -10.750 1.00 93.12 348 SER A C 1
ATOM 2680 O O . SER A 1 348 ? 11.309 -2.971 -9.900 1.00 93.12 348 SER A O 1
ATOM 2682 N N . ASN A 1 349 ? 13.363 -2.238 -10.446 1.00 93.88 349 ASN A N 1
ATOM 2683 C CA . ASN A 1 349 ? 13.889 -2.173 -9.084 1.00 93.88 349 ASN A CA 1
ATOM 2684 C C . ASN A 1 349 ? 12.989 -1.323 -8.169 1.00 93.88 349 ASN A C 1
ATOM 2686 O O . ASN A 1 349 ? 12.720 -1.702 -7.025 1.00 93.88 349 ASN A O 1
ATOM 2690 N N . LEU A 1 350 ? 12.503 -0.183 -8.676 1.00 94.56 350 LEU A N 1
ATOM 2691 C CA . LEU A 1 350 ? 11.663 0.743 -7.922 1.00 94.56 350 LEU A CA 1
ATOM 2692 C C . LEU A 1 350 ? 10.344 0.115 -7.471 1.00 94.56 350 LEU A C 1
ATOM 2694 O O . LEU A 1 350 ? 9.975 0.266 -6.305 1.00 94.56 350 LEU A O 1
ATOM 2698 N N . LEU A 1 351 ? 9.652 -0.620 -8.343 1.00 97.00 351 LEU A N 1
ATOM 2699 C CA . LEU A 1 351 ? 8.405 -1.289 -7.972 1.00 97.00 351 LEU A CA 1
ATOM 2700 C C . LEU A 1 351 ? 8.632 -2.356 -6.889 1.00 97.00 351 LEU A C 1
ATOM 2702 O O . LEU A 1 351 ? 7.855 -2.435 -5.929 1.00 97.00 351 LEU A O 1
ATOM 2706 N N . GLN A 1 352 ? 9.713 -3.135 -7.008 1.00 97.69 352 GLN A N 1
ATOM 2707 C CA . GLN A 1 352 ? 10.087 -4.138 -6.006 1.00 97.69 352 GLN A CA 1
ATOM 2708 C C . GLN A 1 352 ? 10.382 -3.494 -4.646 1.00 97.69 352 GLN A C 1
ATOM 2710 O O . GLN A 1 352 ? 9.898 -3.959 -3.612 1.00 97.69 352 GLN A O 1
ATOM 2715 N N . TRP A 1 353 ? 11.143 -2.400 -4.633 1.00 97.69 353 TRP A N 1
ATOM 2716 C CA . TRP A 1 353 ? 11.460 -1.661 -3.414 1.00 97.69 353 TRP A CA 1
ATOM 2717 C C . TRP A 1 353 ? 10.214 -1.044 -2.768 1.00 97.69 353 TRP A C 1
ATOM 2719 O O . TRP A 1 353 ? 10.024 -1.200 -1.559 1.00 97.69 353 TRP A O 1
ATOM 2729 N N . LEU A 1 354 ? 9.336 -0.416 -3.563 1.00 98.19 354 LEU A N 1
ATOM 2730 C CA . LEU A 1 354 ? 8.087 0.206 -3.101 1.00 98.19 354 LEU A CA 1
ATOM 2731 C C . LEU A 1 354 ? 7.157 -0.780 -2.383 1.00 98.19 354 LEU A C 1
ATOM 2733 O O . LEU A 1 354 ? 6.414 -0.384 -1.491 1.00 98.19 354 LEU A O 1
ATOM 2737 N N . ASN A 1 355 ? 7.197 -2.061 -2.754 1.00 98.44 355 ASN A N 1
ATOM 2738 C CA . ASN A 1 355 ? 6.299 -3.088 -2.219 1.00 98.44 355 ASN A CA 1
ATOM 2739 C C . ASN A 1 355 ? 6.996 -4.073 -1.268 1.00 98.44 355 ASN A C 1
ATOM 2741 O O . ASN A 1 355 ? 6.404 -5.080 -0.876 1.00 98.44 355 ASN A O 1
ATOM 2745 N N . SER A 1 356 ? 8.235 -3.794 -0.859 1.00 98.00 356 SER A N 1
ATOM 2746 C CA . SER A 1 356 ? 9.003 -4.686 0.006 1.00 98.00 356 SER A CA 1
ATOM 2747 C C . SER A 1 356 ? 8.993 -4.242 1.465 1.00 98.00 356 SER A C 1
ATOM 2749 O O . SER A 1 356 ? 9.277 -3.093 1.787 1.00 98.00 356 SER A O 1
ATOM 2751 N N . ALA A 1 357 ? 8.736 -5.193 2.365 1.00 97.69 357 ALA A N 1
ATOM 2752 C CA . ALA A 1 357 ? 8.928 -5.045 3.809 1.00 97.69 357 ALA A CA 1
ATOM 2753 C C . ALA A 1 357 ? 10.251 -5.675 4.290 1.00 97.69 357 ALA A C 1
ATOM 2755 O O . ALA A 1 357 ? 10.399 -5.981 5.471 1.00 97.69 357 ALA A O 1
ATOM 2756 N N . LYS A 1 358 ? 11.193 -5.946 3.378 1.00 97.06 358 LYS A N 1
ATOM 2757 C CA . LYS A 1 358 ? 12.486 -6.565 3.697 1.00 97.06 358 LYS A CA 1
ATOM 2758 C C . LYS A 1 358 ? 13.563 -5.509 3.974 1.00 97.06 358 LYS A C 1
ATOM 2760 O O . LYS A 1 358 ? 13.486 -4.378 3.492 1.00 97.06 358 LYS A O 1
ATOM 2765 N N . SER A 1 359 ? 14.594 -5.897 4.724 1.00 95.62 359 SER A N 1
ATOM 2766 C CA . SER A 1 359 ? 15.752 -5.050 5.027 1.00 95.62 359 SER A CA 1
ATOM 2767 C C . SER A 1 359 ? 16.600 -4.739 3.785 1.00 95.62 359 SER A C 1
ATOM 2769 O O . SER A 1 359 ? 16.473 -5.392 2.743 1.00 95.62 359 SER A O 1
ATOM 2771 N N . ALA A 1 360 ? 17.505 -3.764 3.913 1.00 96.12 360 ALA A N 1
ATOM 2772 C CA . ALA A 1 360 ? 18.461 -3.403 2.865 1.00 96.12 360 ALA A CA 1
ATOM 2773 C C . ALA A 1 360 ? 19.208 -4.635 2.318 1.00 96.12 360 ALA A C 1
ATOM 2775 O O . ALA A 1 360 ? 19.530 -5.557 3.071 1.00 96.12 360 ALA A O 1
ATOM 2776 N N . GLY A 1 361 ? 19.427 -4.664 1.003 1.00 94.81 361 GLY A N 1
ATOM 2777 C CA . GLY A 1 361 ? 20.121 -5.738 0.284 1.00 94.81 361 GLY A CA 1
ATOM 2778 C C . GLY A 1 361 ? 19.360 -7.062 0.144 1.00 94.81 361 GLY A C 1
ATOM 2779 O O . GLY A 1 361 ? 19.928 -8.027 -0.352 1.00 94.81 361 GLY A O 1
ATOM 2780 N N . THR A 1 362 ? 18.099 -7.150 0.588 1.00 96.12 362 THR A N 1
ATOM 2781 C CA . THR A 1 362 ? 17.347 -8.429 0.596 1.00 96.12 362 THR A CA 1
ATOM 2782 C C . THR A 1 362 ? 16.017 -8.391 -0.161 1.00 96.12 362 THR A C 1
ATOM 2784 O O . THR A 1 362 ? 15.320 -9.405 -0.261 1.00 96.12 362 THR A O 1
ATOM 2787 N N . TRP A 1 363 ? 15.634 -7.221 -0.678 1.00 96.31 363 TRP A N 1
ATOM 2788 C CA . TRP A 1 363 ? 14.357 -7.022 -1.359 1.00 96.31 363 TRP A CA 1
ATOM 2789 C C . TRP A 1 363 ? 14.372 -7.421 -2.835 1.00 96.31 363 TRP A C 1
ATOM 2791 O O . TRP A 1 363 ? 13.366 -7.949 -3.307 1.00 96.31 363 TRP A O 1
ATOM 2801 N N . PHE A 1 364 ? 15.496 -7.221 -3.521 1.00 96.75 364 PHE A N 1
ATOM 2802 C CA . PHE A 1 364 ? 15.623 -7.428 -4.960 1.00 96.75 364 PHE A CA 1
ATOM 2803 C C . PHE A 1 364 ? 15.557 -8.906 -5.350 1.00 96.75 364 PHE A C 1
ATOM 2805 O O . PHE A 1 364 ? 16.200 -9.756 -4.732 1.00 96.75 364 PHE A O 1
ATOM 2812 N N . ASN A 1 365 ? 14.811 -9.195 -6.413 1.00 95.25 365 ASN A N 1
ATOM 2813 C CA . ASN A 1 365 ? 14.832 -10.459 -7.136 1.00 95.25 365 ASN A CA 1
ATOM 2814 C C . ASN A 1 365 ? 14.891 -10.142 -8.630 1.00 95.25 365 ASN A C 1
ATOM 2816 O O . ASN A 1 365 ? 14.121 -9.307 -9.110 1.00 95.25 365 ASN A O 1
ATOM 2820 N N . LYS A 1 366 ? 15.773 -10.834 -9.356 1.00 94.75 366 LYS A N 1
ATOM 2821 C CA . LYS A 1 366 ? 15.898 -10.664 -10.805 1.00 94.75 366 LYS A CA 1
ATOM 2822 C C . LYS A 1 366 ? 14.568 -10.951 -11.506 1.00 94.75 366 LYS A C 1
ATOM 2824 O O . LYS A 1 366 ? 13.972 -11.999 -11.262 1.00 94.75 366 LYS A O 1
ATOM 2829 N N . GLN A 1 367 ? 14.139 -10.035 -12.366 1.00 93.50 367 GLN A N 1
ATOM 2830 C CA . GLN A 1 367 ? 12.939 -10.142 -13.203 1.00 93.50 367 GLN A CA 1
ATOM 2831 C C . GLN A 1 367 ? 13.248 -10.676 -14.606 1.00 93.50 367 GLN A C 1
ATOM 2833 O O . GLN A 1 367 ? 12.358 -11.188 -15.280 1.00 93.50 367 GLN A O 1
ATOM 2838 N N . ASN A 1 368 ? 14.509 -10.587 -15.033 1.00 91.00 368 ASN A N 1
ATOM 2839 C CA . ASN A 1 368 ? 15.011 -11.163 -16.275 1.00 91.00 368 ASN A CA 1
ATOM 2840 C C . ASN A 1 368 ? 16.504 -11.545 -16.142 1.00 91.00 368 ASN A C 1
ATOM 2842 O O . ASN A 1 368 ? 17.144 -11.291 -15.116 1.00 91.00 368 ASN A O 1
ATOM 2846 N N . ILE A 1 369 ? 17.073 -12.172 -17.176 1.00 94.00 369 ILE A N 1
ATOM 2847 C CA . ILE A 1 369 ? 18.450 -12.699 -17.153 1.00 94.00 369 ILE A CA 1
ATOM 2848 C C . ILE A 1 369 ? 19.540 -11.614 -17.122 1.00 94.00 369 ILE A C 1
ATOM 2850 O O . ILE A 1 369 ? 20.659 -11.881 -16.665 1.00 94.00 369 ILE A O 1
ATOM 2854 N N . TRP A 1 370 ? 19.224 -10.399 -17.572 1.00 94.19 370 TRP A N 1
ATOM 2855 C CA . TRP A 1 370 ? 20.121 -9.242 -17.581 1.00 94.19 370 TRP A CA 1
ATOM 2856 C C . TRP A 1 370 ? 19.960 -8.359 -16.338 1.00 94.19 370 TRP A C 1
ATOM 2858 O O . TRP A 1 370 ? 20.883 -7.607 -16.017 1.00 94.19 370 TRP A O 1
ATOM 2868 N N . ASP A 1 371 ? 18.851 -8.505 -15.612 1.00 92.88 371 ASP A N 1
ATOM 2869 C CA . ASP A 1 371 ? 18.444 -7.655 -14.497 1.00 92.88 371 ASP A CA 1
ATOM 2870 C C . ASP A 1 371 ? 19.506 -7.561 -13.389 1.00 92.88 371 ASP A C 1
ATOM 2872 O O . ASP A 1 371 ? 20.214 -8.523 -13.032 1.00 92.88 371 ASP A O 1
ATOM 2876 N N . LYS A 1 372 ? 19.611 -6.355 -12.840 1.00 91.31 372 LYS A N 1
ATOM 2877 C CA . LYS A 1 372 ? 20.561 -5.960 -11.815 1.00 91.31 372 LYS A CA 1
ATOM 2878 C C . LYS A 1 372 ? 19.881 -5.007 -10.841 1.00 91.31 372 LYS A C 1
ATOM 2880 O O . LYS A 1 372 ? 19.051 -4.185 -11.203 1.00 91.31 372 LYS A O 1
ATOM 2885 N N . ALA A 1 373 ? 20.304 -5.087 -9.591 1.00 90.56 373 ALA A N 1
ATOM 2886 C CA . ALA A 1 373 ? 19.887 -4.142 -8.583 1.00 90.56 373 ALA A CA 1
ATOM 2887 C C . ALA A 1 373 ? 20.750 -2.869 -8.608 1.00 90.56 373 ALA A C 1
ATOM 2889 O O . ALA A 1 373 ? 21.977 -2.918 -8.762 1.00 90.56 373 ALA A O 1
ATOM 2890 N N . THR A 1 374 ? 20.121 -1.716 -8.419 1.00 86.69 374 THR A N 1
ATOM 2891 C CA . THR A 1 374 ? 20.806 -0.433 -8.288 1.00 86.69 374 THR A CA 1
ATOM 2892 C C . THR A 1 374 ? 21.342 -0.255 -6.872 1.00 86.69 374 THR A C 1
ATOM 2894 O O . THR A 1 374 ? 20.607 -0.351 -5.886 1.00 86.69 374 THR A O 1
ATOM 2897 N N . SER A 1 375 ? 22.624 0.091 -6.754 1.00 85.50 375 SER A N 1
ATOM 2898 C CA . SER A 1 375 ? 23.278 0.316 -5.458 1.00 85.50 375 SER A CA 1
ATOM 2899 C C . SER A 1 375 ? 22.619 1.440 -4.643 1.00 85.50 375 SER A C 1
ATOM 2901 O O . SER A 1 375 ? 22.589 1.383 -3.408 1.00 85.50 375 SER A O 1
ATOM 2903 N N . ALA A 1 376 ? 22.032 2.435 -5.322 1.00 84.31 376 ALA A N 1
ATOM 2904 C CA . ALA A 1 376 ? 21.298 3.536 -4.698 1.00 84.31 376 ALA A CA 1
ATOM 2905 C C . ALA A 1 376 ? 20.087 3.051 -3.881 1.00 84.31 376 ALA A C 1
ATOM 2907 O O . ALA A 1 376 ? 19.756 3.645 -2.853 1.00 84.31 376 ALA A O 1
ATOM 2908 N N . MET A 1 377 ? 19.453 1.953 -4.302 1.00 86.81 377 MET A N 1
ATOM 2909 C CA . MET A 1 377 ? 18.279 1.385 -3.636 1.00 86.81 377 MET A CA 1
ATOM 2910 C C . MET A 1 377 ? 18.617 0.146 -2.810 1.00 86.81 377 MET A C 1
ATOM 2912 O O . MET A 1 377 ? 17.986 -0.078 -1.780 1.00 86.81 377 MET A O 1
ATOM 2916 N N . GLU A 1 378 ? 19.615 -0.654 -3.198 1.00 90.38 378 GLU A N 1
ATOM 2917 C CA . GLU A 1 378 ? 20.025 -1.835 -2.421 1.00 90.38 378 GLU A CA 1
ATOM 2918 C C . GLU A 1 378 ? 20.488 -1.467 -1.013 1.00 90.38 378 GLU A C 1
ATOM 2920 O O . GLU A 1 378 ? 20.230 -2.202 -0.061 1.00 90.38 378 GLU A O 1
ATOM 2925 N N . SER A 1 379 ? 21.120 -0.302 -0.862 1.00 92.00 379 SER A N 1
ATOM 2926 C CA . SER A 1 379 ? 21.534 0.231 0.440 1.00 92.00 379 SER A CA 1
ATOM 2927 C C . SER A 1 379 ? 20.364 0.644 1.346 1.00 92.00 379 SER A C 1
ATOM 2929 O O . SER A 1 379 ? 20.583 0.966 2.515 1.00 92.00 379 SER A O 1
ATOM 2931 N N . LYS A 1 380 ? 19.124 0.620 0.843 1.00 93.88 380 LYS A N 1
ATOM 2932 C CA . LYS A 1 380 ? 17.909 1.028 1.555 1.00 93.88 380 LYS A CA 1
ATOM 2933 C C . LYS A 1 380 ? 17.008 -0.177 1.808 1.00 93.88 380 LYS A C 1
ATOM 2935 O O . LYS A 1 380 ? 16.865 -1.057 0.957 1.00 93.88 380 LYS A O 1
ATOM 2940 N N . ALA A 1 381 ? 16.380 -0.216 2.982 1.00 96.94 381 ALA A N 1
ATOM 2941 C CA . ALA A 1 381 ? 15.291 -1.155 3.226 1.00 96.94 381 ALA A CA 1
ATOM 2942 C C . ALA A 1 381 ? 14.102 -0.820 2.317 1.00 96.94 381 ALA A C 1
ATOM 2944 O O . ALA A 1 381 ? 13.971 0.325 1.882 1.00 96.94 381 ALA A O 1
ATOM 2945 N N . GLY A 1 382 ? 13.275 -1.820 2.001 1.00 97.50 382 GLY A N 1
ATOM 2946 C CA . GLY A 1 382 ? 12.082 -1.613 1.178 1.00 97.50 382 GLY A CA 1
ATOM 2947 C C . GLY A 1 382 ? 11.125 -0.593 1.802 1.00 97.50 382 GLY A C 1
ATOM 2948 O O . GLY A 1 382 ? 11.115 -0.419 3.017 1.00 97.50 382 GLY A O 1
ATOM 2949 N N . PHE A 1 383 ? 10.308 0.075 0.993 1.00 97.81 383 PHE A N 1
ATOM 2950 C CA . PHE A 1 383 ? 9.434 1.159 1.460 1.00 97.81 383 PHE A CA 1
ATOM 2951 C C . PHE A 1 383 ? 8.405 0.716 2.512 1.00 97.81 383 PHE A C 1
ATOM 2953 O O . PHE A 1 383 ? 8.049 1.482 3.399 1.00 97.81 383 PHE A O 1
ATOM 2960 N N . CYS A 1 384 ? 7.940 -0.534 2.467 1.00 98.38 384 CYS A N 1
ATOM 2961 C CA . CYS A 1 384 ? 7.018 -1.055 3.479 1.00 98.38 384 CYS A CA 1
ATOM 2962 C C . CYS A 1 384 ? 7.733 -1.415 4.794 1.00 98.38 384 CYS A C 1
ATOM 2964 O O . CYS A 1 384 ? 7.073 -1.741 5.784 1.00 98.38 384 CYS A O 1
ATOM 2966 N N . TYR A 1 385 ? 9.070 -1.412 4.831 1.00 97.56 385 TYR A N 1
ATOM 2967 C CA . TYR A 1 385 ? 9.833 -1.722 6.034 1.00 97.56 385 TYR A CA 1
ATOM 2968 C C . TYR A 1 385 ? 9.702 -0.583 7.050 1.00 97.56 385 TYR A C 1
ATOM 2970 O O . TYR A 1 385 ? 10.179 0.527 6.835 1.00 97.56 385 TYR A O 1
ATOM 2978 N N . LYS A 1 386 ? 9.073 -0.882 8.195 1.00 96.50 386 LYS A N 1
ATOM 2979 C CA . LYS A 1 386 ? 8.748 0.086 9.263 1.00 96.50 386 LYS A CA 1
ATOM 2980 C C . LYS A 1 386 ? 7.801 1.218 8.837 1.00 96.50 386 LYS A C 1
ATOM 2982 O O . LYS A 1 386 ? 7.773 2.256 9.502 1.00 96.50 386 LYS A O 1
ATOM 2987 N N . LEU A 1 387 ? 7.027 1.026 7.773 1.00 97.94 387 LEU A N 1
ATOM 2988 C CA . LEU A 1 387 ? 5.855 1.855 7.513 1.00 97.94 387 LEU A CA 1
ATOM 2989 C C . LEU A 1 387 ? 4.797 1.587 8.595 1.00 97.94 387 LEU A C 1
ATOM 2991 O O . LEU A 1 387 ? 4.733 0.472 9.124 1.00 97.94 387 LEU A O 1
ATOM 2995 N N . ASP A 1 388 ? 3.985 2.591 8.930 1.00 96.06 388 ASP A N 1
ATOM 2996 C CA . ASP A 1 388 ? 2.851 2.426 9.839 1.00 96.06 388 ASP A CA 1
ATOM 2997 C C . ASP A 1 388 ? 2.024 1.185 9.461 1.00 96.06 388 ASP A C 1
ATOM 2999 O O . ASP A 1 388 ? 1.538 1.041 8.335 1.00 96.06 388 ASP A O 1
ATOM 3003 N N . ALA A 1 389 ? 1.915 0.251 10.406 1.00 94.06 389 ALA A N 1
ATOM 3004 C CA . ALA A 1 389 ? 1.324 -1.054 10.143 1.00 94.06 389 ALA A CA 1
ATOM 3005 C C . ALA A 1 389 ? -0.191 -0.969 9.905 1.00 94.06 389 ALA A C 1
ATOM 3007 O O . ALA A 1 389 ? -0.736 -1.802 9.179 1.00 94.06 389 ALA A O 1
ATOM 3008 N N . GLU A 1 390 ? -0.868 0.018 10.498 1.00 93.00 390 GLU A N 1
ATOM 3009 C CA . GLU A 1 390 ? -2.301 0.226 10.311 1.00 93.00 390 GLU A CA 1
ATOM 3010 C C . GLU A 1 390 ? -2.578 0.792 8.915 1.00 93.00 390 GLU A C 1
ATOM 3012 O O . GLU A 1 390 ? -3.431 0.274 8.193 1.00 93.00 390 GLU A O 1
ATOM 3017 N N . PHE A 1 391 ? -1.783 1.776 8.488 1.00 97.19 391 PHE A N 1
ATOM 3018 C CA . PHE A 1 391 ? -1.812 2.309 7.131 1.00 97.19 391 PHE A CA 1
ATOM 3019 C C . PHE A 1 391 ? -1.516 1.223 6.094 1.00 97.19 391 PHE A C 1
ATOM 3021 O O . PHE A 1 391 ? -2.303 1.019 5.172 1.00 97.19 391 PHE A O 1
ATOM 3028 N N . LEU A 1 392 ? -0.427 0.464 6.260 1.00 97.44 392 LEU A N 1
ATOM 3029 C CA . LEU A 1 392 ? -0.043 -0.602 5.327 1.00 97.44 392 LEU A CA 1
ATOM 3030 C C . LEU A 1 392 ? -1.114 -1.704 5.205 1.00 97.44 392 LEU A C 1
ATOM 3032 O O . LEU A 1 392 ? -1.237 -2.341 4.150 1.00 97.44 392 LEU A O 1
ATOM 3036 N N . ALA A 1 393 ? -1.876 -1.945 6.276 1.00 94.56 393 ALA A N 1
ATOM 3037 C CA . ALA A 1 393 ? -3.012 -2.863 6.279 1.00 94.56 393 ALA A CA 1
ATOM 3038 C C . ALA A 1 393 ? -4.262 -2.275 5.599 1.00 94.56 393 ALA A C 1
ATOM 3040 O O . ALA A 1 393 ? -5.042 -3.036 5.024 1.00 94.56 393 ALA A O 1
ATOM 3041 N N . ALA A 1 394 ? -4.446 -0.953 5.650 1.00 96.38 394 ALA A N 1
ATOM 3042 C CA . ALA A 1 394 ? -5.525 -0.246 4.961 1.00 96.38 394 ALA A CA 1
ATOM 3043 C C . ALA A 1 394 ? -5.254 -0.037 3.458 1.00 96.38 394 ALA A C 1
ATOM 3045 O O . ALA A 1 394 ? -6.201 0.096 2.679 1.00 96.38 394 ALA A O 1
ATOM 3046 N N . VAL A 1 395 ? -3.981 -0.033 3.047 1.00 98.31 395 VAL A N 1
ATOM 3047 C CA . VAL A 1 395 ? -3.575 0.035 1.637 1.00 98.31 395 VAL A CA 1
ATOM 3048 C C . VAL A 1 395 ? -3.906 -1.267 0.909 1.00 98.31 395 VAL A C 1
ATOM 3050 O O . VAL A 1 395 ? -3.409 -2.350 1.252 1.00 98.31 395 VAL A O 1
ATOM 3053 N N . SER A 1 396 ? -4.692 -1.126 -0.154 1.00 98.12 396 SER A N 1
ATOM 3054 C CA . SER A 1 396 ? -5.106 -2.210 -1.044 1.00 98.12 396 SER A CA 1
ATOM 3055 C C . SER A 1 396 ? -4.258 -2.193 -2.322 1.00 98.12 396 SER A C 1
ATOM 3057 O O . SER A 1 396 ? -3.876 -1.114 -2.779 1.00 98.12 396 SER A O 1
ATOM 3059 N N . PRO A 1 397 ? -3.932 -3.353 -2.923 1.00 98.50 397 PRO A N 1
ATOM 3060 C CA . PRO A 1 397 ? -3.305 -3.372 -4.239 1.00 98.50 397 PRO A CA 1
ATOM 3061 C C . PRO A 1 397 ? -4.200 -2.681 -5.274 1.00 98.50 397 PRO A C 1
ATOM 3063 O O . PRO A 1 397 ? -5.381 -3.013 -5.399 1.00 98.50 397 PRO A O 1
ATOM 3066 N N . ALA A 1 398 ? -3.637 -1.728 -6.007 1.00 98.25 398 ALA A N 1
ATOM 3067 C CA . ALA A 1 398 ? -4.260 -1.108 -7.164 1.00 98.25 398 ALA A CA 1
ATOM 3068 C C . ALA A 1 398 ? -3.897 -1.868 -8.432 1.00 98.25 398 ALA A C 1
ATOM 3070 O O . ALA A 1 398 ? -2.767 -2.341 -8.566 1.00 98.25 398 ALA A O 1
ATOM 3071 N N . ARG A 1 399 ? -4.826 -1.883 -9.384 1.00 96.62 399 ARG A N 1
ATOM 3072 C CA . ARG A 1 399 ? -4.570 -2.327 -10.747 1.00 96.62 399 ARG A CA 1
ATOM 3073 C C . ARG A 1 399 ? -4.069 -1.146 -11.573 1.00 96.62 399 ARG A C 1
ATOM 3075 O O . ARG A 1 399 ? -4.840 -0.260 -11.950 1.00 96.62 399 ARG A O 1
ATOM 3082 N N . ILE A 1 400 ? -2.769 -1.118 -11.845 1.00 95.12 400 ILE A N 1
ATOM 3083 C CA . ILE A 1 400 ? -2.122 -0.052 -12.614 1.00 95.12 400 ILE A CA 1
ATOM 3084 C C . ILE A 1 400 ? -1.869 -0.509 -14.044 1.00 95.12 400 ILE A C 1
ATOM 3086 O O . ILE A 1 400 ? -1.335 -1.592 -14.266 1.00 95.12 400 ILE A O 1
ATOM 3090 N N . THR A 1 401 ? -2.209 0.333 -15.018 1.00 93.75 401 THR A N 1
ATOM 3091 C CA . THR A 1 401 ? -1.834 0.100 -16.415 1.00 93.75 401 THR A CA 1
ATOM 3092 C C . THR A 1 401 ? -0.652 0.998 -16.774 1.00 93.75 401 THR A C 1
ATOM 3094 O O . THR A 1 401 ? -0.556 2.146 -16.321 1.00 93.75 401 THR A O 1
ATOM 3097 N N . THR A 1 402 ? 0.297 0.443 -17.527 1.00 91.00 402 THR A N 1
ATOM 3098 C CA . THR A 1 402 ? 1.541 1.109 -17.935 1.00 91.00 402 THR A CA 1
ATOM 3099 C C . THR A 1 402 ? 1.803 0.839 -19.410 1.00 91.00 402 THR A C 1
ATOM 3101 O O . THR A 1 402 ? 1.604 -0.280 -19.881 1.00 91.00 402 THR A O 1
ATOM 3104 N N . ALA A 1 403 ? 2.223 1.856 -20.159 1.00 88.56 403 ALA A N 1
ATOM 3105 C CA . ALA A 1 403 ? 2.589 1.690 -21.563 1.00 88.56 403 ALA A CA 1
ATOM 3106 C C . ALA A 1 403 ? 3.881 0.865 -21.704 1.00 88.56 403 ALA A C 1
ATOM 3108 O O . ALA A 1 403 ? 4.805 1.022 -20.909 1.00 88.56 403 ALA A O 1
ATOM 3109 N N . LEU A 1 404 ? 3.955 0.023 -22.737 1.00 87.44 404 LEU A N 1
ATOM 3110 C CA . LEU A 1 404 ? 5.130 -0.800 -23.033 1.00 87.44 404 LEU A CA 1
ATOM 3111 C C . LEU A 1 404 ? 5.994 -0.195 -24.152 1.00 87.44 404 LEU A C 1
ATOM 3113 O O . LEU A 1 404 ? 5.444 0.330 -25.131 1.00 87.44 404 LEU A O 1
ATOM 3117 N N . PRO A 1 405 ? 7.335 -0.291 -24.055 1.00 80.19 405 PRO A N 1
ATOM 3118 C CA . PRO A 1 405 ? 8.230 0.008 -25.168 1.00 80.19 405 PRO A CA 1
ATOM 3119 C C . PRO A 1 405 ? 7.949 -0.893 -26.377 1.00 80.19 405 PRO A C 1
ATOM 3121 O O . PRO A 1 405 ? 7.588 -2.056 -26.234 1.00 80.19 405 PRO A O 1
ATOM 3124 N N . GLU A 1 406 ? 8.171 -0.388 -27.594 1.00 80.75 406 GLU A N 1
ATOM 3125 C CA . GLU A 1 406 ? 8.061 -1.203 -28.823 1.00 80.75 406 GLU A CA 1
ATOM 3126 C C . GLU A 1 406 ? 9.009 -2.406 -28.822 1.00 80.75 406 GLU A C 1
ATOM 3128 O O . GLU A 1 406 ? 8.645 -3.468 -29.317 1.00 80.75 406 GLU A O 1
ATOM 3133 N N . ALA A 1 407 ? 10.201 -2.248 -28.234 1.00 82.56 407 ALA A N 1
ATOM 3134 C CA . ALA A 1 407 ? 11.162 -3.336 -28.065 1.00 82.56 407 ALA A CA 1
ATOM 3135 C C . ALA A 1 407 ? 10.600 -4.492 -27.214 1.00 82.56 407 ALA A C 1
ATOM 3137 O O . ALA A 1 407 ? 11.064 -5.619 -27.346 1.00 82.56 407 ALA A O 1
ATOM 3138 N N . ASP A 1 408 ? 9.567 -4.226 -26.406 1.00 82.38 408 ASP A N 1
ATOM 3139 C CA . ASP A 1 408 ? 8.853 -5.209 -25.585 1.00 82.38 408 ASP A CA 1
ATOM 3140 C C . ASP A 1 408 ? 7.475 -5.579 -26.161 1.00 82.38 408 ASP A C 1
ATOM 3142 O O . ASP A 1 408 ? 6.623 -6.113 -25.452 1.00 82.38 408 ASP A O 1
ATOM 3146 N N . GLY A 1 409 ? 7.232 -5.282 -27.442 1.00 84.44 409 GLY A N 1
ATOM 3147 C CA . GLY A 1 409 ? 5.979 -5.584 -28.142 1.00 84.44 409 GLY A CA 1
ATOM 3148 C C . GLY A 1 409 ? 4.968 -4.433 -28.197 1.00 84.44 409 GLY A C 1
ATOM 3149 O O . GLY A 1 409 ? 3.946 -4.563 -28.871 1.00 84.44 409 GLY A O 1
ATOM 3150 N N . GLY A 1 410 ? 5.251 -3.292 -27.559 1.00 84.19 410 GLY A N 1
ATOM 3151 C CA . GLY A 1 410 ? 4.375 -2.118 -27.562 1.00 84.19 410 GLY A CA 1
ATOM 3152 C C . GLY A 1 410 ? 3.048 -2.325 -26.817 1.00 84.19 410 GLY A C 1
ATOM 3153 O O . GLY A 1 410 ? 2.848 -3.301 -26.099 1.00 84.19 410 GLY A O 1
ATOM 3154 N N . GLY A 1 411 ? 2.120 -1.374 -26.962 1.00 88.12 411 GLY A N 1
ATOM 3155 C CA . GLY A 1 411 ? 0.834 -1.414 -26.260 1.00 88.12 411 GLY A CA 1
ATOM 3156 C C . GLY A 1 411 ? 0.967 -1.068 -24.775 1.00 88.12 411 GLY A C 1
ATOM 3157 O O . GLY A 1 411 ? 1.561 -0.044 -24.424 1.00 88.12 411 GLY A O 1
ATOM 3158 N N . SER A 1 412 ? 0.381 -1.890 -23.907 1.00 91.00 412 SER A N 1
ATOM 3159 C CA . SER A 1 412 ? 0.358 -1.675 -22.460 1.00 91.00 412 SER A CA 1
ATOM 3160 C C . SER A 1 412 ? 0.290 -2.983 -21.687 1.00 91.00 412 SER A C 1
ATOM 3162 O O . SER A 1 412 ? -0.199 -3.989 -22.197 1.00 91.00 412 SER A O 1
ATOM 3164 N N . GLU A 1 413 ? 0.676 -2.930 -20.422 1.00 92.94 413 GLU A N 1
ATOM 3165 C CA . GLU A 1 413 ? 0.512 -4.014 -19.462 1.00 92.94 413 GLU A CA 1
ATOM 3166 C C . GLU A 1 413 ? -0.208 -3.539 -18.206 1.00 92.94 413 GLU A C 1
ATOM 3168 O O . GLU A 1 413 ? -0.259 -2.343 -17.912 1.00 92.94 413 GLU A O 1
ATOM 3173 N N . THR A 1 414 ? -0.725 -4.501 -17.449 1.00 95.31 414 THR A N 1
ATOM 3174 C CA . THR A 1 414 ? -1.333 -4.269 -16.145 1.00 95.31 414 THR A CA 1
ATOM 3175 C C . THR A 1 414 ? -0.493 -4.928 -15.060 1.00 95.31 414 THR A C 1
ATOM 3177 O O . THR A 1 414 ? 0.008 -6.038 -15.231 1.00 95.31 414 THR A O 1
ATOM 3180 N N . THR A 1 415 ? -0.333 -4.244 -13.934 1.00 95.81 415 THR A N 1
ATOM 3181 C CA . THR A 1 415 ? 0.384 -4.738 -12.757 1.00 95.81 415 THR A CA 1
ATOM 3182 C C . THR A 1 415 ? -0.442 -4.437 -11.516 1.00 95.81 415 THR A C 1
ATOM 3184 O O . THR A 1 415 ? -1.030 -3.364 -11.419 1.00 95.81 415 THR A O 1
ATOM 3187 N N . ASP A 1 416 ? -0.480 -5.365 -10.564 1.00 97.94 416 ASP A N 1
ATOM 3188 C CA . ASP A 1 416 ? -1.135 -5.142 -9.277 1.00 97.94 416 ASP A CA 1
ATOM 3189 C C . ASP A 1 416 ? -0.080 -4.782 -8.226 1.00 97.94 416 ASP A C 1
ATOM 3191 O O . ASP A 1 416 ? 0.889 -5.519 -8.028 1.00 97.94 416 ASP A O 1
ATOM 3195 N N . ALA A 1 417 ? -0.241 -3.642 -7.551 1.00 98.38 417 ALA A N 1
ATOM 3196 C CA . ALA A 1 417 ? 0.739 -3.153 -6.579 1.00 98.38 417 ALA A CA 1
ATOM 3197 C C . ALA A 1 417 ? 0.089 -2.337 -5.458 1.00 98.38 417 ALA A C 1
ATOM 3199 O O . ALA A 1 417 ? -0.841 -1.570 -5.700 1.00 98.38 417 ALA A O 1
ATOM 3200 N N . LYS A 1 418 ? 0.596 -2.458 -4.224 1.00 98.62 418 LYS A N 1
ATOM 3201 C CA . LYS A 1 418 ? 0.153 -1.612 -3.100 1.00 98.62 418 LYS A CA 1
ATOM 3202 C C . LYS A 1 418 ? 0.661 -0.183 -3.241 1.00 98.62 418 LYS A C 1
ATOM 3204 O O . LYS A 1 418 ? -0.086 0.762 -3.008 1.00 98.62 418 LYS A O 1
ATOM 3209 N N . PHE A 1 419 ? 1.929 -0.052 -3.620 1.00 98.81 419 PHE A N 1
ATOM 3210 C CA . PHE A 1 419 ? 2.583 1.227 -3.851 1.00 98.81 419 PHE A CA 1
ATOM 3211 C C . PHE A 1 419 ? 3.167 1.280 -5.258 1.00 98.81 419 PHE A C 1
ATOM 3213 O O . PHE A 1 419 ? 3.762 0.313 -5.735 1.00 98.81 419 PHE A O 1
ATOM 3220 N N . TRP A 1 420 ? 3.013 2.420 -5.919 1.00 98.38 420 TRP A N 1
ATOM 3221 C CA . TRP A 1 420 ? 3.540 2.676 -7.260 1.00 98.38 420 TRP A CA 1
ATOM 3222 C C . TRP A 1 420 ? 3.897 4.159 -7.416 1.00 98.38 420 TRP A C 1
ATOM 3224 O O . TRP A 1 420 ? 3.706 4.946 -6.494 1.00 98.38 420 TRP A O 1
ATOM 3234 N N . ILE A 1 421 ? 4.407 4.551 -8.582 1.00 97.25 421 ILE A N 1
ATOM 3235 C CA . ILE A 1 421 ? 4.550 5.961 -8.975 1.00 97.25 421 ILE A CA 1
ATOM 3236 C C . ILE A 1 421 ? 3.539 6.296 -10.075 1.00 97.25 421 ILE A C 1
ATOM 3238 O O . ILE A 1 421 ? 3.233 5.466 -10.942 1.00 97.25 421 ILE A O 1
ATOM 3242 N N . LEU A 1 422 ? 2.994 7.511 -10.051 1.00 96.31 422 LEU A N 1
ATOM 3243 C CA . LEU A 1 422 ? 1.941 7.907 -10.987 1.00 96.31 422 LEU A CA 1
ATOM 3244 C C . LEU A 1 422 ? 2.395 7.864 -12.452 1.00 96.31 422 LEU A C 1
ATOM 3246 O O . LEU A 1 422 ? 3.581 7.936 -12.773 1.00 96.31 422 LEU A O 1
ATOM 3250 N N . SER A 1 423 ? 1.428 7.736 -13.357 1.00 92.88 423 SER A N 1
ATOM 3251 C CA . SER A 1 423 ? 1.666 7.857 -14.787 1.00 92.88 423 SER A CA 1
ATOM 3252 C C . SER A 1 423 ? 1.529 9.301 -15.217 1.00 92.88 423 SER A C 1
ATOM 3254 O O . SER A 1 423 ? 0.909 10.149 -14.571 1.00 92.88 423 SER A O 1
ATOM 3256 N N . TYR A 1 424 ? 2.041 9.549 -16.405 1.00 89.56 424 TYR A N 1
ATOM 3257 C CA . TYR A 1 424 ? 1.753 10.721 -17.185 1.00 89.56 424 TYR A CA 1
ATOM 3258 C C . TYR A 1 424 ? 0.258 11.020 -17.270 1.00 89.56 424 TYR A C 1
ATOM 3260 O O . TYR A 1 424 ? -0.141 12.150 -16.992 1.00 89.56 424 TYR A O 1
ATOM 3268 N N . SER A 1 425 ? -0.568 10.036 -17.640 1.00 90.00 425 SER A N 1
ATOM 3269 C CA . SER A 1 425 ? -2.003 10.259 -17.840 1.00 90.00 425 SER A CA 1
ATOM 3270 C C . SER A 1 425 ? -2.706 10.653 -16.539 1.00 90.00 425 SER A C 1
ATOM 3272 O O . SER A 1 425 ? -3.563 11.534 -16.555 1.00 90.00 425 SER A O 1
ATOM 3274 N N . GLN A 1 426 ? -2.274 10.100 -15.402 1.00 93.69 426 GLN A N 1
ATOM 3275 C CA . GLN A 1 426 ? -2.794 10.449 -14.078 1.00 93.69 426 GLN A CA 1
ATOM 3276 C C . GLN A 1 426 ? -2.490 11.900 -13.684 1.00 93.69 426 GLN A C 1
ATOM 3278 O O . GLN A 1 426 ? -3.312 12.541 -13.030 1.00 93.69 426 GLN A O 1
ATOM 3283 N N . VAL A 1 427 ? -1.343 12.437 -14.108 1.00 92.75 427 VAL A N 1
ATOM 3284 C CA . VAL A 1 427 ? -0.871 13.781 -13.724 1.00 92.75 427 VAL A CA 1
ATOM 3285 C C . VAL A 1 427 ? -1.216 14.858 -14.759 1.00 92.75 427 VAL A C 1
ATOM 3287 O O . VAL A 1 427 ? -1.427 16.025 -14.426 1.00 92.75 427 VAL A O 1
ATOM 3290 N N . ASN A 1 428 ? -1.247 14.512 -16.040 1.00 87.88 428 ASN A N 1
ATOM 3291 C CA . ASN A 1 428 ? -1.362 15.474 -17.140 1.00 87.88 428 ASN A CA 1
ATOM 3292 C C . ASN A 1 428 ? -2.567 15.223 -18.049 1.00 87.88 428 ASN A C 1
ATOM 3294 O O . ASN A 1 428 ? -2.813 16.037 -18.937 1.00 87.88 428 ASN A O 1
ATOM 3298 N N . GLY A 1 429 ? -3.301 14.131 -17.834 1.00 87.75 429 GLY A N 1
ATOM 3299 C CA . GLY A 1 429 ? -4.316 13.662 -18.767 1.00 87.75 429 GLY A CA 1
ATOM 3300 C C . GLY A 1 429 ? -3.712 12.996 -19.995 1.00 87.75 429 GLY A C 1
ATOM 3301 O O . GLY A 1 429 ? -2.491 12.899 -20.153 1.00 87.75 429 GLY A O 1
ATOM 3302 N N . LEU A 1 430 ? -4.587 12.507 -20.872 1.00 80.12 430 LEU A N 1
ATOM 3303 C CA . LEU A 1 430 ? -4.169 11.972 -22.160 1.00 80.12 430 LEU A CA 1
ATOM 3304 C C . LEU A 1 430 ? -3.547 13.104 -22.981 1.00 80.12 430 LEU A C 1
ATOM 3306 O O . LEU A 1 430 ? -4.165 14.154 -23.165 1.00 80.12 430 LEU A O 1
ATOM 3310 N N . LYS A 1 431 ? -2.340 12.896 -23.502 1.00 66.06 431 LYS A N 1
ATOM 3311 C CA . LYS A 1 431 ? -1.743 13.825 -24.457 1.00 66.06 431 LYS A CA 1
ATOM 3312 C C . LYS A 1 431 ? -1.297 13.077 -25.699 1.00 66.06 431 LYS A C 1
ATOM 3314 O O . LYS A 1 431 ? -0.653 12.041 -25.611 1.00 66.06 431 LYS A O 1
ATOM 3319 N N . THR A 1 432 ? -1.629 13.643 -26.849 1.00 61.41 432 THR A N 1
ATOM 3320 C CA . THR A 1 432 ? -1.133 13.246 -28.167 1.00 61.41 432 THR A CA 1
ATOM 3321 C C . THR A 1 432 ? 0.022 14.176 -28.537 1.00 61.41 432 THR A C 1
ATOM 3323 O O . THR A 1 432 ? -0.149 15.091 -29.343 1.00 61.41 432 THR A O 1
ATOM 3326 N N . ASN A 1 433 ? 1.165 14.058 -27.861 1.00 59.91 433 ASN A N 1
ATOM 3327 C CA . ASN A 1 433 ? 2.358 14.834 -28.209 1.00 59.91 433 ASN A CA 1
ATOM 3328 C C . ASN A 1 433 ? 3.573 13.934 -28.416 1.00 59.91 433 ASN A C 1
ATOM 3330 O O . ASN A 1 433 ? 3.608 12.820 -27.904 1.00 59.91 433 ASN A O 1
ATOM 3334 N N . ASP A 1 434 ? 4.585 14.490 -29.084 1.00 59.62 434 ASP A N 1
ATOM 3335 C CA . ASP A 1 434 ? 5.876 13.872 -29.417 1.00 59.62 434 ASP A CA 1
ATOM 3336 C C . ASP A 1 434 ? 6.752 13.541 -28.188 1.00 59.62 434 ASP A C 1
ATOM 3338 O O . ASP A 1 434 ? 7.971 13.650 -28.238 1.00 59.62 434 ASP A O 1
ATOM 3342 N N . TYR A 1 435 ? 6.179 13.194 -27.040 1.00 66.44 435 TYR A N 1
ATOM 3343 C CA . TYR A 1 435 ? 6.933 12.705 -25.882 1.00 66.44 435 TYR A CA 1
ATOM 3344 C C . TYR A 1 435 ? 6.390 11.377 -25.347 1.00 66.44 435 TYR A C 1
ATOM 3346 O O . TYR A 1 435 ? 7.107 10.696 -24.612 1.00 66.44 435 TYR A O 1
ATOM 3354 N N . VAL A 1 436 ? 5.164 10.995 -25.721 1.00 65.25 436 VAL A N 1
ATOM 3355 C CA . VAL A 1 436 ? 4.498 9.766 -25.277 1.00 65.25 436 VAL A CA 1
ATOM 3356 C C . VAL A 1 436 ? 4.338 8.848 -26.491 1.00 65.25 436 VAL A C 1
ATOM 3358 O O . VAL A 1 436 ? 3.588 9.169 -27.407 1.00 65.25 436 VAL A O 1
ATOM 3361 N N . LYS A 1 437 ? 5.064 7.717 -26.504 1.00 60.50 437 LYS A N 1
ATOM 3362 C CA . LYS A 1 437 ? 5.215 6.843 -27.692 1.00 60.50 437 LYS A CA 1
ATOM 3363 C C . LYS A 1 437 ? 3.895 6.301 -28.215 1.00 60.50 437 LYS A C 1
ATOM 3365 O O . LYS A 1 437 ? 3.681 6.208 -29.415 1.00 60.50 437 LYS A O 1
ATOM 3370 N N . ASN A 1 438 ? 3.032 5.928 -27.276 1.00 62.22 438 ASN A N 1
ATOM 3371 C CA . ASN A 1 438 ? 1.771 5.265 -27.528 1.00 62.22 438 ASN A CA 1
ATOM 3372 C C . ASN A 1 438 ? 0.676 6.109 -26.885 1.00 62.22 438 ASN A C 1
ATOM 3374 O O . ASN A 1 438 ? 0.803 6.493 -25.722 1.00 62.22 438 ASN A O 1
ATOM 3378 N N . VAL A 1 439 ? -0.419 6.365 -27.604 1.00 67.19 439 VAL A N 1
ATOM 3379 C CA . VAL A 1 439 ? -1.624 6.996 -27.038 1.00 67.19 439 VAL A CA 1
ATOM 3380 C C . VAL A 1 439 ? -2.347 5.968 -26.157 1.00 67.19 439 VAL A C 1
ATOM 3382 O O . VAL A 1 439 ? -3.455 5.529 -26.445 1.00 67.19 439 VAL A O 1
ATOM 3385 N N . VAL A 1 440 ? -1.674 5.521 -25.100 1.00 76.38 440 VAL A N 1
ATOM 3386 C CA . VAL A 1 440 ? -2.217 4.638 -24.076 1.00 76.38 440 VAL A CA 1
ATOM 3387 C C . VAL A 1 440 ? -2.701 5.530 -22.948 1.00 76.38 440 VAL A C 1
ATOM 3389 O O . VAL A 1 440 ? -1.928 6.259 -22.323 1.00 76.38 440 VAL A O 1
ATOM 3392 N N . ALA A 1 441 ? -3.998 5.465 -22.675 1.00 81.31 441 ALA A N 1
ATOM 3393 C CA . ALA A 1 441 ? -4.540 5.966 -21.425 1.00 81.31 441 ALA A CA 1
ATOM 3394 C C . ALA A 1 441 ? -4.129 4.994 -20.309 1.00 81.31 441 ALA A C 1
ATOM 3396 O O . ALA A 1 441 ? -4.820 4.015 -20.052 1.00 81.31 441 ALA A O 1
ATOM 3397 N N . GLU A 1 442 ? -2.976 5.231 -19.681 1.00 88.00 442 GLU A N 1
ATOM 3398 C CA . GLU A 1 442 ? -2.455 4.353 -18.624 1.00 88.00 442 GLU A CA 1
ATOM 3399 C C . GLU A 1 442 ? -3.403 4.276 -17.422 1.00 88.00 442 GLU A C 1
ATOM 3401 O O . GLU A 1 442 ? -3.588 3.216 -16.860 1.00 88.00 442 GLU A O 1
ATOM 3406 N N . ASN A 1 443 ? -4.042 5.382 -17.048 1.00 90.00 443 ASN A N 1
ATOM 3407 C CA . ASN A 1 443 ? -5.169 5.467 -16.111 1.00 90.00 443 ASN A CA 1
ATOM 3408 C C . ASN A 1 443 ? -5.831 6.851 -16.264 1.00 90.00 443 ASN A C 1
ATOM 3410 O O . ASN A 1 443 ? -5.254 7.755 -16.884 1.00 90.00 443 ASN A O 1
ATOM 3414 N N . ASP A 1 444 ? -6.997 7.040 -15.650 1.00 92.06 444 ASP A N 1
ATOM 3415 C CA . ASP A 1 444 ? -7.691 8.327 -15.629 1.00 92.06 444 ASP A CA 1
ATOM 3416 C C . ASP A 1 444 ? -6.859 9.434 -14.971 1.00 92.06 444 ASP A C 1
ATOM 3418 O O . ASP A 1 444 ? -6.145 9.218 -13.990 1.00 92.06 444 ASP A O 1
ATOM 3422 N N . GLN A 1 445 ? -6.984 10.658 -15.496 1.00 94.69 445 GLN A N 1
ATOM 3423 C CA . GLN A 1 445 ? -6.372 11.830 -14.873 1.00 94.69 445 GLN A CA 1
ATOM 3424 C C . GLN A 1 445 ? -6.982 12.075 -13.498 1.00 94.69 445 GLN A C 1
ATOM 3426 O O . GLN A 1 445 ? -8.198 12.245 -13.388 1.00 94.69 445 GLN A O 1
ATOM 3431 N N . LEU A 1 446 ? -6.147 12.171 -12.469 1.00 97.19 446 LEU A N 1
ATOM 3432 C CA . LEU A 1 446 ? -6.590 12.349 -11.092 1.00 97.19 446 LEU A CA 1
ATOM 3433 C C . LEU A 1 446 ? -7.171 13.755 -10.871 1.00 97.19 446 LEU A C 1
ATOM 3435 O O . LEU A 1 446 ? -6.656 14.746 -11.395 1.00 97.19 446 LEU A O 1
ATOM 3439 N N . GLU A 1 447 ? -8.243 13.845 -10.089 1.00 97.38 447 GLU A N 1
ATOM 3440 C CA . GLU A 1 447 ? -8.984 15.077 -9.787 1.00 97.38 447 GLU A CA 1
ATOM 3441 C C . GLU A 1 447 ? -8.096 16.215 -9.285 1.00 97.38 447 GLU A C 1
ATOM 3443 O O . GLU A 1 447 ? -8.236 17.350 -9.749 1.00 97.38 447 GLU A O 1
ATOM 3448 N N . TRP A 1 448 ? -7.132 15.917 -8.408 1.00 97.19 448 TRP A N 1
ATOM 3449 C CA . TRP A 1 448 ? -6.170 16.908 -7.923 1.00 97.19 448 TRP A CA 1
ATOM 3450 C C . TRP A 1 448 ? -5.436 17.602 -9.070 1.00 97.19 448 TRP A C 1
ATOM 3452 O O . TRP A 1 448 ? -5.275 18.820 -9.051 1.00 97.19 448 TRP A O 1
ATOM 3462 N N . TYR A 1 449 ? -5.035 16.834 -10.083 1.00 94.75 449 TYR A N 1
ATOM 3463 C CA . TYR A 1 449 ? -4.240 17.305 -11.211 1.00 94.75 449 TYR A CA 1
ATOM 3464 C C . TYR A 1 449 ? -5.064 17.861 -12.377 1.00 94.75 449 TYR A C 1
ATOM 3466 O O . TYR A 1 449 ? -4.504 18.543 -13.240 1.00 94.75 449 TYR A O 1
ATOM 3474 N N . LYS A 1 450 ? -6.379 17.608 -12.413 1.00 94.12 450 LYS A N 1
ATOM 3475 C CA . LYS A 1 450 ? -7.306 18.294 -13.331 1.00 94.12 450 LYS A CA 1
ATOM 3476 C C . LYS A 1 450 ? -7.413 19.784 -13.003 1.00 94.12 450 LYS A C 1
ATOM 3478 O O . LYS A 1 450 ? -7.605 20.599 -13.902 1.00 94.12 450 LYS A O 1
ATOM 3483 N N . ASN A 1 451 ? -7.271 20.148 -11.728 1.00 90.44 451 ASN A N 1
ATOM 3484 C CA . ASN A 1 451 ? -7.262 21.542 -11.315 1.00 90.44 451 ASN A CA 1
ATOM 3485 C C . ASN A 1 451 ? -5.906 22.195 -11.622 1.00 90.44 451 ASN A C 1
ATOM 3487 O O . ASN A 1 451 ? -4.903 21.946 -10.955 1.00 90.44 451 ASN A O 1
ATOM 3491 N N . THR A 1 452 ? -5.884 23.088 -12.610 1.00 84.62 452 THR A N 1
ATOM 3492 C CA . THR A 1 452 ? -4.661 23.757 -13.074 1.00 84.62 452 THR A CA 1
ATOM 3493 C C . THR A 1 452 ? -4.069 24.750 -12.074 1.00 84.62 452 THR A C 1
ATOM 3495 O O . THR A 1 452 ? -2.957 25.224 -12.298 1.00 84.62 452 THR A O 1
ATOM 3498 N N . THR A 1 453 ? -4.780 25.101 -10.997 1.00 89.31 453 THR A N 1
ATOM 3499 C CA . THR A 1 453 ? -4.231 25.955 -9.928 1.00 89.31 453 THR A CA 1
ATOM 3500 C C . THR A 1 453 ? -3.377 25.171 -8.936 1.00 89.31 453 THR A C 1
ATOM 3502 O O . THR A 1 453 ? -2.582 25.765 -8.206 1.00 89.31 453 THR A O 1
ATOM 3505 N N . HIS A 1 454 ? -3.510 23.844 -8.906 1.00 90.56 454 HIS A N 1
ATOM 3506 C CA . HIS A 1 454 ? -2.714 22.999 -8.035 1.00 90.56 454 HIS A CA 1
ATOM 3507 C C . HIS A 1 454 ? -1.308 22.799 -8.594 1.00 90.56 454 HIS A C 1
ATOM 3509 O O . HIS A 1 454 ? -1.095 22.539 -9.780 1.00 90.56 454 HIS A O 1
ATOM 3515 N N . THR A 1 455 ? -0.327 22.896 -7.701 1.00 88.31 455 THR A N 1
ATOM 3516 C CA . THR A 1 455 ? 1.070 22.677 -8.055 1.00 88.31 455 THR A CA 1
ATOM 3517 C C . THR A 1 455 ? 1.364 21.194 -8.283 1.00 88.31 455 THR A C 1
ATOM 3519 O O . THR A 1 455 ? 0.847 20.320 -7.586 1.00 88.31 455 THR A O 1
ATOM 3522 N N . LYS A 1 456 ? 2.240 20.929 -9.255 1.00 90.56 456 LYS A N 1
ATOM 3523 C CA . LYS A 1 456 ? 2.846 19.611 -9.515 1.00 90.56 456 LYS A CA 1
ATOM 3524 C C . LYS A 1 456 ? 4.257 19.501 -8.924 1.00 90.56 456 LYS A C 1
ATOM 3526 O O . LYS A 1 456 ? 4.942 18.499 -9.134 1.00 90.56 456 LYS A O 1
ATOM 3531 N N . LEU A 1 457 ? 4.710 20.560 -8.250 1.00 91.12 457 LEU A N 1
ATOM 3532 C CA . LEU A 1 457 ? 6.019 20.624 -7.615 1.00 91.12 457 LEU A CA 1
ATOM 3533 C C . LEU A 1 457 ? 6.042 19.730 -6.380 1.00 91.12 457 LEU A C 1
ATOM 3535 O O . LEU A 1 457 ? 5.066 19.662 -5.634 1.00 91.12 457 LEU A O 1
ATOM 3539 N N . LYS A 1 458 ? 7.182 19.080 -6.179 1.00 92.94 458 LYS A N 1
ATOM 3540 C CA . LYS A 1 458 ? 7.483 18.246 -5.020 1.00 92.94 458 LYS A CA 1
ATOM 3541 C C . LYS A 1 458 ? 8.782 18.744 -4.413 1.00 92.94 458 LYS A C 1
ATOM 3543 O O . LYS A 1 458 ? 9.662 19.190 -5.153 1.00 92.94 458 LYS A O 1
ATOM 3548 N N . TYR A 1 459 ? 8.889 18.674 -3.096 1.00 93.25 459 TYR A N 1
ATOM 3549 C CA . TYR A 1 459 ? 10.072 19.098 -2.357 1.00 93.25 459 TYR A CA 1
ATOM 3550 C C . TYR A 1 459 ? 10.715 17.893 -1.669 1.00 93.25 459 TYR A C 1
ATOM 3552 O O . TYR A 1 459 ? 10.018 16.915 -1.394 1.00 93.25 459 TYR A O 1
ATOM 3560 N N . PRO A 1 460 ? 12.033 17.924 -1.425 1.00 93.75 460 PRO A N 1
ATOM 3561 C CA . PRO A 1 460 ? 12.699 16.912 -0.621 1.00 93.75 460 PRO A CA 1
ATOM 3562 C C . PRO A 1 460 ? 12.081 16.800 0.772 1.00 93.75 460 PRO A C 1
ATOM 3564 O O . PRO A 1 460 ? 11.885 17.815 1.447 1.00 93.75 460 PRO A O 1
ATOM 3567 N N . ILE A 1 461 ? 11.832 15.572 1.224 1.00 92.94 461 ILE A N 1
ATOM 3568 C CA . ILE A 1 461 ? 11.274 15.310 2.556 1.00 92.94 461 ILE A CA 1
ATOM 3569 C C . ILE A 1 461 ? 12.168 15.834 3.697 1.00 92.94 461 ILE A C 1
ATOM 3571 O O . ILE A 1 461 ? 11.680 16.171 4.770 1.00 92.94 461 ILE A O 1
ATOM 3575 N N . ASP A 1 462 ? 13.472 15.974 3.460 1.00 87.62 462 ASP A N 1
ATOM 3576 C CA . ASP A 1 462 ? 14.459 16.505 4.408 1.00 87.62 462 ASP A CA 1
ATOM 3577 C C . ASP A 1 462 ? 14.516 18.051 4.466 1.00 87.62 462 ASP A C 1
ATOM 3579 O O . ASP A 1 462 ? 15.385 18.624 5.129 1.00 87.62 462 ASP A O 1
ATOM 3583 N N . GLY A 1 463 ? 13.563 18.754 3.841 1.00 79.62 463 GLY A N 1
ATOM 3584 C CA . GLY A 1 463 ? 13.363 20.196 4.033 1.00 79.62 463 GLY A CA 1
ATOM 3585 C C . GLY A 1 463 ? 14.138 21.105 3.073 1.00 79.62 463 GLY A C 1
ATOM 3586 O O . GLY A 1 463 ? 14.504 22.225 3.437 1.00 79.62 463 GLY A O 1
ATOM 3587 N N . GLY A 1 464 ? 14.387 20.657 1.839 1.00 82.12 464 GLY A N 1
ATOM 3588 C CA . GLY A 1 464 ? 15.001 21.477 0.789 1.00 82.12 464 GLY A CA 1
ATOM 3589 C C . GLY A 1 464 ? 14.100 22.618 0.284 1.00 82.12 464 GLY A C 1
ATOM 3590 O O . GLY A 1 464 ? 12.905 22.441 0.073 1.00 82.12 464 GLY A O 1
ATOM 3591 N N . SER A 1 465 ? 14.677 23.798 0.014 1.00 76.88 465 SER A N 1
ATOM 3592 C CA . SER A 1 465 ? 13.943 24.972 -0.507 1.00 76.88 465 SER A CA 1
ATOM 3593 C C . SER A 1 465 ? 13.711 24.958 -2.024 1.00 76.88 465 SER A C 1
ATOM 3595 O O . SER A 1 465 ? 12.997 25.808 -2.558 1.00 76.88 465 SER A O 1
ATOM 3597 N N . SER A 1 466 ? 14.318 24.004 -2.732 1.00 88.38 466 SER A N 1
ATOM 3598 C CA . SER A 1 466 ? 14.171 23.825 -4.177 1.00 88.38 466 SER A CA 1
ATOM 3599 C C . SER A 1 466 ? 13.279 22.627 -4.468 1.00 88.38 466 SER A C 1
ATOM 3601 O O . SER A 1 466 ? 13.436 21.573 -3.855 1.00 88.38 466 SER A O 1
ATOM 3603 N N . TYR A 1 467 ? 12.362 22.788 -5.421 1.00 90.12 467 TYR A N 1
ATOM 3604 C CA . TYR A 1 467 ? 11.576 21.665 -5.915 1.00 90.12 467 TYR A CA 1
ATOM 3605 C C . TYR A 1 467 ? 12.477 20.673 -6.660 1.00 90.12 467 TYR A C 1
ATOM 3607 O O . TYR A 1 467 ? 13.530 21.039 -7.193 1.00 90.12 467 TYR A O 1
ATOM 3615 N N . VAL A 1 468 ? 12.030 19.425 -6.741 1.00 90.62 468 VAL A N 1
ATOM 3616 C CA . VAL A 1 468 ? 12.739 18.342 -7.422 1.00 90.62 468 VAL A CA 1
ATOM 3617 C C . VAL A 1 468 ? 11.941 17.797 -8.594 1.00 90.62 468 VAL A C 1
ATOM 3619 O O . VAL A 1 468 ? 10.710 17.870 -8.635 1.00 90.62 468 VAL A O 1
ATOM 3622 N N . ASN A 1 469 ? 12.662 17.226 -9.556 1.00 90.06 469 ASN A N 1
ATOM 3623 C CA . ASN A 1 469 ? 12.042 16.405 -10.585 1.00 90.06 469 ASN A CA 1
ATOM 3624 C C . ASN A 1 469 ? 11.694 15.048 -9.980 1.00 90.06 469 ASN A C 1
ATOM 3626 O O . ASN A 1 469 ? 12.496 14.516 -9.215 1.00 90.06 469 ASN A O 1
ATOM 3630 N N . TRP A 1 470 ? 10.559 14.466 -10.351 1.00 91.38 470 TRP A N 1
ATOM 3631 C CA . TRP A 1 470 ? 10.106 13.191 -9.791 1.00 91.38 470 TRP A CA 1
ATOM 3632 C C . TRP A 1 470 ? 9.596 12.234 -10.862 1.00 91.38 470 TRP A C 1
ATOM 3634 O O . TRP A 1 470 ? 9.136 12.666 -11.922 1.00 91.38 470 TRP A O 1
ATOM 3644 N N . TRP A 1 471 ? 9.743 10.935 -10.612 1.00 92.06 471 TRP A N 1
ATOM 3645 C CA . TRP A 1 471 ? 9.469 9.898 -11.604 1.00 92.06 471 TRP A CA 1
ATOM 3646 C C . TRP A 1 471 ? 7.991 9.763 -11.956 1.00 92.06 471 TRP A C 1
ATOM 3648 O O . TRP A 1 471 ? 7.125 9.770 -11.087 1.00 92.06 471 TRP A O 1
ATOM 3658 N N . LEU A 1 472 ? 7.731 9.520 -13.238 1.00 91.62 472 LEU A N 1
ATOM 3659 C CA . LEU A 1 472 ? 6.497 8.916 -13.718 1.00 91.62 472 LEU A CA 1
ATOM 3660 C C . LEU A 1 472 ? 6.821 7.529 -14.269 1.00 91.62 472 LEU A C 1
ATOM 3662 O O . LEU A 1 472 ? 7.863 7.347 -14.895 1.00 91.62 472 LEU A O 1
ATOM 3666 N N . ARG A 1 473 ? 5.922 6.557 -14.097 1.00 91.75 473 ARG A N 1
ATOM 3667 C CA . ARG A 1 473 ? 6.148 5.210 -14.660 1.00 91.75 473 ARG A CA 1
ATOM 3668 C C . ARG A 1 473 ? 6.078 5.163 -16.188 1.00 91.75 473 ARG A C 1
ATOM 3670 O O . ARG A 1 473 ? 6.596 4.234 -16.790 1.00 91.75 473 ARG A O 1
ATOM 3677 N N . SER A 1 474 ? 5.454 6.155 -16.815 1.00 88.69 474 SER A N 1
ATOM 3678 C CA . SER A 1 474 ? 5.267 6.206 -18.265 1.00 88.69 474 SER A CA 1
ATOM 3679 C C . SER A 1 474 ? 6.594 6.217 -19.008 1.00 88.69 474 SER A C 1
ATOM 3681 O O . SER A 1 474 ? 7.516 6.936 -18.628 1.00 88.69 474 SER A O 1
ATOM 3683 N N . ILE A 1 475 ? 6.671 5.466 -20.098 1.00 84.75 475 ILE A N 1
ATOM 3684 C CA . ILE A 1 475 ? 7.862 5.374 -20.946 1.00 84.75 475 ILE A CA 1
ATOM 3685 C C . ILE A 1 475 ? 8.094 6.647 -21.764 1.00 84.75 475 ILE A C 1
ATOM 3687 O O . ILE A 1 475 ? 7.154 7.369 -22.116 1.00 84.75 475 ILE A O 1
ATOM 3691 N N . TYR A 1 476 ? 9.351 6.897 -22.121 1.00 81.75 476 TYR A N 1
ATOM 3692 C CA . TYR A 1 476 ? 9.704 7.898 -23.117 1.00 81.75 476 TYR A CA 1
ATOM 3693 C C . TYR A 1 476 ? 9.658 7.323 -24.531 1.00 81.75 476 TYR A C 1
ATOM 3695 O O . TYR A 1 476 ? 9.994 6.173 -24.776 1.00 81.75 476 TYR A O 1
ATOM 3703 N N . GLN A 1 477 ? 9.270 8.148 -25.499 1.00 74.00 477 GLN A N 1
ATOM 3704 C CA . GLN A 1 477 ? 8.970 7.664 -26.837 1.00 74.00 477 GLN A CA 1
ATOM 3705 C C . GLN A 1 477 ? 10.139 7.196 -27.706 1.00 74.00 477 GLN A C 1
ATOM 3707 O O . GLN A 1 477 ? 9.902 6.516 -28.699 1.00 74.00 477 GLN A O 1
ATOM 3712 N N . THR A 1 478 ? 11.386 7.565 -27.418 1.00 71.75 478 THR A N 1
ATOM 3713 C CA . THR A 1 478 ? 12.463 7.307 -28.392 1.00 71.75 478 THR A CA 1
ATOM 3714 C C . THR A 1 478 ? 13.224 6.009 -28.153 1.00 71.75 478 THR A C 1
ATOM 3716 O O . THR A 1 478 ? 13.898 5.560 -29.071 1.00 71.75 478 THR A O 1
ATOM 3719 N N . ASP A 1 479 ? 13.153 5.412 -26.959 1.00 76.81 479 ASP A N 1
ATOM 3720 C CA . ASP A 1 479 ? 13.857 4.163 -26.633 1.00 76.81 479 ASP A CA 1
ATOM 3721 C C . ASP A 1 479 ? 13.185 3.379 -25.497 1.00 76.81 479 ASP A C 1
ATOM 3723 O O . ASP A 1 479 ? 12.138 3.772 -24.990 1.00 76.81 479 ASP A O 1
ATOM 3727 N N . ASP A 1 480 ? 13.776 2.239 -25.150 1.00 80.44 480 ASP A N 1
ATOM 3728 C CA . ASP A 1 480 ? 13.322 1.288 -24.138 1.00 80.44 480 ASP A CA 1
ATOM 3729 C C . ASP A 1 480 ? 14.052 1.420 -22.789 1.00 80.44 480 ASP A C 1
ATOM 3731 O O . ASP A 1 480 ? 13.820 0.617 -21.881 1.00 80.44 480 ASP A O 1
ATOM 3735 N N . GLY A 1 481 ? 14.883 2.454 -22.629 1.00 80.94 481 GLY A N 1
ATOM 3736 C CA . GLY A 1 481 ? 15.690 2.680 -21.430 1.00 80.94 481 GLY A CA 1
ATOM 3737 C C . GLY A 1 481 ? 15.288 3.897 -20.598 1.00 80.94 481 GLY A C 1
ATOM 3738 O O . GLY A 1 481 ? 15.879 4.134 -19.549 1.00 80.94 481 GLY A O 1
ATOM 3739 N N . ARG A 1 482 ? 14.315 4.707 -21.042 1.00 83.94 482 ARG A N 1
ATOM 3740 C CA . ARG A 1 482 ? 13.929 5.954 -20.357 1.00 83.94 482 ARG A CA 1
ATOM 3741 C C . ARG A 1 482 ? 12.447 6.008 -19.997 1.00 83.94 482 ARG A C 1
ATOM 3743 O O . ARG A 1 482 ? 11.580 5.743 -20.825 1.00 83.94 482 ARG A O 1
ATOM 3750 N N . ASN A 1 483 ? 12.161 6.501 -18.794 1.00 87.44 483 ASN A N 1
ATOM 3751 C CA . ASN A 1 483 ? 10.819 6.888 -18.351 1.00 87.44 483 ASN A CA 1
ATOM 3752 C C . ASN A 1 483 ? 10.688 8.412 -18.253 1.00 87.44 483 ASN A C 1
ATOM 3754 O O . ASN A 1 483 ? 11.671 9.164 -18.247 1.00 87.44 483 ASN A O 1
ATOM 3758 N N . LEU A 1 484 ? 9.447 8.876 -18.191 1.00 87.12 484 LEU A N 1
ATOM 3759 C CA . LEU A 1 484 ? 9.112 10.278 -18.024 1.00 87.12 484 LEU A CA 1
ATOM 3760 C C . LEU A 1 484 ? 9.327 10.716 -16.575 1.00 87.12 484 LEU A C 1
ATOM 3762 O O . LEU A 1 484 ? 9.268 9.940 -15.625 1.00 87.12 484 LEU A O 1
ATOM 3766 N N . ARG A 1 485 ? 9.532 12.017 -16.401 1.00 86.75 485 ARG A N 1
ATOM 3767 C CA . ARG A 1 485 ? 9.545 12.668 -15.094 1.00 86.75 485 ARG A CA 1
ATOM 3768 C C . ARG A 1 485 ? 8.712 13.937 -15.143 1.00 86.75 485 ARG A C 1
ATOM 3770 O O . ARG A 1 485 ? 8.538 14.537 -16.208 1.00 86.75 485 ARG A O 1
ATOM 3777 N N . MET A 1 486 ? 8.270 14.385 -13.983 1.00 87.44 486 MET A N 1
ATOM 3778 C CA . MET A 1 486 ? 7.678 15.703 -13.807 1.00 87.44 486 MET A CA 1
ATOM 3779 C C . MET A 1 486 ? 8.743 16.752 -13.476 1.00 87.44 486 MET A C 1
ATOM 3781 O O . MET A 1 486 ? 9.643 16.500 -12.679 1.00 87.44 486 MET A O 1
ATOM 3785 N N . SER A 1 487 ? 8.621 17.928 -14.098 1.00 80.19 487 SER A N 1
ATOM 3786 C CA . SER A 1 487 ? 9.439 19.135 -13.893 1.00 80.19 487 SER A CA 1
ATOM 3787 C C . SER A 1 487 ? 8.599 20.403 -14.151 1.00 80.19 487 SER A C 1
ATOM 3789 O O . SER A 1 487 ? 7.436 20.299 -14.544 1.00 80.19 487 SER A O 1
ATOM 3791 N N . THR A 1 488 ? 9.156 21.602 -13.925 1.00 70.88 488 THR A N 1
ATOM 3792 C CA . THR A 1 488 ? 8.473 22.904 -14.137 1.00 70.88 488 THR A CA 1
ATOM 3793 C C . THR A 1 488 ? 8.141 23.198 -15.595 1.00 70.88 488 THR A C 1
ATOM 3795 O O . THR A 1 488 ? 7.061 23.702 -15.894 1.00 70.88 488 THR A O 1
ATOM 3798 N N . THR A 1 489 ? 9.048 22.872 -16.510 1.00 59.78 489 THR A N 1
ATOM 3799 C CA . THR A 1 489 ? 8.780 22.781 -17.947 1.00 59.78 489 THR A CA 1
ATOM 3800 C C . THR A 1 489 ? 8.656 21.318 -18.320 1.00 59.78 489 THR A C 1
ATOM 3802 O O . THR A 1 489 ? 9.410 20.489 -17.808 1.00 59.78 489 THR A O 1
ATOM 3805 N N . PRO A 1 490 ? 7.688 20.950 -19.157 1.00 51.91 490 PRO A N 1
ATOM 3806 C CA . PRO A 1 490 ? 7.328 19.561 -19.242 1.00 51.91 490 PRO A CA 1
ATOM 3807 C C . PRO A 1 490 ? 8.273 18.776 -20.172 1.00 51.91 490 PRO A C 1
ATOM 3809 O O . PRO A 1 490 ? 8.684 19.267 -21.221 1.00 51.91 490 PRO A O 1
ATOM 3812 N N . TYR A 1 491 ? 8.538 17.528 -19.772 1.00 60.34 491 TYR A N 1
ATOM 3813 C CA . TYR A 1 491 ? 9.062 16.421 -20.586 1.00 60.34 491 TYR A CA 1
ATOM 3814 C C . TYR A 1 491 ? 10.575 16.416 -20.843 1.00 60.34 491 TYR A C 1
ATOM 3816 O O . TYR A 1 491 ? 11.050 16.638 -21.953 1.00 60.34 491 TYR A O 1
ATOM 3824 N N . TYR A 1 492 ? 11.335 16.049 -19.811 1.00 56.31 492 TYR A N 1
ATOM 3825 C CA . TYR A 1 492 ? 12.709 15.591 -19.993 1.00 56.31 492 TYR A CA 1
ATOM 3826 C C . TYR A 1 492 ? 12.882 14.166 -19.495 1.00 56.31 492 TYR A C 1
ATOM 3828 O O . TYR A 1 492 ? 12.254 13.722 -18.541 1.00 56.31 492 TYR A O 1
ATOM 3836 N N . THR A 1 493 ? 13.767 13.467 -20.174 1.00 57.03 493 THR A N 1
ATOM 3837 C CA . THR A 1 493 ? 14.026 12.036 -20.043 1.00 57.03 493 THR A CA 1
ATOM 3838 C C . THR A 1 493 ? 15.407 11.874 -19.466 1.00 57.03 493 THR A C 1
ATOM 3840 O O . THR A 1 493 ? 16.237 12.756 -19.715 1.00 57.03 493 THR A O 1
ATOM 3843 N N . TYR A 1 494 ? 15.692 10.787 -18.756 1.00 60.38 494 TYR A N 1
ATOM 3844 C CA . TYR A 1 494 ? 16.995 10.688 -18.120 1.00 60.38 494 TYR A CA 1
ATOM 3845 C C . TYR A 1 494 ? 17.736 9.377 -18.313 1.00 60.38 494 TYR A C 1
ATOM 3847 O O . TYR A 1 494 ? 17.165 8.303 -18.205 1.00 60.38 494 TYR A O 1
ATOM 3855 N N . SER A 1 495 ? 19.034 9.560 -18.538 1.00 47.03 495 SER A N 1
ATOM 3856 C CA . SER A 1 495 ? 20.115 8.599 -18.672 1.00 47.03 495 SER A CA 1
ATOM 3857 C C . SER A 1 495 ? 21.283 9.152 -17.842 1.00 47.03 495 SER A C 1
ATOM 3859 O O . SER A 1 495 ? 21.781 10.224 -18.168 1.00 47.03 495 SER A O 1
ATOM 3861 N N . ALA A 1 496 ? 21.697 8.456 -16.777 1.00 36.88 496 ALA A N 1
ATOM 3862 C CA . ALA A 1 496 ? 22.953 8.652 -16.020 1.00 36.88 496 ALA A CA 1
ATOM 3863 C C . ALA A 1 496 ? 23.216 9.998 -15.264 1.00 36.88 496 ALA A C 1
ATOM 3865 O O . ALA A 1 496 ? 24.099 10.758 -15.647 1.00 36.88 496 ALA A O 1
ATOM 3866 N N . ASN A 1 497 ? 22.545 10.226 -14.110 1.00 40.88 497 ASN A N 1
ATOM 3867 C CA . ASN A 1 497 ? 22.736 11.312 -13.092 1.00 40.88 497 ASN A CA 1
ATOM 3868 C C . ASN A 1 497 ? 22.419 12.809 -13.446 1.00 40.88 497 ASN A C 1
ATOM 3870 O O . ASN A 1 497 ? 23.122 13.341 -14.305 1.00 40.88 497 ASN A O 1
ATOM 3874 N N . PRO A 1 498 ? 21.455 13.542 -12.808 1.00 56.38 498 PRO A N 1
ATOM 3875 C CA . PRO A 1 498 ? 20.849 13.288 -11.502 1.00 56.38 498 PRO A CA 1
ATOM 3876 C C . PRO A 1 498 ? 19.426 12.737 -11.545 1.00 56.38 498 PRO A C 1
ATOM 3878 O O . PRO A 1 498 ? 18.553 13.165 -12.303 1.00 56.38 498 PRO A O 1
ATOM 3881 N N . GLU A 1 499 ? 19.249 11.740 -10.692 1.00 76.56 499 GLU A N 1
ATOM 3882 C CA . GLU A 1 499 ? 18.110 10.847 -10.581 1.00 76.56 499 GLU A CA 1
ATOM 3883 C C . GLU A 1 499 ? 16.849 11.616 -10.136 1.00 76.56 499 GLU A C 1
ATOM 3885 O O . GLU A 1 499 ? 16.881 12.343 -9.137 1.00 76.56 499 GLU A O 1
ATOM 3890 N N . PRO A 1 500 ? 15.726 11.504 -10.867 1.00 88.00 500 PRO A N 1
ATOM 3891 C CA . PRO A 1 500 ? 14.439 11.966 -10.377 1.00 88.00 500 PRO A CA 1
ATOM 3892 C C . PRO A 1 500 ? 14.098 11.320 -9.034 1.00 88.00 500 PRO A C 1
ATOM 3894 O O . PRO A 1 500 ? 14.512 10.206 -8.711 1.00 88.00 500 PRO A O 1
ATOM 3897 N N . TRP A 1 501 ? 13.336 12.050 -8.238 1.00 93.12 501 TRP A N 1
ATOM 3898 C CA . TRP A 1 501 ? 12.968 11.627 -6.906 1.00 93.12 501 TRP A CA 1
ATOM 3899 C C . TRP A 1 501 ? 11.747 10.712 -6.919 1.00 93.12 501 TRP A C 1
ATOM 3901 O O . TRP A 1 501 ? 10.879 10.792 -7.795 1.00 93.12 501 TRP A O 1
ATOM 3911 N N . VAL A 1 502 ? 11.679 9.844 -5.917 1.00 94.44 502 VAL A N 1
ATOM 3912 C CA . VAL A 1 502 ? 10.580 8.894 -5.740 1.00 94.44 502 VAL A CA 1
ATOM 3913 C C . VAL A 1 502 ? 9.420 9.554 -4.994 1.00 94.44 502 VAL A C 1
ATOM 3915 O O . VAL A 1 502 ? 9.606 10.088 -3.899 1.00 94.44 502 VAL A O 1
ATOM 3918 N N . VAL A 1 503 ? 8.222 9.478 -5.582 1.00 97.38 503 VAL A N 1
ATOM 3919 C CA . VAL A 1 503 ? 6.956 9.953 -4.998 1.00 97.38 503 VAL A CA 1
ATOM 3920 C C . VAL A 1 503 ? 5.937 8.808 -5.050 1.00 97.38 503 VAL A C 1
ATOM 3922 O O . VAL A 1 503 ? 5.296 8.600 -6.082 1.00 97.38 503 VAL A O 1
ATOM 3925 N N . PRO A 1 504 ? 5.826 8.017 -3.971 1.00 98.19 504 PRO A N 1
ATOM 3926 C CA . PRO A 1 504 ? 4.874 6.920 -3.876 1.00 98.19 504 PRO A CA 1
ATOM 3927 C C . PRO A 1 504 ? 3.413 7.381 -3.925 1.00 98.19 504 PRO A C 1
ATOM 3929 O O . PRO A 1 504 ? 3.033 8.399 -3.341 1.00 98.19 504 PRO A O 1
ATOM 3932 N N . ALA A 1 505 ? 2.584 6.557 -4.549 1.00 98.69 505 ALA A N 1
ATOM 3933 C CA . ALA A 1 505 ? 1.133 6.600 -4.509 1.00 98.69 505 ALA A CA 1
ATOM 3934 C C . ALA A 1 505 ? 0.582 5.242 -4.059 1.00 98.69 505 ALA A C 1
ATOM 3936 O O . ALA A 1 505 ? 1.236 4.212 -4.238 1.00 98.69 505 ALA A O 1
ATOM 3937 N N . CYS A 1 506 ? -0.607 5.253 -3.467 1.00 98.88 506 CYS A N 1
ATOM 3938 C CA . CYS A 1 506 ? -1.350 4.063 -3.065 1.00 98.88 506 CYS A CA 1
ATOM 3939 C C . CYS A 1 506 ? -2.864 4.298 -3.174 1.00 98.88 506 CYS A C 1
ATOM 3941 O O . CYS A 1 506 ? -3.312 5.427 -3.386 1.00 98.88 506 CYS A O 1
ATOM 3943 N N . ILE A 1 507 ? -3.668 3.243 -3.019 1.00 98.81 507 ILE A N 1
ATOM 3944 C CA . ILE A 1 507 ? -5.110 3.380 -2.786 1.00 98.81 507 ILE A CA 1
ATOM 3945 C C . ILE A 1 507 ? -5.482 2.837 -1.411 1.00 98.81 507 ILE A C 1
ATOM 3947 O O . ILE A 1 507 ? -4.926 1.844 -0.937 1.00 98.81 507 ILE A O 1
ATOM 3951 N N . ILE A 1 508 ? -6.486 3.463 -0.810 1.00 98.62 508 ILE A N 1
ATOM 3952 C CA . ILE A 1 508 ? -7.324 2.833 0.205 1.00 98.62 508 ILE A CA 1
ATOM 3953 C C . ILE A 1 508 ? -8.572 2.324 -0.512 1.00 98.62 508 ILE A C 1
ATOM 3955 O O . ILE A 1 508 ? -9.149 3.062 -1.311 1.00 98.62 508 ILE A O 1
ATOM 3959 N N . ALA A 1 509 ? -8.957 1.075 -0.254 1.00 94.75 509 ALA A N 1
ATOM 3960 C CA . ALA A 1 509 ? -10.132 0.441 -0.847 1.00 94.75 509 ALA A CA 1
ATOM 3961 C C . ALA A 1 509 ? -10.719 -0.615 0.077 1.00 94.75 509 ALA A C 1
ATOM 3963 O O . ALA A 1 509 ? -9.968 -1.252 0.859 1.00 94.75 509 ALA A O 1
#

Foldseek 3Di:
DQAAEEEAAPVCPVVDFLDDWHWYARLHPRWIWTRDPRDIGTDPFEAEAQAVVVVVVPPDDDQGWYQHNVVRWIWGDDPHTDTSCDPPLPLPDEFDAWPLWFWDFFQQFIKTATADTQFDADPNDGNFAWAKKWKFKDFQDAAQDPPRHDTQDMAGVVVVCGRVRNLIDTRRPSPGGLRMKMFMWIATPSGRIDRDPSRIHDSHGDDGLSPQLNCQQVVNNCVVANFFRKDWWAFPPFFFQVRTHWIKTFFAKQFFAFPPNVSNIKTKIWTQAFADFDAQADQWAQKFFDPDQWAAPPFWWWAQDPVVRDTDIDDDVPRHDGGDGDGRIIGGDDFCSNFQNFLQNQQTLNQQLQQALAAAQPRDDHPDRRGDHDPVRSRGHRNNNRIRPSNLVQFGWTWWKEFAAVVRVTDIDIDTGSKDAAAPCQQPNQDPDQWAQDSDNRTHHTPQNVPPVHDPWHHHSHDDPDTFKAFHSYATNPTRRWGAIDDPDGTDTDTDDRGHTYMMMTMRD

pLDDT: mean 87.28, std 12.18, range [35.72, 98.88]

Secondary structure (DSSP, 8-state):
---EEEEE-GGGGGGS---SSEEEEETTT--EEEEETTEEEEE--EEEESSHHHHHT-SS--SSEEEEGGGTEEEEESSSEEESS-----TT-PPPPPEEEEEE--TT-EEEEEEPPPPEEETTEEEE-EEEEEEEEEESS--SSTTSSEEEEEEETTTT-TTTTTT-EEE-SS--STTEEEEEEEEETT--EE--GGGBPPSS-B--HHHHHHHHHTT-HHHHS-TT-EEEE-BSS---TTS--EEEEEEEESSS-BSSTT----EEEEESSB--B--SSPPPPSEEE---SBPPTT--EE--BTTTTB-PEEPBTTTB-TT-B-TT-EEE--TTHHHH----GGG-HHHHHHT--SPTTSS---SSSS----HHHHTS--TTTTB-HHHHHHEEPEEEEEEPPGGGTSSEEEEEESEEE--HHHHH----STT-SS----SPPPHHHHSTTS---B-BTTT-SS-B-EEEEEEPTT-SS-EEEE-SSS--B-SSSSPPBP-EEEEE-

Radius of gyration: 31.45 Å; chains: 1; bounding box: 72×75×89 Å